Protein AF-A0A497JCA3-F1 (afdb_monomer_lite)

Structure (mmCIF, N/CA/C/O backbone):
data_AF-A0A497JCA3-F1
#
_entry.id   AF-A0A497JCA3-F1
#
loop_
_atom_site.group_PDB
_atom_site.id
_atom_site.type_symbol
_atom_site.label_atom_id
_atom_site.label_alt_id
_atom_site.label_comp_id
_atom_site.label_asym_id
_atom_site.label_entity_id
_atom_site.label_seq_id
_atom_site.pdbx_PDB_ins_code
_atom_site.Cartn_x
_atom_site.Cartn_y
_atom_site.Cartn_z
_atom_site.occupancy
_atom_site.B_iso_or_equiv
_atom_site.auth_seq_id
_atom_site.auth_comp_id
_atom_site.auth_asym_id
_atom_site.auth_atom_id
_atom_site.pdbx_PDB_model_num
ATOM 1 N N . MET A 1 1 ? -4.116 15.438 45.193 1.00 31.62 1 MET A N 1
ATOM 2 C CA . MET A 1 1 ? -2.801 15.065 44.639 1.00 31.62 1 MET A CA 1
ATOM 3 C C . MET A 1 1 ? -2.986 14.862 43.149 1.00 31.62 1 MET A C 1
ATOM 5 O O . MET A 1 1 ? -3.534 13.842 42.756 1.00 31.62 1 MET A O 1
ATOM 9 N N . GLU A 1 2 ? -2.660 15.873 42.344 1.00 29.61 2 GLU A N 1
ATOM 10 C CA . GLU A 1 2 ? -2.579 15.715 40.890 1.00 29.61 2 GLU A CA 1
ATOM 11 C C . GLU A 1 2 ? -1.470 14.702 40.595 1.00 29.61 2 GLU A C 1
ATOM 13 O O . GLU A 1 2 ? -0.320 14.920 40.975 1.00 29.61 2 GLU A O 1
ATOM 18 N N . GLU A 1 3 ? -1.807 13.574 39.968 1.00 34.19 3 GLU A N 1
ATOM 19 C CA . GLU A 1 3 ? -0.800 12.706 39.362 1.00 34.19 3 GLU A CA 1
ATOM 20 C C . GLU A 1 3 ? -0.003 13.557 38.369 1.00 34.19 3 GLU A C 1
ATOM 22 O O . GLU A 1 3 ? -0.516 13.949 37.319 1.00 34.19 3 GLU A O 1
ATOM 27 N N . GLN A 1 4 ? 1.250 13.869 38.711 1.00 37.06 4 GLN A N 1
ATOM 28 C CA . GLN A 1 4 ? 2.234 14.383 37.767 1.00 37.06 4 GLN A CA 1
ATOM 29 C C . GLN A 1 4 ? 2.382 13.344 36.656 1.00 37.06 4 GLN A C 1
ATOM 31 O O . GLN A 1 4 ? 3.147 12.388 36.761 1.00 37.06 4 GLN A O 1
ATOM 36 N N . GLN A 1 5 ? 1.600 13.520 35.593 1.00 45.69 5 GLN A N 1
ATOM 37 C CA . GLN A 1 5 ? 1.705 12.758 34.363 1.00 45.69 5 GLN A CA 1
ATOM 38 C C . GLN A 1 5 ? 3.134 12.966 33.854 1.00 45.69 5 GLN A C 1
ATOM 40 O O . GLN A 1 5 ? 3.487 14.068 33.429 1.00 45.69 5 GLN A O 1
ATOM 45 N N . VAL A 1 6 ? 3.980 11.942 34.008 1.00 49.66 6 VAL A N 1
ATOM 46 C CA . VAL A 1 6 ? 5.396 11.967 33.622 1.00 49.66 6 VAL A CA 1
ATOM 47 C C . VAL A 1 6 ? 5.462 12.441 32.174 1.00 49.66 6 VAL A C 1
ATOM 49 O O . VAL A 1 6 ? 5.051 11.722 31.263 1.00 49.66 6 VAL A O 1
ATOM 52 N N . ARG A 1 7 ? 5.898 13.690 31.963 1.00 56.03 7 ARG A N 1
ATOM 53 C CA . ARG A 1 7 ? 5.958 14.287 30.627 1.00 56.03 7 ARG A CA 1
ATOM 54 C C . ARG A 1 7 ? 6.879 13.427 29.772 1.00 56.03 7 ARG A C 1
ATOM 56 O O . ARG A 1 7 ? 8.014 13.147 30.157 1.00 56.03 7 ARG A O 1
ATOM 63 N N . SER A 1 8 ? 6.374 12.990 28.623 1.00 62.38 8 SER A N 1
ATOM 64 C CA . SER A 1 8 ? 7.160 12.227 27.658 1.00 62.38 8 SER A CA 1
ATOM 65 C C . SER A 1 8 ? 8.446 12.985 27.295 1.00 62.38 8 SER A C 1
ATOM 67 O O . SER A 1 8 ? 8.433 14.203 27.116 1.00 62.38 8 SER A O 1
ATOM 69 N N . ARG A 1 9 ? 9.559 12.259 27.120 1.00 66.19 9 ARG A N 1
ATOM 70 C CA . ARG A 1 9 ? 10.849 12.827 26.679 1.00 66.19 9 ARG A CA 1
ATOM 71 C C . ARG A 1 9 ? 10.762 13.545 25.322 1.00 66.19 9 ARG A C 1
ATOM 73 O O . ARG A 1 9 ? 11.656 14.311 24.988 1.00 66.19 9 ARG A O 1
ATOM 80 N N . LEU A 1 10 ? 9.684 13.336 24.560 1.00 69.50 10 LEU A N 1
ATOM 81 C CA . LEU A 1 10 ? 9.446 13.993 23.272 1.00 69.50 10 LEU A CA 1
ATOM 82 C C . LEU A 1 10 ? 9.006 15.454 23.361 1.00 69.50 10 LEU A C 1
ATOM 84 O O . LEU A 1 10 ? 9.121 16.164 22.367 1.00 69.50 10 LEU A O 1
ATOM 88 N N . HIS A 1 11 ? 8.567 15.926 24.531 1.00 71.81 11 HIS A N 1
ATOM 89 C CA . HIS A 1 11 ? 8.262 17.350 24.736 1.00 71.81 11 HIS A CA 1
ATOM 90 C C . HIS A 1 11 ? 9.509 18.240 24.562 1.00 71.81 11 HIS A C 1
ATOM 92 O O . HIS A 1 11 ? 9.387 19.429 24.308 1.00 71.81 11 HIS A O 1
ATOM 98 N N . VAL A 1 12 ? 10.720 17.668 24.590 1.00 78.19 12 VAL A N 1
ATOM 99 C CA . VAL A 1 12 ? 11.972 18.382 24.268 1.00 78.19 12 VAL A CA 1
ATOM 100 C C . VAL A 1 12 ? 11.994 18.902 22.822 1.00 78.19 12 VAL A C 1
ATOM 102 O O . VAL A 1 12 ? 12.628 19.915 22.548 1.00 78.19 12 VAL A O 1
ATOM 105 N N . LEU A 1 13 ? 11.283 18.244 21.899 1.00 80.00 13 LEU A N 1
ATOM 106 C CA . LEU A 1 13 ? 11.200 18.645 20.489 1.00 80.00 13 LEU A CA 1
ATOM 107 C C . LEU A 1 13 ? 10.048 19.621 20.200 1.00 80.00 13 LEU A C 1
ATOM 109 O O . LEU A 1 13 ? 9.906 20.070 19.065 1.00 80.00 13 LEU A O 1
ATOM 113 N N . GLU A 1 14 ? 9.243 19.981 21.204 1.00 78.88 14 GLU A N 1
ATOM 114 C CA . GLU A 1 14 ? 8.141 20.943 21.080 1.00 78.88 14 GLU A CA 1
ATOM 115 C C . GLU A 1 14 ? 8.533 22.278 20.405 1.00 78.88 14 GLU A C 1
ATOM 117 O O . GLU A 1 14 ? 7.802 22.690 19.503 1.00 78.88 14 GLU A O 1
ATOM 122 N N . PRO A 1 15 ? 9.678 22.930 20.719 1.00 79.25 15 PRO A N 1
ATOM 123 C CA . PRO A 1 15 ? 10.066 24.176 20.048 1.00 79.25 15 PRO A CA 1
ATOM 124 C C . PRO A 1 15 ? 10.404 24.005 18.560 1.00 79.25 15 PRO A C 1
ATOM 126 O O . PRO A 1 15 ? 10.250 24.945 17.788 1.00 79.25 15 PRO A O 1
ATOM 129 N N . LEU A 1 16 ? 10.859 22.822 18.139 1.00 80.31 16 LEU A N 1
ATOM 130 C CA . LEU A 1 16 ? 11.140 22.540 16.728 1.00 80.31 16 LEU A CA 1
ATOM 131 C C . LEU A 1 16 ? 9.852 22.191 15.971 1.00 80.31 16 LEU A C 1
ATOM 133 O O . LEU A 1 16 ? 9.672 22.572 14.817 1.00 80.31 16 LEU A O 1
ATOM 137 N N . VAL A 1 17 ? 8.933 21.494 16.643 1.00 81.88 17 VAL A N 1
ATOM 138 C CA . VAL A 1 17 ? 7.614 21.143 16.110 1.00 81.88 17 VAL A CA 1
ATOM 139 C C . VAL A 1 17 ? 6.735 22.377 15.912 1.00 81.88 17 VAL A C 1
ATOM 141 O O . VAL A 1 17 ? 6.020 22.444 14.917 1.00 81.88 17 VAL A O 1
ATOM 144 N N . SER A 1 18 ? 6.793 23.358 16.815 1.00 78.44 18 SER A N 1
ATOM 145 C CA . SER A 1 18 ? 5.983 24.579 16.717 1.00 78.44 18 SER A CA 1
ATOM 146 C C . SER A 1 18 ? 6.379 25.492 15.551 1.00 78.44 18 SER A C 1
ATOM 148 O O . SER A 1 18 ? 5.571 26.321 15.136 1.00 78.44 18 SER A O 1
ATOM 150 N N . TRP A 1 19 ? 7.587 25.332 15.000 1.00 82.62 19 TRP A N 1
ATOM 151 C CA . TRP A 1 19 ? 8.041 26.062 13.814 1.00 82.62 19 TRP A CA 1
ATOM 152 C C . TRP A 1 19 ? 7.498 25.478 12.502 1.00 82.62 19 TRP A C 1
ATOM 154 O O . TRP A 1 19 ? 7.397 26.184 11.499 1.00 82.62 19 TRP A O 1
ATOM 164 N N . LEU A 1 20 ? 7.134 24.192 12.490 1.00 84.88 20 LEU A N 1
ATOM 165 C CA . LEU A 1 20 ? 6.636 23.540 11.285 1.00 84.88 20 LEU A CA 1
ATOM 166 C C . LEU A 1 20 ? 5.206 24.007 10.965 1.00 84.88 20 LEU A C 1
ATOM 168 O O . LEU A 1 20 ? 4.333 23.934 11.832 1.00 84.88 20 LEU A O 1
ATOM 172 N N . PRO A 1 21 ? 4.921 24.404 9.709 1.00 86.06 21 PRO A N 1
ATOM 173 C CA . PRO A 1 21 ? 3.560 24.683 9.276 1.00 86.06 21 PRO A CA 1
ATOM 174 C C . PRO A 1 21 ? 2.638 23.490 9.545 1.00 86.06 21 PRO A C 1
ATOM 176 O O . PRO A 1 21 ? 3.004 22.331 9.327 1.00 86.06 21 PRO A O 1
ATOM 179 N N . GLU A 1 22 ? 1.403 23.753 9.963 1.00 81.25 22 GLU A N 1
ATOM 180 C CA . GLU A 1 22 ? 0.365 22.730 10.052 1.00 81.25 22 GLU A CA 1
ATOM 181 C C . GLU A 1 22 ? -0.912 23.208 9.367 1.00 81.25 22 GLU A C 1
ATOM 183 O O . GLU A 1 22 ? -1.366 24.336 9.553 1.00 81.25 22 GLU A O 1
ATOM 188 N N . ILE A 1 23 ? -1.526 22.317 8.589 1.00 83.94 23 ILE A N 1
ATOM 189 C CA . ILE A 1 23 ? -2.849 22.565 8.024 1.00 83.94 23 ILE A CA 1
ATOM 190 C C . ILE A 1 23 ? -3.868 22.606 9.166 1.00 83.94 23 ILE A C 1
ATOM 192 O O . ILE A 1 23 ? -4.011 21.639 9.914 1.00 83.94 23 ILE A O 1
ATOM 196 N N . LYS A 1 24 ? -4.606 23.706 9.317 1.00 78.81 24 LYS A N 1
ATOM 197 C CA . LYS A 1 24 ? -5.619 23.822 10.372 1.00 78.81 24 LYS A CA 1
ATOM 198 C C . LYS A 1 24 ? -6.693 22.741 10.200 1.00 78.81 24 LYS A C 1
ATOM 200 O O . LYS A 1 24 ? -7.056 22.377 9.086 1.00 78.81 24 LYS A O 1
ATOM 205 N N . THR A 1 25 ? -7.186 22.186 11.304 1.00 76.19 25 THR A N 1
ATOM 206 C CA . THR A 1 25 ? -8.322 21.255 11.234 1.00 76.19 25 THR A CA 1
ATOM 207 C C . THR A 1 25 ? -9.612 22.032 10.958 1.00 76.19 25 THR A C 1
ATOM 209 O O . THR A 1 25 ? -9.763 23.142 11.474 1.00 76.19 25 THR A O 1
ATOM 212 N N . PRO A 1 26 ? -10.534 21.495 10.139 1.00 72.88 26 PRO A N 1
ATOM 213 C CA . PRO A 1 26 ? -11.760 22.206 9.804 1.00 72.88 26 PRO A CA 1
ATOM 214 C C . PRO A 1 26 ? -12.623 22.419 11.058 1.00 72.88 26 PRO A C 1
ATOM 216 O O . PRO A 1 26 ? -12.911 21.478 11.798 1.00 72.88 26 PRO A O 1
ATOM 219 N N . GLU A 1 27 ? -13.034 23.668 11.303 1.00 70.81 27 GLU A N 1
ATOM 220 C CA . GLU A 1 27 ? -13.892 24.040 12.445 1.00 70.81 27 GLU A CA 1
ATOM 221 C C . GLU A 1 27 ? -15.340 23.570 12.252 1.00 70.81 27 GLU A C 1
ATOM 223 O O . GLU A 1 27 ? -16.048 23.255 13.212 1.00 70.81 27 GLU A O 1
ATOM 228 N N . HIS A 1 28 ? -15.759 23.477 10.991 1.00 70.50 28 HIS A N 1
ATOM 229 C CA . HIS A 1 28 ? -17.073 23.020 10.568 1.00 70.50 28 HIS A CA 1
ATOM 230 C C . HIS A 1 28 ? -16.951 21.824 9.631 1.00 70.50 28 HIS A C 1
ATOM 232 O O . HIS A 1 28 ? -15.904 21.578 9.036 1.00 70.50 28 HIS A O 1
ATOM 238 N N . ARG A 1 29 ? -18.045 21.074 9.483 1.00 69.00 29 ARG A N 1
ATOM 239 C CA . ARG A 1 29 ? -18.095 19.950 8.545 1.00 69.00 29 ARG A CA 1
ATOM 240 C C . ARG A 1 29 ? -17.808 20.431 7.118 1.00 69.00 29 ARG A C 1
ATOM 242 O O . ARG A 1 29 ? -18.382 21.422 6.670 1.00 69.00 29 ARG A O 1
ATOM 249 N N . VAL A 1 30 ? -16.933 19.717 6.418 1.00 79.31 30 VAL A N 1
ATOM 250 C CA . VAL A 1 30 ? -16.629 19.977 5.006 1.00 79.31 30 VAL A CA 1
ATOM 251 C C . VAL A 1 30 ? -17.674 19.239 4.160 1.00 79.31 30 VAL A C 1
ATOM 253 O O . VAL A 1 30 ? -17.814 18.030 4.352 1.00 79.31 30 VAL A O 1
ATOM 256 N N . PRO A 1 31 ? -18.422 19.920 3.271 1.00 78.88 31 PRO A N 1
ATOM 257 C CA . PRO A 1 31 ? -19.427 19.272 2.425 1.00 78.88 31 PRO A CA 1
ATOM 258 C C . PRO A 1 31 ? -18.778 18.307 1.422 1.00 78.88 31 PRO A C 1
ATOM 260 O O . PRO A 1 31 ? -17.617 18.503 1.044 1.00 78.88 31 PRO A O 1
ATOM 263 N N . LEU A 1 32 ? -19.528 17.303 0.947 1.00 82.31 32 LEU A N 1
ATOM 264 C CA . LEU A 1 32 ? -19.015 16.259 0.048 1.00 82.31 32 LEU A CA 1
ATOM 265 C C . LEU A 1 32 ? -18.356 16.843 -1.206 1.00 82.31 32 LEU A C 1
ATOM 267 O O . LEU A 1 32 ? -17.271 16.416 -1.585 1.00 82.31 32 LEU A O 1
ATOM 271 N N . GLN A 1 33 ? -18.974 17.857 -1.817 1.00 87.44 33 GLN A N 1
ATOM 272 C CA . GLN A 1 33 ? -18.443 18.513 -3.018 1.00 87.44 33 GLN A CA 1
ATOM 273 C C . GLN A 1 33 ? -17.033 19.072 -2.789 1.00 87.44 33 GLN A C 1
ATOM 275 O O . GLN A 1 33 ? -16.133 18.821 -3.587 1.00 87.44 33 GLN A O 1
ATOM 280 N N . ASN A 1 34 ? -16.807 19.752 -1.660 1.00 88.50 34 ASN A N 1
ATOM 281 C CA . ASN A 1 34 ? -15.493 20.302 -1.332 1.00 88.50 34 ASN A CA 1
ATOM 282 C C . ASN A 1 34 ? -14.482 19.192 -1.036 1.00 88.50 34 ASN A C 1
ATOM 284 O O . ASN A 1 34 ? -13.333 19.299 -1.459 1.00 88.50 34 ASN A O 1
ATOM 288 N N . LYS A 1 35 ? -14.906 18.105 -0.376 1.00 87.75 35 LYS A N 1
ATOM 289 C CA . LYS A 1 35 ? -14.042 16.934 -0.172 1.00 87.75 35 LYS A CA 1
ATOM 290 C C . LYS A 1 35 ? -13.607 16.315 -1.497 1.00 87.75 35 LYS A C 1
ATOM 292 O O . LYS A 1 35 ? -12.428 15.999 -1.652 1.00 87.75 35 LYS A O 1
ATOM 297 N N . ILE A 1 36 ? -14.525 16.181 -2.461 1.00 91.06 36 ILE A N 1
ATOM 298 C CA . ILE A 1 36 ? -14.223 15.669 -3.807 1.00 91.06 36 ILE A CA 1
ATOM 299 C C . ILE A 1 36 ? -13.224 16.595 -4.497 1.00 91.06 36 ILE A C 1
ATOM 301 O O . ILE A 1 36 ? -12.185 16.124 -4.947 1.00 91.06 36 ILE A O 1
ATOM 305 N N . ILE A 1 37 ? -13.486 17.906 -4.514 1.00 93.88 37 ILE A N 1
ATOM 306 C CA . ILE A 1 37 ? -12.611 18.890 -5.165 1.00 93.88 37 ILE A CA 1
ATOM 307 C C . ILE A 1 37 ? -11.195 18.842 -4.582 1.00 93.88 37 ILE A C 1
ATOM 309 O O . ILE A 1 37 ? -10.233 18.763 -5.341 1.00 93.88 37 ILE A O 1
ATOM 313 N N . VAL A 1 38 ? -11.051 18.835 -3.253 1.00 92.75 38 VAL A N 1
ATOM 314 C CA . VAL A 1 38 ? -9.735 18.776 -2.593 1.00 92.75 38 VAL A CA 1
ATOM 315 C C . VAL A 1 38 ? -9.013 17.465 -2.906 1.00 92.75 38 VAL A C 1
ATOM 317 O O . VAL A 1 38 ? -7.821 17.477 -3.204 1.00 92.75 38 VAL A O 1
ATOM 320 N N . THR A 1 39 ? -9.732 16.342 -2.879 1.00 92.00 39 THR A N 1
ATOM 321 C CA . THR A 1 39 ? -9.174 15.015 -3.184 1.00 92.00 39 THR A CA 1
ATOM 322 C C . THR A 1 39 ? -8.699 14.937 -4.640 1.00 92.00 39 THR A C 1
ATOM 324 O O . THR A 1 39 ? -7.587 14.486 -4.903 1.00 92.00 39 THR A O 1
ATOM 327 N N . CYS A 1 40 ? -9.499 15.433 -5.588 1.00 93.88 40 CYS A N 1
ATOM 328 C CA . CYS A 1 40 ? -9.140 15.487 -7.004 1.00 93.88 40 CYS A CA 1
ATOM 329 C C . CYS A 1 40 ? -7.971 16.442 -7.265 1.00 93.88 40 CYS A C 1
ATOM 331 O O . CYS A 1 40 ? -7.047 16.079 -7.986 1.00 93.88 40 CYS A O 1
ATOM 333 N N . LEU A 1 41 ? -7.974 17.634 -6.661 1.00 95.38 41 LEU A N 1
ATOM 334 C CA . LEU A 1 41 ? -6.883 18.599 -6.803 1.00 95.38 41 LEU A CA 1
ATOM 335 C C . LEU A 1 41 ? -5.563 18.026 -6.272 1.00 95.38 41 LEU A C 1
ATOM 337 O O . LEU A 1 41 ? -4.523 18.188 -6.906 1.00 95.38 41 LEU A O 1
ATOM 341 N N . ALA A 1 42 ? -5.613 17.317 -5.142 1.00 94.88 42 ALA A N 1
ATOM 342 C CA . ALA A 1 42 ? -4.451 16.634 -4.594 1.00 94.88 42 ALA A CA 1
ATOM 343 C C . ALA A 1 42 ? -3.920 15.548 -5.542 1.00 94.88 42 ALA A C 1
ATOM 345 O O . ALA A 1 42 ? -2.720 15.495 -5.787 1.00 94.88 42 ALA A O 1
ATOM 346 N N . LEU A 1 43 ? -4.795 14.723 -6.126 1.00 94.62 43 LEU A N 1
ATOM 347 C CA . LEU A 1 43 ? -4.390 13.724 -7.122 1.00 94.62 43 LEU A CA 1
ATOM 348 C C . LEU A 1 43 ? -3.772 14.356 -8.373 1.00 94.62 43 LEU A C 1
ATOM 350 O O . LEU A 1 43 ? -2.753 13.875 -8.853 1.00 94.62 43 LEU A O 1
ATOM 354 N N . VAL A 1 44 ? -4.350 15.446 -8.882 1.00 95.69 44 VAL A N 1
ATOM 355 C CA . VAL A 1 44 ? -3.803 16.162 -10.044 1.00 95.69 44 VAL A CA 1
ATOM 356 C C . VAL A 1 44 ? -2.405 16.692 -9.742 1.00 95.69 44 VAL A C 1
ATOM 358 O O . VAL A 1 44 ? -1.499 16.495 -10.548 1.00 95.69 44 VAL A O 1
ATOM 361 N N . LEU A 1 45 ? -2.202 17.318 -8.578 1.00 95.56 45 LEU A N 1
ATOM 362 C CA . LEU A 1 45 ? -0.879 17.802 -8.184 1.00 95.56 45 LEU A CA 1
ATOM 363 C C . LEU A 1 45 ? 0.122 16.648 -8.055 1.00 95.56 45 LEU A C 1
ATOM 365 O O . LEU A 1 45 ? 1.233 16.754 -8.564 1.00 95.56 45 LEU A O 1
ATOM 369 N N . PHE A 1 46 ? -0.286 15.537 -7.435 1.00 94.69 46 PHE A N 1
ATOM 370 C CA . PHE A 1 46 ? 0.530 14.328 -7.346 1.00 94.69 46 PHE A CA 1
ATOM 371 C C . PHE A 1 46 ? 0.935 13.819 -8.738 1.00 94.69 46 PHE A C 1
ATOM 373 O O . PHE A 1 46 ? 2.121 13.628 -8.991 1.00 94.69 46 PHE A O 1
ATOM 380 N N . PHE A 1 47 ? -0.006 13.690 -9.678 1.00 94.75 47 PHE A N 1
ATOM 381 C CA . PHE A 1 47 ? 0.304 13.243 -11.038 1.00 94.75 47 PHE A CA 1
ATOM 382 C C . PHE A 1 47 ? 1.228 14.209 -11.779 1.00 94.75 47 PHE A C 1
ATOM 384 O O . PHE A 1 47 ? 2.169 13.756 -12.422 1.00 94.75 47 PHE A O 1
ATOM 391 N N . ILE A 1 48 ? 1.045 15.523 -11.638 1.00 95.75 48 ILE A N 1
ATOM 392 C CA . ILE A 1 48 ? 1.983 16.504 -12.201 1.00 95.75 48 ILE A CA 1
ATOM 393 C C . ILE A 1 48 ? 3.397 16.264 -11.653 1.00 95.75 48 ILE A C 1
ATOM 395 O O . ILE A 1 48 ? 4.352 16.216 -12.422 1.00 95.75 48 ILE A O 1
ATOM 399 N N . MET A 1 49 ? 3.537 16.035 -10.344 1.00 94.88 49 MET A N 1
ATOM 400 C CA . MET A 1 49 ? 4.837 15.751 -9.729 1.00 94.88 49 MET A CA 1
ATOM 401 C C . MET A 1 49 ? 5.468 14.446 -10.238 1.00 94.88 49 MET A C 1
ATOM 403 O O . MET A 1 49 ? 6.686 14.397 -10.375 1.00 94.88 49 MET A O 1
ATOM 407 N N . THR A 1 50 ? 4.677 13.414 -10.564 1.00 92.00 50 THR A N 1
ATOM 408 C CA . THR A 1 50 ? 5.218 12.165 -11.146 1.00 92.00 50 THR A CA 1
ATOM 409 C C . THR A 1 50 ? 5.831 12.351 -12.535 1.00 92.00 50 THR A C 1
ATOM 411 O O . THR A 1 50 ? 6.668 11.546 -12.925 1.00 92.00 50 THR A O 1
ATOM 414 N N . GLN A 1 51 ? 5.434 13.395 -13.271 1.00 91.69 51 GLN A N 1
ATOM 415 C CA . GLN A 1 51 ? 5.863 13.634 -14.655 1.00 91.69 51 GLN A CA 1
ATOM 416 C C . GLN A 1 51 ? 6.992 14.664 -14.781 1.00 91.69 51 GLN A C 1
ATOM 418 O O . GLN A 1 51 ? 7.575 14.794 -15.854 1.00 91.69 51 GLN A O 1
ATOM 423 N N . ILE A 1 52 ? 7.296 15.428 -13.726 1.00 92.88 52 ILE A N 1
ATOM 424 C CA . ILE A 1 52 ? 8.366 16.433 -13.764 1.00 92.88 52 ILE A CA 1
ATOM 425 C C . ILE A 1 52 ? 9.707 15.739 -13.487 1.00 92.88 52 ILE A C 1
ATOM 427 O O . ILE A 1 52 ? 9.891 15.260 -12.362 1.00 92.88 52 ILE A O 1
ATOM 431 N N . PRO A 1 53 ? 10.644 15.695 -14.455 1.00 91.69 53 PRO A N 1
ATOM 432 C CA . PRO A 1 53 ? 11.952 15.092 -14.249 1.00 91.69 53 PRO A CA 1
ATOM 433 C C . PRO A 1 53 ? 12.814 15.931 -13.299 1.00 91.69 53 PRO A C 1
ATOM 435 O O . PRO A 1 53 ? 12.702 17.159 -13.257 1.00 91.69 53 PRO A O 1
ATOM 438 N N . ILE A 1 54 ? 13.695 15.274 -12.543 1.00 90.62 54 ILE A N 1
ATOM 439 C CA . ILE A 1 54 ? 14.634 15.957 -11.645 1.00 90.62 54 ILE A CA 1
ATOM 440 C C . ILE A 1 54 ? 15.713 16.651 -12.482 1.00 90.62 54 ILE A C 1
ATOM 442 O O . ILE A 1 54 ? 16.309 16.064 -13.385 1.00 90.62 54 ILE A O 1
ATOM 446 N N . TYR A 1 55 ? 16.016 17.904 -12.159 1.00 90.00 55 TYR A N 1
ATOM 447 C CA . TYR A 1 55 ? 17.109 18.619 -12.808 1.00 90.00 55 TYR A CA 1
ATOM 448 C C . TYR A 1 55 ? 18.466 18.232 -12.205 1.00 90.00 55 TYR A C 1
ATOM 450 O O . TYR A 1 55 ? 18.614 18.214 -10.982 1.00 90.00 55 TYR A O 1
ATOM 458 N N . GLY A 1 56 ? 19.473 18.018 -13.058 1.00 83.69 56 GLY A N 1
ATOM 459 C CA . GLY A 1 56 ? 20.853 17.736 -12.645 1.00 83.69 56 GLY A CA 1
ATOM 460 C C . GLY A 1 56 ? 21.308 16.288 -12.841 1.00 83.69 56 GLY A C 1
ATOM 461 O O . GLY A 1 56 ? 22.410 15.959 -12.414 1.00 83.69 56 GLY A O 1
ATOM 462 N N . MET A 1 57 ? 20.494 15.448 -13.490 1.00 82.25 57 MET A N 1
ATOM 463 C CA . MET A 1 57 ? 20.850 14.066 -13.827 1.00 82.25 57 MET A CA 1
ATOM 464 C C . MET A 1 57 ? 21.347 13.975 -15.282 1.00 82.25 57 MET A C 1
ATOM 466 O O . MET A 1 57 ? 20.633 14.420 -16.184 1.00 82.25 57 MET A O 1
ATOM 470 N N . PRO A 1 58 ? 22.550 13.425 -15.533 1.00 75.88 58 PRO A N 1
ATOM 471 C CA . PRO A 1 58 ? 23.096 13.261 -16.881 1.00 75.88 58 PRO A CA 1
ATOM 472 C C . PRO A 1 58 ? 22.428 12.123 -17.670 1.00 75.88 58 PRO A C 1
ATOM 474 O O . PRO A 1 58 ? 22.385 12.184 -18.897 1.00 75.88 58 PRO A O 1
ATOM 477 N N . ALA A 1 59 ? 21.891 11.111 -16.985 1.00 73.31 59 ALA A N 1
ATOM 478 C CA . ALA A 1 59 ? 21.151 9.998 -17.569 1.00 73.31 59 ALA A CA 1
ATOM 479 C C . ALA A 1 59 ? 19.995 9.576 -16.649 1.00 73.31 59 ALA A C 1
ATOM 481 O O . ALA A 1 59 ? 20.021 9.844 -15.446 1.00 73.31 59 ALA A O 1
ATOM 482 N N . GLU A 1 60 ? 18.977 8.920 -17.215 1.00 70.75 60 GLU A N 1
ATOM 483 C CA . GLU A 1 60 ? 17.919 8.311 -16.409 1.00 70.75 60 GLU A CA 1
ATOM 484 C C . GLU A 1 60 ? 18.471 7.090 -15.658 1.00 70.75 60 GLU A C 1
ATOM 486 O O . GLU A 1 60 ? 19.015 6.178 -16.290 1.00 70.75 60 GLU A O 1
ATOM 491 N N . PRO A 1 61 ? 18.344 7.049 -14.321 1.00 66.38 61 PRO A N 1
ATOM 492 C CA . PRO A 1 61 ? 18.938 5.986 -13.531 1.00 66.38 61 PRO A CA 1
ATOM 493 C C . PRO A 1 61 ? 18.157 4.672 -13.666 1.00 66.38 61 PRO A C 1
ATOM 495 O O . PRO A 1 61 ? 16.925 4.649 -13.756 1.00 66.38 61 PRO A O 1
ATOM 498 N N . ALA A 1 62 ? 18.881 3.549 -13.642 1.00 65.75 62 ALA A N 1
ATOM 499 C CA . ALA A 1 62 ? 18.273 2.220 -13.623 1.00 65.75 62 ALA A CA 1
ATOM 500 C C . ALA A 1 62 ? 17.430 2.029 -12.352 1.00 65.75 62 ALA A C 1
ATOM 502 O O . ALA A 1 62 ? 17.782 2.502 -11.278 1.00 65.75 62 ALA A O 1
ATOM 503 N N . SER A 1 63 ? 16.308 1.313 -12.435 1.00 63.06 63 SER A N 1
ATOM 504 C CA . SER A 1 63 ? 15.394 1.178 -11.296 1.00 63.06 63 SER A CA 1
ATOM 505 C C . SER A 1 63 ? 16.002 0.372 -10.136 1.00 63.06 63 SER A C 1
ATOM 507 O O . SER A 1 63 ? 16.079 -0.852 -10.224 1.00 63.06 63 SER A O 1
ATOM 509 N N . PHE A 1 64 ? 16.345 1.030 -9.022 1.00 59.69 64 PHE A N 1
ATOM 510 C CA . PHE A 1 64 ? 16.907 0.361 -7.837 1.00 59.69 64 PHE A CA 1
ATOM 511 C C . PHE A 1 64 ? 15.872 -0.472 -7.054 1.00 59.69 64 PHE A C 1
ATOM 513 O O . PHE A 1 64 ? 16.130 -1.608 -6.675 1.00 59.69 64 PHE A O 1
ATOM 520 N N . PHE A 1 65 ? 14.664 0.060 -6.838 1.00 59.69 65 PHE A N 1
ATOM 521 C CA . PHE A 1 65 ? 13.657 -0.557 -5.951 1.00 59.69 65 PHE A CA 1
ATOM 522 C C . PHE A 1 65 ? 12.770 -1.619 -6.608 1.00 59.69 65 PHE A C 1
ATOM 524 O O . PHE A 1 65 ? 11.901 -2.187 -5.940 1.00 59.69 65 PHE A O 1
ATOM 531 N N . GLY A 1 66 ? 12.953 -1.870 -7.908 1.00 69.19 66 GLY A N 1
ATOM 532 C CA . GLY A 1 66 ? 12.145 -2.814 -8.676 1.00 69.19 66 GLY A CA 1
ATOM 533 C C . GLY A 1 66 ? 10.648 -2.656 -8.395 1.00 69.19 66 GLY A C 1
ATOM 534 O O . GLY A 1 66 ? 10.063 -1.593 -8.606 1.00 69.19 66 GLY A O 1
ATOM 535 N N . GLN A 1 67 ? 10.035 -3.718 -7.871 1.00 64.94 67 GLN A N 1
ATOM 536 C CA . GLN A 1 67 ? 8.593 -3.786 -7.644 1.00 64.94 67 GLN A CA 1
ATOM 537 C C . GLN A 1 67 ? 8.105 -2.929 -6.457 1.00 64.94 67 GLN A C 1
ATOM 539 O O . GLN A 1 67 ? 6.973 -2.450 -6.504 1.00 64.94 67 GLN A O 1
ATOM 544 N N . LEU A 1 68 ? 8.931 -2.661 -5.430 1.00 68.00 68 LEU A N 1
ATOM 545 C CA . LEU A 1 68 ? 8.505 -1.914 -4.228 1.00 68.00 68 LEU A CA 1
ATOM 546 C C . LEU A 1 68 ? 8.018 -0.490 -4.529 1.00 68.00 68 LEU A C 1
ATOM 548 O O . LEU A 1 68 ? 7.286 0.093 -3.727 1.00 68.00 68 LEU A O 1
ATOM 552 N N . ARG A 1 69 ? 8.364 0.057 -5.699 1.00 78.75 69 ARG A N 1
ATOM 553 C CA . ARG A 1 69 ? 7.868 1.355 -6.172 1.00 78.75 69 ARG A CA 1
ATOM 554 C C . ARG A 1 69 ? 6.350 1.460 -6.157 1.00 78.75 69 ARG A C 1
ATOM 556 O O . ARG A 1 69 ? 5.838 2.513 -5.796 1.00 78.75 69 ARG A O 1
ATOM 563 N N . VAL A 1 70 ? 5.652 0.359 -6.439 1.00 76.62 70 VAL A N 1
ATOM 564 C CA . VAL A 1 70 ? 4.183 0.302 -6.431 1.00 76.62 70 VAL A CA 1
ATOM 565 C C . VAL A 1 70 ? 3.616 0.575 -5.032 1.00 76.62 70 VAL 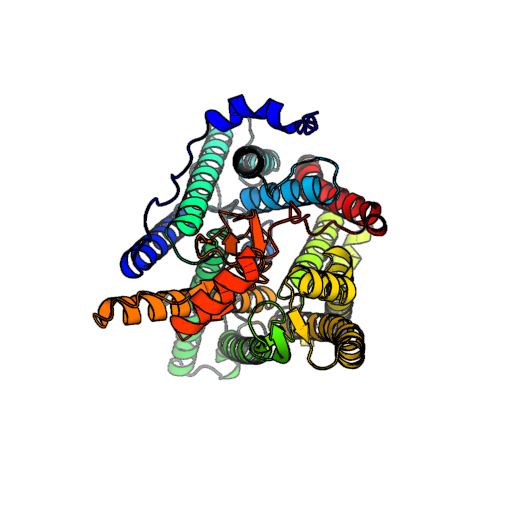A C 1
ATOM 567 O O . VAL A 1 70 ? 2.584 1.223 -4.888 1.00 76.62 70 VAL A O 1
ATOM 570 N N . VAL A 1 71 ? 4.293 0.115 -3.974 1.00 76.31 71 VAL A N 1
ATOM 571 C CA . VAL A 1 71 ? 3.856 0.350 -2.583 1.00 76.31 71 VAL A CA 1
ATOM 572 C C . VAL A 1 71 ? 4.068 1.804 -2.183 1.00 76.31 71 VAL A C 1
ATOM 574 O O . VAL A 1 71 ? 3.281 2.364 -1.419 1.00 76.31 71 VAL A O 1
ATOM 577 N N . PHE A 1 72 ? 5.142 2.407 -2.686 1.00 83.38 72 PHE A N 1
ATOM 578 C CA . PHE A 1 72 ? 5.562 3.747 -2.308 1.00 83.38 72 PHE A CA 1
ATOM 579 C C . PHE A 1 72 ? 5.159 4.836 -3.302 1.00 83.38 72 PHE A C 1
ATOM 581 O O . PHE A 1 72 ? 5.557 5.984 -3.105 1.00 83.38 72 PHE A O 1
ATOM 588 N N . ALA A 1 73 ? 4.374 4.507 -4.331 1.00 87.00 73 ALA A N 1
ATOM 589 C CA . ALA A 1 73 ? 3.958 5.445 -5.372 1.00 87.00 73 ALA A CA 1
ATOM 590 C C . ALA A 1 73 ? 5.152 6.267 -5.911 1.00 87.00 73 ALA A C 1
ATOM 592 O O . ALA A 1 73 ? 5.123 7.500 -5.935 1.00 87.00 73 ALA A O 1
ATOM 593 N N . SER A 1 74 ? 6.249 5.567 -6.221 1.00 88.75 74 SER A N 1
ATOM 594 C CA . SER A 1 74 ? 7.555 6.140 -6.571 1.00 88.75 74 SER A CA 1
ATOM 595 C C . SER A 1 74 ? 7.842 5.995 -8.068 1.00 88.75 74 SER A C 1
ATOM 597 O O . SER A 1 74 ? 7.649 4.923 -8.641 1.00 88.75 74 SER A O 1
ATOM 599 N N . HIS A 1 75 ? 8.350 7.064 -8.689 1.00 87.44 75 HIS A N 1
ATOM 600 C CA . HIS A 1 75 ? 8.694 7.124 -10.117 1.00 87.44 75 HIS A CA 1
ATOM 601 C C . HIS A 1 75 ? 10.164 7.492 -10.303 1.00 87.44 75 HIS A C 1
ATOM 603 O O . HIS A 1 75 ? 10.599 8.535 -9.819 1.00 87.44 75 HIS A O 1
ATOM 609 N N . ALA A 1 76 ? 10.921 6.647 -11.013 1.00 84.50 76 ALA A N 1
ATOM 610 C CA . ALA A 1 76 ? 12.322 6.934 -11.340 1.00 84.50 76 ALA A CA 1
ATOM 611 C C . ALA A 1 76 ? 12.447 8.237 -12.122 1.00 84.50 76 ALA A C 1
ATOM 613 O O . ALA A 1 76 ? 11.682 8.478 -13.052 1.00 84.50 76 ALA A O 1
ATOM 614 N N . GLY A 1 77 ? 13.460 9.024 -11.791 1.00 85.44 77 GLY A N 1
ATOM 615 C CA . GLY A 1 77 ? 13.859 10.198 -12.543 1.00 85.44 77 GLY A CA 1
ATOM 616 C C . GLY A 1 77 ? 12.923 11.396 -12.396 1.00 85.44 77 GLY A C 1
ATOM 617 O O . GLY A 1 77 ? 13.209 12.436 -12.984 1.00 85.44 77 GLY A O 1
ATOM 618 N N . SER A 1 78 ? 11.844 11.308 -11.611 1.00 91.31 78 SER A N 1
ATOM 619 C CA . SER A 1 78 ? 10.914 12.419 -11.378 1.00 91.31 78 SER A CA 1
ATOM 620 C C . SER A 1 78 ? 10.984 12.962 -9.956 1.00 91.31 78 SER A C 1
ATOM 622 O O . SER A 1 78 ? 11.609 12.375 -9.072 1.00 91.31 78 SER A O 1
ATOM 624 N N . LEU A 1 79 ? 10.303 14.082 -9.693 1.00 92.06 79 LEU A N 1
ATOM 625 C CA . LEU A 1 79 ? 10.184 14.628 -8.333 1.00 92.06 79 LEU A CA 1
ATOM 626 C C . LEU A 1 79 ? 9.647 13.594 -7.327 1.00 92.06 79 LEU A C 1
ATOM 628 O O . LEU A 1 79 ? 9.878 13.738 -6.127 1.00 92.06 79 LEU A O 1
ATOM 632 N N . MET A 1 80 ? 8.949 12.557 -7.803 1.00 92.44 80 MET A N 1
ATOM 633 C CA . MET A 1 80 ? 8.430 11.447 -7.004 1.00 92.44 80 MET A CA 1
ATOM 634 C C . MET A 1 80 ? 9.379 10.242 -6.916 1.00 92.44 80 MET A C 1
ATOM 636 O O . MET A 1 80 ? 8.911 9.149 -6.608 1.00 92.44 80 MET A O 1
ATOM 640 N N . GLU A 1 81 ? 10.698 10.404 -7.084 1.00 89.56 81 GLU A N 1
ATOM 641 C CA . GLU A 1 81 ? 11.653 9.297 -6.881 1.00 89.56 81 GLU A CA 1
ATOM 642 C C . GLU A 1 81 ? 11.512 8.666 -5.492 1.00 89.56 81 GLU A C 1
ATOM 644 O O . GLU A 1 81 ? 11.396 7.450 -5.370 1.00 89.56 81 GLU A O 1
ATOM 649 N N . LEU A 1 82 ? 11.475 9.476 -4.431 1.00 88.81 82 LEU A N 1
ATOM 650 C CA . LEU A 1 82 ? 11.301 8.959 -3.069 1.00 88.81 82 LEU A CA 1
ATOM 651 C C . LEU A 1 82 ? 9.849 8.536 -2.782 1.00 88.81 82 LEU A C 1
ATOM 653 O O . LEU A 1 82 ? 9.597 7.809 -1.821 1.00 88.81 82 LEU A O 1
ATOM 657 N N . GLY A 1 83 ? 8.887 8.993 -3.590 1.00 90.75 83 GLY A N 1
ATOM 658 C CA . GLY A 1 83 ? 7.457 8.772 -3.379 1.00 90.75 83 GLY A CA 1
ATOM 659 C C . GLY A 1 83 ? 7.019 9.069 -1.938 1.00 90.75 83 GLY A C 1
ATOM 660 O O . GLY A 1 83 ? 7.477 10.019 -1.300 1.00 90.75 83 GLY A O 1
ATOM 661 N N . ILE A 1 84 ? 6.158 8.213 -1.386 1.00 89.38 84 ILE A N 1
ATOM 662 C CA . ILE A 1 84 ? 5.733 8.280 0.022 1.00 89.38 84 ILE A CA 1
ATOM 663 C C . ILE A 1 84 ? 6.718 7.598 0.996 1.00 89.38 84 ILE A C 1
ATOM 665 O O . ILE A 1 84 ? 6.405 7.506 2.186 1.00 89.38 84 ILE A O 1
ATOM 669 N N . MET A 1 85 ? 7.894 7.115 0.557 1.00 86.44 85 MET A N 1
ATOM 670 C CA . MET A 1 85 ? 8.837 6.383 1.429 1.00 86.44 85 MET A CA 1
ATOM 671 C C . MET A 1 85 ? 9.219 7.161 2.696 1.00 86.44 85 MET A C 1
ATOM 673 O O . MET A 1 85 ? 9.050 6.610 3.788 1.00 86.44 85 MET A O 1
ATOM 677 N N . PRO A 1 86 ? 9.656 8.441 2.625 1.00 89.38 86 PRO A N 1
ATOM 678 C CA . PRO A 1 86 ? 10.100 9.166 3.819 1.00 89.38 86 PRO A CA 1
ATOM 679 C C . PRO A 1 86 ? 8.993 9.288 4.872 1.00 89.38 86 PRO A C 1
ATOM 681 O O . PRO A 1 86 ? 9.229 9.247 6.079 1.00 89.38 86 PRO A O 1
ATOM 684 N N . ILE A 1 87 ? 7.758 9.389 4.390 1.00 88.19 87 ILE A N 1
ATOM 685 C CA . ILE A 1 87 ? 6.550 9.534 5.184 1.00 88.19 87 ILE A CA 1
ATOM 686 C C . ILE A 1 87 ? 6.203 8.226 5.897 1.00 88.19 87 ILE A C 1
ATOM 688 O O . ILE A 1 87 ? 5.964 8.222 7.108 1.00 88.19 87 ILE A O 1
ATOM 692 N N . VAL A 1 88 ? 6.163 7.121 5.148 1.00 80.69 88 VAL A N 1
ATOM 693 C CA . VAL A 1 88 ? 5.839 5.795 5.686 1.00 80.69 88 VAL A CA 1
ATOM 694 C C . VAL A 1 88 ? 6.916 5.351 6.671 1.00 80.69 88 VAL A C 1
ATOM 696 O O . VAL A 1 88 ? 6.581 4.843 7.738 1.00 80.69 88 VAL A O 1
ATOM 699 N N . HIS A 1 89 ? 8.191 5.615 6.377 1.00 79.88 89 HIS A N 1
ATOM 700 C CA . HIS A 1 89 ? 9.305 5.324 7.282 1.00 79.88 89 HIS A CA 1
ATOM 701 C C . HIS A 1 89 ? 9.195 6.112 8.588 1.00 79.88 89 HIS A C 1
ATOM 703 O O . HIS A 1 89 ? 9.311 5.537 9.671 1.00 79.88 89 HIS A O 1
ATOM 709 N N . ALA A 1 90 ? 8.896 7.411 8.515 1.00 84.38 90 ALA A N 1
ATOM 710 C CA . ALA A 1 90 ? 8.702 8.226 9.707 1.00 84.38 90 ALA A CA 1
ATOM 711 C C . ALA A 1 90 ? 7.489 7.780 10.539 1.00 84.38 90 ALA A C 1
ATOM 713 O O . ALA A 1 90 ? 7.566 7.693 11.767 1.00 84.38 90 ALA A O 1
ATOM 714 N N . GLY A 1 91 ? 6.371 7.462 9.878 1.00 78.38 91 GLY A N 1
ATOM 715 C CA . GLY A 1 91 ? 5.168 6.929 10.518 1.00 78.38 91 GLY A CA 1
ATOM 716 C C . GLY A 1 91 ? 5.408 5.579 11.189 1.00 78.38 91 GLY A C 1
ATOM 717 O O . GLY A 1 91 ? 5.041 5.403 12.352 1.00 78.38 91 GLY A O 1
ATOM 718 N N . GLY A 1 92 ? 6.072 4.662 10.485 1.00 71.62 92 GLY A N 1
ATOM 719 C CA . GLY A 1 92 ? 6.460 3.348 10.987 1.00 71.62 92 GLY A CA 1
ATOM 720 C C . GLY A 1 92 ? 7.391 3.448 12.192 1.00 71.62 92 GLY A C 1
ATOM 721 O O . GLY A 1 92 ? 7.100 2.858 13.231 1.00 71.62 92 GLY A O 1
ATOM 722 N N . LEU A 1 93 ? 8.449 4.265 12.115 1.00 76.44 93 LEU A N 1
ATOM 723 C CA . LEU A 1 93 ? 9.376 4.464 13.232 1.00 76.44 93 LEU A CA 1
ATOM 724 C C . LEU A 1 93 ? 8.657 5.017 14.469 1.00 76.44 93 LEU A C 1
ATOM 726 O O . LEU A 1 93 ? 8.821 4.496 15.572 1.00 76.44 93 LEU A O 1
ATOM 730 N N . MET A 1 94 ? 7.806 6.030 14.296 1.00 77.31 94 MET A N 1
ATOM 731 C CA . MET A 1 94 ? 7.046 6.607 15.407 1.00 77.31 94 MET A CA 1
ATOM 732 C C . MET A 1 94 ? 6.040 5.623 16.016 1.00 77.31 94 MET A C 1
ATOM 734 O O . MET A 1 94 ? 5.898 5.570 17.241 1.00 77.31 94 MET A O 1
ATOM 738 N N . GLN A 1 95 ? 5.370 4.809 15.196 1.00 70.75 95 GLN A N 1
ATOM 739 C CA . GLN A 1 95 ? 4.468 3.755 15.675 1.00 70.75 95 GLN A CA 1
ATOM 740 C C . GLN A 1 95 ? 5.215 2.686 16.467 1.00 70.75 95 GLN A C 1
ATOM 742 O O . GLN A 1 95 ? 4.740 2.274 17.524 1.00 70.75 95 GLN A O 1
ATOM 747 N N . LEU A 1 96 ? 6.396 2.277 16.004 1.00 69.62 96 LEU A N 1
ATOM 748 C CA . LEU A 1 96 ? 7.242 1.313 16.703 1.00 69.62 96 LEU A CA 1
ATOM 749 C C . LEU A 1 96 ? 7.733 1.860 18.045 1.00 69.62 96 LEU A C 1
ATOM 751 O O . LEU A 1 96 ? 7.690 1.154 19.051 1.00 69.62 96 LEU A O 1
ATOM 755 N N . LEU A 1 97 ? 8.148 3.126 18.102 1.00 73.00 97 LEU A N 1
ATOM 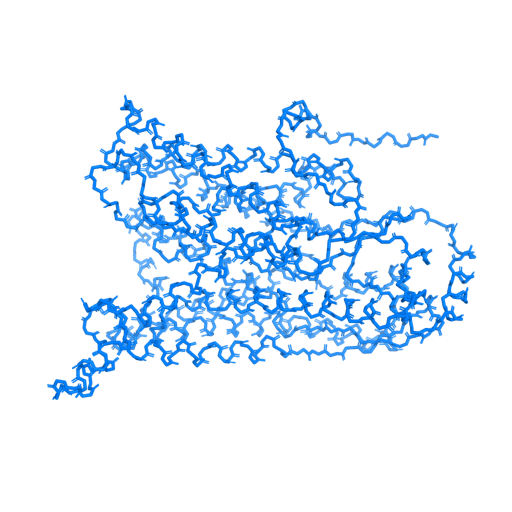756 C CA . LEU A 1 97 ? 8.647 3.755 19.327 1.00 73.00 97 LEU A CA 1
ATOM 757 C C . LEU A 1 97 ? 7.570 3.906 20.413 1.00 73.00 97 LEU A C 1
ATOM 759 O O . LEU A 1 97 ? 7.835 3.645 21.591 1.00 73.00 97 LEU A O 1
ATOM 763 N N . VAL A 1 98 ? 6.352 4.302 20.031 1.00 69.19 98 VAL A N 1
ATOM 764 C CA . VAL A 1 98 ? 5.225 4.378 20.975 1.00 69.19 98 VAL A CA 1
ATOM 765 C C . VAL A 1 98 ? 4.706 2.980 21.312 1.00 69.19 98 VAL A C 1
ATOM 767 O O . VAL A 1 98 ? 4.443 2.673 22.474 1.00 69.19 98 VAL A O 1
ATOM 770 N N . GLY A 1 99 ? 4.625 2.097 20.316 1.00 65.75 99 GLY A N 1
ATOM 771 C CA . GLY A 1 99 ? 4.145 0.730 20.476 1.00 65.75 99 GLY A CA 1
ATOM 772 C C . GLY A 1 99 ? 5.017 -0.119 21.403 1.00 65.75 99 GLY A C 1
ATOM 773 O O . GLY A 1 99 ? 4.516 -0.784 22.309 1.00 65.75 99 GLY A O 1
ATOM 774 N N . SER A 1 100 ? 6.337 -0.030 21.251 1.00 66.69 100 SER A N 1
ATOM 775 C CA . SER A 1 100 ? 7.317 -0.702 22.117 1.00 66.69 100 SER A CA 1
ATOM 776 C C . SER A 1 100 ? 7.409 -0.109 23.530 1.00 66.69 100 SER A C 1
ATOM 778 O O . SER A 1 100 ? 8.188 -0.605 24.346 1.00 66.69 100 SER A O 1
ATOM 780 N N . LYS A 1 101 ? 6.624 0.939 23.833 1.00 68.25 101 LYS A N 1
ATOM 781 C CA . LYS A 1 101 ? 6.655 1.712 25.085 1.00 68.25 101 LYS A CA 1
ATOM 782 C C . LYS A 1 101 ? 8.026 2.306 25.421 1.00 68.25 101 LYS A C 1
ATOM 784 O O . LYS A 1 101 ? 8.264 2.670 26.570 1.00 68.25 101 LYS A O 1
ATOM 789 N N . ILE A 1 102 ? 8.919 2.442 24.436 1.00 71.00 102 ILE A N 1
ATOM 790 C CA . ILE A 1 102 ? 10.172 3.192 24.604 1.00 71.00 102 ILE A CA 1
ATOM 791 C C . ILE A 1 102 ? 9.842 4.662 24.892 1.00 71.00 102 ILE A C 1
ATOM 793 O O . ILE A 1 102 ? 10.506 5.310 25.701 1.00 71.00 102 ILE A O 1
ATOM 797 N N . ILE A 1 103 ? 8.774 5.169 24.268 1.00 71.38 103 ILE A N 1
ATOM 798 C CA . ILE A 1 103 ? 8.277 6.530 24.446 1.00 71.38 103 ILE A CA 1
ATOM 799 C C . ILE A 1 103 ? 6.885 6.474 25.076 1.00 71.38 103 ILE A C 1
ATOM 801 O O . ILE A 1 103 ? 5.925 6.031 24.450 1.00 71.38 103 ILE A O 1
ATOM 805 N N . GLY A 1 104 ? 6.771 6.937 26.322 1.00 67.56 104 GLY A N 1
ATOM 806 C CA . GLY A 1 104 ? 5.511 6.997 27.072 1.00 67.56 104 GLY A CA 1
ATOM 807 C C . GLY A 1 104 ? 4.606 8.148 26.630 1.00 67.56 104 GLY A C 1
ATOM 808 O O . GLY A 1 104 ? 4.362 9.061 27.411 1.00 67.56 104 GLY A O 1
ATOM 809 N N . LEU A 1 105 ? 4.157 8.141 25.373 1.00 69.38 105 LEU A N 1
ATOM 810 C CA . LEU A 1 105 ? 3.183 9.101 24.842 1.00 69.38 105 LEU A CA 1
ATOM 811 C C . LEU A 1 105 ? 1.758 8.583 25.034 1.00 69.38 105 LEU A C 1
ATOM 813 O O . LEU A 1 105 ? 1.429 7.481 24.591 1.00 69.38 105 LEU A O 1
ATOM 817 N N . ASP A 1 106 ? 0.892 9.399 25.632 1.00 66.31 106 ASP A N 1
ATOM 818 C CA . ASP A 1 106 ? -0.519 9.069 25.774 1.00 66.31 106 ASP A CA 1
ATOM 819 C C . ASP A 1 106 ? -1.332 9.708 24.645 1.00 66.31 106 ASP A C 1
ATOM 821 O O . ASP A 1 106 ? -1.833 10.826 24.735 1.00 66.31 106 ASP A O 1
ATOM 825 N N . ILE A 1 107 ? -1.517 8.959 23.559 1.00 62.72 107 ILE A N 1
ATOM 826 C CA . ILE A 1 107 ? -2.248 9.421 22.370 1.00 62.72 107 ILE A CA 1
ATOM 827 C C . ILE A 1 107 ? -3.767 9.633 22.658 1.00 62.72 107 ILE A C 1
ATOM 829 O O . ILE A 1 107 ? -4.516 10.109 21.800 1.00 62.72 107 ILE A O 1
ATOM 833 N N . THR A 1 108 ? -4.271 9.345 23.867 1.00 54.25 108 THR A N 1
ATOM 834 C CA . THR A 1 108 ? -5.622 9.783 24.280 1.00 54.25 108 THR A CA 1
ATOM 835 C C . THR A 1 108 ? -5.683 11.293 24.522 1.00 54.25 108 THR A C 1
ATOM 837 O O . THR A 1 108 ? -6.718 11.921 24.267 1.00 54.25 108 THR A O 1
ATOM 840 N N . ASN A 1 109 ? -4.558 11.900 24.904 1.00 63.19 109 ASN A N 1
ATOM 841 C CA . ASN A 1 109 ? -4.421 13.331 25.105 1.00 63.19 109 ASN A CA 1
ATOM 842 C C . ASN A 1 109 ? -4.247 14.057 23.758 1.00 63.19 109 ASN A C 1
ATOM 844 O O . ASN A 1 109 ? -3.513 13.621 22.871 1.00 63.19 109 ASN A O 1
ATOM 848 N N . SER A 1 110 ? -4.931 15.190 23.584 1.00 67.00 110 SER A N 1
ATOM 849 C CA . SER A 1 110 ? -4.815 16.015 22.377 1.00 67.00 110 SER A CA 1
ATOM 850 C C . SER A 1 110 ? -3.425 16.628 22.208 1.00 67.00 110 SER A C 1
ATOM 852 O O . SER A 1 110 ? -2.961 16.729 21.075 1.00 67.00 110 SER A O 1
ATOM 854 N N . LYS A 1 111 ? -2.749 16.990 23.307 1.00 71.75 111 LYS A N 1
ATOM 855 C CA . LYS A 1 111 ? -1.399 17.577 23.267 1.00 71.75 111 LYS A CA 1
ATOM 856 C C . LYS A 1 111 ? -0.352 16.569 22.794 1.00 71.75 111 LYS A C 1
ATOM 858 O O . LYS A 1 111 ? 0.394 16.844 21.862 1.00 71.75 111 LYS A O 1
ATOM 863 N N . ASP A 1 112 ? -0.375 15.365 23.356 1.00 73.06 112 ASP A N 1
ATOM 864 C CA . ASP A 1 112 ? 0.528 14.279 22.960 1.00 73.06 112 ASP A CA 1
ATOM 865 C C . ASP A 1 112 ? 0.281 13.828 21.510 1.00 73.06 112 ASP A C 1
ATOM 867 O O . ASP A 1 112 ? 1.227 13.509 20.792 1.00 73.06 112 ASP A O 1
ATOM 871 N N . ARG A 1 113 ? -0.972 13.884 21.027 1.00 73.31 113 ARG A N 1
ATOM 872 C CA . ARG A 1 113 ? -1.288 13.688 19.600 1.00 73.31 113 ARG A CA 1
ATOM 873 C C . ARG A 1 113 ? -0.656 14.739 18.697 1.00 73.31 113 ARG A C 1
ATOM 875 O O . ARG A 1 113 ? -0.190 14.390 17.614 1.00 73.31 113 ARG A O 1
ATOM 882 N N . ALA A 1 114 ? -0.683 16.005 19.108 1.00 73.50 114 ALA A N 1
ATOM 883 C CA . ALA A 1 114 ? -0.089 17.090 18.336 1.00 73.50 114 ALA A CA 1
ATOM 884 C C . ALA A 1 114 ? 1.431 16.906 18.232 1.00 73.50 114 ALA A C 1
ATOM 886 O O . ALA A 1 114 ? 1.973 16.933 17.129 1.00 73.50 114 ALA A O 1
ATOM 887 N N . ILE A 1 115 ? 2.097 16.588 19.348 1.00 80.25 115 ILE A N 1
ATOM 888 C CA . ILE A 1 115 ? 3.541 16.309 19.372 1.00 80.25 115 ILE A CA 1
ATOM 889 C C . ILE A 1 115 ? 3.878 15.086 18.527 1.00 80.25 115 ILE A C 1
ATOM 891 O O . ILE A 1 115 ? 4.806 15.144 17.727 1.00 80.25 115 ILE A O 1
ATOM 895 N N . PHE A 1 116 ? 3.109 13.999 18.641 1.00 80.44 116 PHE A N 1
ATOM 896 C CA . PHE A 1 116 ? 3.314 12.809 17.816 1.00 80.44 116 PHE A CA 1
ATOM 897 C C . PHE A 1 116 ? 3.288 13.156 16.322 1.00 80.44 116 PHE A C 1
ATOM 899 O O . PHE A 1 116 ? 4.209 12.796 15.596 1.00 80.44 116 PHE A O 1
ATOM 906 N N . ARG A 1 117 ? 2.273 13.903 15.867 1.00 77.75 117 ARG A N 1
ATOM 907 C CA . ARG A 1 117 ? 2.144 14.315 14.458 1.00 77.75 117 ARG A CA 1
ATOM 908 C C . ARG A 1 117 ? 3.268 15.249 14.023 1.00 77.75 117 ARG A C 1
ATOM 910 O O . ARG A 1 117 ? 3.829 15.059 12.948 1.00 77.75 117 ARG A O 1
ATOM 917 N N . GLY A 1 118 ? 3.608 16.222 14.861 1.00 83.44 118 GLY A N 1
ATOM 918 C CA . GLY A 1 118 ? 4.671 17.181 14.590 1.00 83.44 118 GLY A CA 1
ATOM 919 C C . GLY A 1 118 ? 6.048 16.530 14.473 1.00 83.44 118 GLY A C 1
ATOM 920 O O . GLY A 1 118 ? 6.758 16.768 13.499 1.00 83.44 118 GLY A O 1
ATOM 921 N N . VAL A 1 119 ? 6.398 15.645 15.411 1.00 85.88 119 VAL A N 1
ATOM 922 C CA . VAL A 1 119 ? 7.653 14.878 15.358 1.00 85.88 119 VAL A CA 1
ATOM 923 C C . VAL A 1 119 ? 7.668 13.949 14.150 1.00 85.88 119 VAL A C 1
ATOM 925 O O . VAL A 1 119 ? 8.688 13.833 13.481 1.00 85.88 119 VAL A O 1
ATOM 928 N N . GLN A 1 120 ? 6.541 13.319 13.819 1.00 85.12 120 GLN A N 1
ATOM 929 C CA . GLN A 1 120 ? 6.466 12.443 12.656 1.00 85.12 120 GLN A CA 1
ATOM 930 C C . GLN A 1 120 ? 6.667 13.204 11.333 1.00 85.12 120 GLN A C 1
ATOM 932 O O . GLN A 1 120 ? 7.347 12.706 10.439 1.00 85.12 120 GLN A O 1
ATOM 937 N N . LYS A 1 121 ? 6.126 14.423 11.215 1.00 87.81 121 LYS A N 1
ATOM 938 C CA . LYS A 1 121 ? 6.376 15.328 10.081 1.00 87.81 121 LYS A CA 1
ATOM 939 C C . LYS A 1 121 ? 7.848 15.722 9.997 1.00 87.81 121 LYS A C 1
ATOM 941 O O . LYS A 1 121 ? 8.443 15.614 8.930 1.00 87.81 121 LYS A O 1
ATOM 946 N N . LEU A 1 122 ? 8.432 16.144 11.118 1.00 90.19 122 LEU A N 1
ATOM 947 C CA . LEU A 1 122 ? 9.852 16.485 11.192 1.00 90.19 122 LEU A CA 1
ATOM 948 C C . LEU A 1 122 ? 10.718 15.310 10.726 1.00 90.19 122 LEU A C 1
ATOM 950 O O . LEU A 1 122 ? 11.603 15.473 9.892 1.00 90.19 122 LEU A O 1
ATOM 954 N N . LEU A 1 123 ? 10.422 14.115 11.230 1.00 88.69 123 LEU A N 1
ATOM 955 C CA . LEU A 1 123 ? 11.130 12.896 10.877 1.00 88.69 123 LEU A CA 1
ATOM 956 C C . LEU A 1 123 ? 10.963 12.539 9.393 1.00 88.69 123 LEU A C 1
ATOM 958 O O . LEU A 1 123 ? 11.928 12.099 8.784 1.00 88.69 123 LEU A O 1
ATOM 962 N N . ALA A 1 124 ? 9.790 12.763 8.793 1.00 90.50 124 ALA A N 1
ATOM 963 C CA . ALA A 1 124 ? 9.580 12.537 7.361 1.00 90.50 124 ALA A CA 1
ATOM 964 C C . ALA A 1 124 ? 10.450 13.466 6.501 1.00 90.50 124 ALA A C 1
ATOM 966 O O . ALA A 1 124 ? 11.033 13.023 5.515 1.00 90.50 124 ALA A O 1
ATOM 967 N N . ILE A 1 125 ? 10.590 14.734 6.901 1.00 91.81 125 ILE A N 1
ATOM 968 C CA . ILE A 1 125 ? 11.463 15.701 6.221 1.00 91.81 125 ILE A CA 1
ATOM 969 C C . ILE A 1 125 ? 12.931 15.285 6.365 1.00 91.81 125 ILE A C 1
ATOM 971 O O . ILE A 1 125 ? 13.651 15.227 5.371 1.00 91.81 125 ILE A O 1
ATOM 975 N N . LEU A 1 126 ? 13.363 14.935 7.582 1.00 91.88 126 LEU A N 1
ATOM 976 C CA . LEU A 1 126 ? 14.721 14.441 7.833 1.00 91.88 126 LEU A CA 1
ATOM 977 C C . LEU A 1 126 ? 15.018 13.168 7.034 1.00 91.88 126 LEU A C 1
ATOM 979 O O . LEU A 1 126 ? 16.111 13.025 6.495 1.00 91.88 126 LEU A O 1
ATOM 983 N N . MET A 1 127 ? 14.038 12.273 6.914 1.00 88.94 127 MET A N 1
ATOM 984 C CA . MET A 1 127 ? 14.157 11.061 6.111 1.00 88.94 127 MET A CA 1
ATOM 985 C C . MET A 1 127 ? 14.255 11.374 4.613 1.00 88.94 127 MET A C 1
ATOM 987 O O . MET A 1 127 ? 15.000 10.704 3.910 1.00 88.94 127 MET A O 1
ATOM 991 N N . GLY A 1 128 ? 13.565 12.409 4.123 1.00 91.56 128 GLY A N 1
ATOM 992 C CA . GLY A 1 128 ? 13.696 12.878 2.739 1.00 91.56 128 GLY A CA 1
ATOM 993 C C . GLY A 1 128 ? 15.110 13.375 2.436 1.00 91.56 128 GLY A C 1
ATOM 994 O O . GLY A 1 128 ? 15.706 12.962 1.443 1.00 91.56 128 GLY A O 1
ATOM 995 N N . VAL A 1 129 ? 15.681 14.183 3.339 1.00 92.94 129 VAL A N 1
ATOM 996 C CA . VAL A 1 129 ? 17.080 14.637 3.236 1.00 92.94 129 VAL A CA 1
ATOM 997 C C . VAL A 1 129 ? 18.034 13.446 3.275 1.00 92.94 129 VAL A C 1
ATOM 999 O O . VAL A 1 129 ? 18.933 13.350 2.442 1.00 92.94 129 VAL A O 1
ATOM 1002 N N . PHE A 1 130 ? 17.835 12.534 4.228 1.00 90.00 130 PHE A N 1
ATOM 1003 C CA . PHE A 1 130 ? 18.679 11.358 4.412 1.00 90.00 130 PHE A CA 1
ATOM 1004 C C . PHE A 1 130 ? 18.668 10.447 3.178 1.00 90.00 130 PHE A C 1
ATOM 1006 O O . PHE A 1 130 ? 19.727 10.184 2.617 1.00 90.00 130 PHE A O 1
ATOM 1013 N N . LEU A 1 131 ? 17.491 10.026 2.704 1.00 86.31 131 LEU A N 1
ATOM 1014 C CA . LEU A 1 131 ? 17.366 9.141 1.541 1.00 86.31 131 LEU A CA 1
ATOM 1015 C C . LEU A 1 131 ? 17.880 9.803 0.258 1.00 86.31 131 LEU A C 1
ATOM 1017 O O . LEU A 1 131 ? 18.623 9.174 -0.491 1.00 86.31 131 LEU A O 1
ATOM 1021 N N . GLY A 1 132 ? 17.560 11.083 0.034 1.00 89.00 132 GLY A N 1
ATOM 1022 C CA . GLY A 1 132 ? 18.090 11.826 -1.111 1.00 89.00 132 GLY A CA 1
ATOM 1023 C C . GLY A 1 132 ? 19.618 11.931 -1.080 1.00 89.00 132 GLY A C 1
ATOM 1024 O O . GLY A 1 132 ? 20.271 11.736 -2.103 1.00 89.00 132 GLY A O 1
ATOM 1025 N N . SER A 1 133 ? 20.199 12.175 0.100 1.00 88.19 133 SER A N 1
ATOM 1026 C CA . SER A 1 133 ? 21.658 12.226 0.274 1.00 88.19 133 SER A CA 1
ATOM 1027 C C . SER A 1 133 ? 22.304 10.876 -0.000 1.00 88.19 133 SER A C 1
ATOM 1029 O O . SER A 1 133 ? 23.352 10.823 -0.638 1.00 88.19 133 SER A O 1
ATOM 1031 N N . VAL A 1 134 ? 21.673 9.788 0.448 1.00 84.44 134 VAL A N 1
ATOM 1032 C CA . VAL A 1 134 ? 22.174 8.441 0.190 1.00 84.44 134 VAL A CA 1
ATOM 1033 C C . VAL A 1 134 ? 22.140 8.114 -1.300 1.00 84.44 134 VAL A C 1
ATOM 1035 O O . VAL A 1 134 ? 23.132 7.608 -1.799 1.00 84.44 134 VAL A O 1
ATOM 1038 N N . PHE A 1 135 ? 21.081 8.441 -2.046 1.00 81.88 135 PHE A N 1
ATOM 1039 C CA . PHE A 1 135 ? 21.053 8.129 -3.485 1.00 81.88 135 PHE A CA 1
ATOM 1040 C C . PHE A 1 135 ? 22.119 8.894 -4.271 1.00 81.88 135 PHE A C 1
ATOM 1042 O O . PHE A 1 135 ? 22.757 8.326 -5.153 1.00 81.88 135 PHE A O 1
ATOM 1049 N N . VAL A 1 136 ? 22.361 10.162 -3.927 1.00 86.31 136 VAL A N 1
ATOM 1050 C CA . VAL A 1 136 ? 23.457 10.936 -4.528 1.00 86.31 136 VAL A CA 1
ATOM 1051 C C . VAL A 1 136 ? 24.817 10.332 -4.165 1.00 86.31 136 VAL A C 1
ATOM 1053 O O . VAL A 1 136 ? 25.660 10.149 -5.036 1.00 86.31 136 VAL A O 1
ATOM 1056 N N . LEU A 1 137 ? 25.037 9.979 -2.896 1.00 84.12 137 LEU A N 1
ATOM 1057 C CA . LEU A 1 137 ? 26.284 9.345 -2.455 1.00 84.12 137 LEU A CA 1
ATOM 1058 C C . LEU A 1 137 ? 26.515 7.964 -3.076 1.00 84.12 137 LEU A C 1
ATOM 1060 O O . LEU A 1 137 ? 27.654 7.628 -3.373 1.00 84.12 137 LEU A O 1
ATOM 1064 N N . ALA A 1 138 ? 25.447 7.199 -3.291 1.00 77.31 138 ALA A N 1
ATOM 1065 C CA . ALA A 1 138 ? 25.455 5.877 -3.909 1.00 77.31 138 ALA A CA 1
ATOM 1066 C C . ALA A 1 138 ? 25.784 5.907 -5.411 1.00 77.31 138 ALA A C 1
ATOM 1068 O O . ALA A 1 138 ? 25.747 4.871 -6.066 1.00 77.31 138 ALA A O 1
ATOM 1069 N N . GLY A 1 139 ? 26.005 7.092 -5.992 1.00 78.31 139 GLY A N 1
ATOM 1070 C CA . GLY A 1 139 ? 26.221 7.241 -7.427 1.00 78.31 139 GLY A CA 1
ATOM 1071 C C . GLY A 1 139 ? 24.980 6.939 -8.269 1.00 78.31 139 GLY A C 1
ATOM 1072 O O . GLY A 1 139 ? 25.096 6.850 -9.482 1.00 78.31 139 GLY A O 1
ATOM 1073 N N . TYR A 1 140 ? 23.785 6.833 -7.670 1.00 80.62 140 TYR A N 1
ATOM 1074 C CA . TYR A 1 140 ? 22.555 6.479 -8.393 1.00 80.62 140 TYR A CA 1
ATOM 1075 C C . TYR A 1 140 ? 22.245 7.455 -9.533 1.00 80.62 140 TYR A C 1
ATOM 1077 O O . TYR A 1 140 ? 21.733 7.057 -10.569 1.00 80.62 140 TYR A O 1
ATOM 1085 N N . TYR A 1 141 ? 22.578 8.731 -9.342 1.00 82.88 141 TYR A N 1
ATOM 1086 C CA . TYR A 1 141 ? 22.369 9.798 -10.319 1.00 82.88 141 TYR A CA 1
ATOM 1087 C C . TYR A 1 141 ? 23.634 1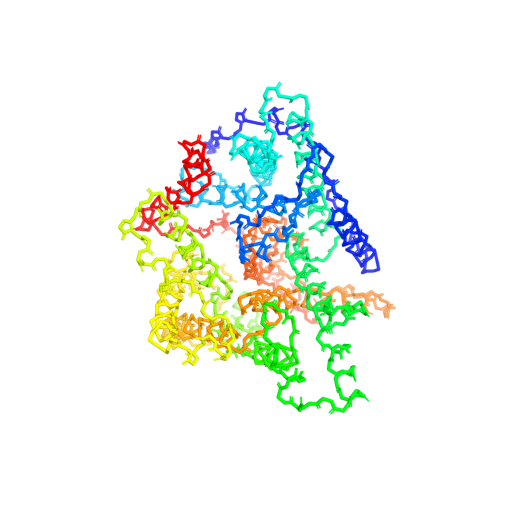0.156 -11.115 1.00 82.88 141 TYR A C 1
ATOM 1089 O O . TYR A 1 141 ? 23.655 11.205 -11.757 1.00 82.88 141 TYR A O 1
ATOM 1097 N N . ASP A 1 142 ? 24.707 9.361 -11.009 1.00 82.94 142 ASP A N 1
ATOM 1098 C CA . ASP A 1 142 ? 26.032 9.640 -11.589 1.00 82.94 142 ASP A CA 1
ATOM 1099 C C . ASP A 1 142 ? 26.605 11.027 -11.219 1.00 82.94 142 ASP A C 1
ATOM 1101 O O . ASP A 1 142 ? 27.416 11.617 -11.937 1.00 82.94 142 ASP A O 1
ATOM 1105 N N . VAL A 1 143 ? 26.195 11.574 -10.069 1.00 84.19 143 VAL A N 1
ATOM 1106 C CA . VAL A 1 143 ? 26.684 12.852 -9.538 1.00 84.19 143 VAL A CA 1
ATOM 1107 C C . VAL A 1 143 ? 27.108 12.705 -8.084 1.00 84.19 143 VAL A C 1
ATOM 1109 O O . VAL A 1 143 ? 26.395 12.130 -7.271 1.00 84.19 143 VAL A O 1
ATOM 1112 N N . GLY A 1 144 ? 28.270 13.256 -7.735 1.00 81.31 144 GLY A N 1
ATOM 1113 C CA . GLY A 1 144 ? 28.759 13.249 -6.356 1.00 81.31 144 GLY A CA 1
ATOM 1114 C C . GLY A 1 144 ? 28.141 14.356 -5.493 1.00 81.31 144 GLY A C 1
ATOM 1115 O O . GLY A 1 144 ? 27.770 15.417 -5.998 1.00 81.31 144 GLY A O 1
ATOM 1116 N N . LEU A 1 145 ? 28.131 14.161 -4.167 1.00 77.38 145 LEU A N 1
ATOM 1117 C CA . LEU A 1 145 ? 27.681 15.175 -3.194 1.00 77.38 145 LEU A CA 1
ATOM 1118 C C . LEU A 1 145 ? 28.429 16.510 -3.292 1.00 77.38 145 LEU A C 1
ATOM 1120 O O . LEU A 1 145 ? 27.857 17.554 -2.998 1.00 77.38 145 LEU A O 1
ATOM 1124 N N . GLY A 1 146 ? 29.710 16.477 -3.673 1.00 78.44 146 GLY A N 1
ATOM 1125 C CA . GLY A 1 146 ? 30.534 17.678 -3.826 1.00 78.44 146 GLY A CA 1
ATOM 1126 C C . GLY A 1 146 ? 30.179 18.523 -5.054 1.00 78.44 146 GLY A C 1
ATOM 1127 O O . GLY A 1 146 ? 30.676 19.638 -5.187 1.00 78.44 146 GLY A O 1
ATOM 1128 N N . SER A 1 147 ? 29.332 18.010 -5.951 1.00 86.88 147 SER A N 1
ATOM 1129 C CA . SER A 1 147 ? 28.838 18.749 -7.111 1.00 86.88 147 SER A CA 1
ATOM 1130 C C . SER A 1 147 ? 27.639 19.616 -6.731 1.00 86.88 147 SER A C 1
ATOM 1132 O O . SER A 1 147 ? 26.755 19.194 -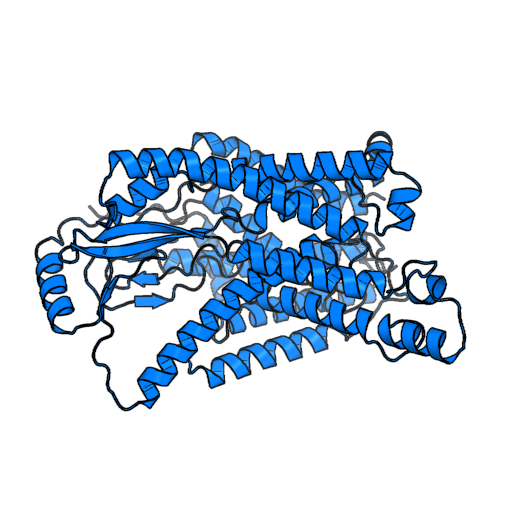5.982 1.00 86.88 147 SER A O 1
ATOM 1134 N N . SER A 1 148 ? 27.552 20.813 -7.318 1.00 87.56 148 SER A N 1
ATOM 1135 C CA . SER A 1 148 ? 26.371 21.677 -7.196 1.00 87.56 148 SER A CA 1
ATOM 1136 C C . SER A 1 148 ? 25.092 20.969 -7.660 1.00 87.56 148 SER A C 1
ATOM 1138 O O . SER A 1 148 ? 24.034 21.183 -7.070 1.00 87.56 148 SER A O 1
ATOM 1140 N N . ALA A 1 149 ? 25.197 20.075 -8.651 1.00 88.06 149 ALA A N 1
ATOM 1141 C CA . ALA A 1 149 ? 24.085 19.257 -9.130 1.00 88.06 149 ALA A CA 1
ATOM 1142 C C . ALA A 1 149 ? 23.571 18.281 -8.056 1.00 88.06 149 ALA A C 1
ATOM 1144 O O . ALA A 1 149 ? 22.364 18.193 -7.846 1.00 88.06 149 ALA A O 1
ATOM 1145 N N . GLY A 1 150 ? 24.468 17.613 -7.320 1.00 89.12 150 GLY A N 1
ATOM 1146 C CA . GLY A 1 150 ? 24.096 16.672 -6.257 1.00 89.12 150 GLY A CA 1
ATOM 1147 C C . GLY A 1 150 ? 23.344 17.355 -5.110 1.00 89.12 150 GLY A C 1
ATOM 1148 O O . GLY A 1 150 ? 22.280 16.897 -4.695 1.00 89.12 150 GLY A O 1
ATOM 1149 N N . ILE A 1 151 ? 23.835 18.513 -4.656 1.00 90.69 151 ILE A N 1
ATOM 1150 C CA . ILE A 1 151 ? 23.153 19.324 -3.631 1.00 90.69 151 ILE A CA 1
ATOM 1151 C C . ILE A 1 151 ? 21.775 19.780 -4.130 1.00 90.69 151 ILE A C 1
ATOM 1153 O O . ILE A 1 151 ? 20.792 19.738 -3.388 1.00 90.69 151 ILE A O 1
ATOM 1157 N N . PHE A 1 152 ? 21.679 20.187 -5.397 1.00 92.88 152 PHE A N 1
ATOM 1158 C CA . PHE A 1 152 ? 20.426 20.649 -5.984 1.00 92.88 152 PHE A CA 1
ATOM 1159 C C . PHE A 1 152 ? 19.383 19.526 -6.119 1.00 92.88 152 PHE A C 1
ATOM 1161 O O . PHE A 1 152 ? 18.198 19.770 -5.885 1.00 92.88 152 PHE A O 1
ATOM 1168 N N . ILE A 1 153 ? 19.800 18.291 -6.421 1.00 91.94 153 ILE A N 1
ATOM 1169 C CA . ILE A 1 153 ? 18.924 17.107 -6.413 1.00 91.94 153 ILE A CA 1
ATOM 1170 C C . ILE A 1 153 ? 18.381 16.846 -5.004 1.00 91.94 153 ILE A C 1
ATOM 1172 O O . ILE A 1 153 ? 17.176 16.670 -4.834 1.00 91.94 153 ILE A O 1
ATOM 1176 N N . ILE A 1 154 ? 19.230 16.893 -3.972 1.00 93.00 154 ILE A N 1
ATOM 1177 C CA . ILE A 1 154 ? 18.799 16.664 -2.580 1.00 93.00 154 ILE A CA 1
ATOM 1178 C C . ILE A 1 154 ? 17.757 17.697 -2.154 1.00 93.00 154 ILE A C 1
ATOM 1180 O O . ILE A 1 154 ? 16.747 17.345 -1.539 1.00 93.00 154 ILE A O 1
ATOM 1184 N N . ILE A 1 155 ? 17.969 18.966 -2.510 1.00 94.75 155 ILE A N 1
ATOM 1185 C CA . ILE A 1 155 ? 17.010 20.039 -2.234 1.00 94.75 155 ILE A CA 1
ATOM 1186 C C . ILE A 1 155 ? 15.685 19.781 -2.964 1.00 94.75 155 ILE A C 1
ATOM 1188 O O . ILE A 1 155 ? 14.632 19.876 -2.333 1.00 94.75 155 ILE A O 1
ATOM 1192 N N . GLN A 1 156 ? 15.716 19.407 -4.250 1.00 95.19 156 GLN A N 1
ATOM 1193 C CA . GLN A 1 156 ? 14.512 19.077 -5.025 1.00 95.19 156 GLN A CA 1
ATOM 1194 C C . GLN A 1 156 ? 13.724 17.915 -4.404 1.00 95.19 156 GLN A C 1
ATOM 1196 O O . GLN A 1 156 ? 12.520 18.046 -4.186 1.00 95.19 156 GLN A O 1
ATOM 1201 N N . LEU A 1 157 ? 14.390 16.810 -4.057 1.00 93.56 157 LEU A N 1
ATOM 1202 C CA . LEU A 1 157 ? 13.756 15.632 -3.451 1.00 93.56 157 LEU A CA 1
ATOM 1203 C C . LEU A 1 157 ? 13.186 15.928 -2.059 1.00 93.56 157 LEU A C 1
ATOM 1205 O O . LEU A 1 157 ? 12.095 15.469 -1.706 1.00 93.56 157 LEU A O 1
ATOM 1209 N N . THR A 1 158 ? 13.893 16.738 -1.270 1.00 94.62 158 THR A N 1
ATOM 1210 C CA . THR A 1 158 ? 13.421 17.172 0.051 1.00 94.62 158 THR A CA 1
ATOM 1211 C C . THR A 1 158 ? 12.193 18.069 -0.078 1.00 94.62 158 THR A C 1
ATOM 1213 O O . THR A 1 158 ? 11.221 17.900 0.658 1.00 94.62 158 THR A O 1
ATOM 1216 N N . LEU A 1 159 ? 12.196 18.997 -1.037 1.00 95.50 159 LEU A N 1
ATOM 1217 C CA . LEU A 1 159 ? 11.066 19.885 -1.300 1.00 95.50 159 LEU A CA 1
ATOM 1218 C C . LEU A 1 159 ? 9.856 19.113 -1.842 1.00 95.50 159 LEU A C 1
ATOM 1220 O O . LEU A 1 159 ? 8.732 19.354 -1.405 1.00 95.50 159 LEU A O 1
ATOM 1224 N N . ALA A 1 160 ? 10.076 18.131 -2.716 1.00 95.25 160 ALA A N 1
ATOM 1225 C CA . ALA A 1 160 ? 9.031 17.230 -3.187 1.00 95.25 160 ALA A CA 1
ATOM 1226 C C . ALA A 1 160 ? 8.417 16.418 -2.031 1.00 95.25 160 ALA A C 1
ATOM 1228 O O . ALA A 1 160 ? 7.193 16.360 -1.898 1.00 95.25 160 ALA A O 1
ATOM 1229 N N . THR A 1 161 ? 9.255 15.886 -1.134 1.00 94.12 161 THR A N 1
ATOM 1230 C CA . THR A 1 161 ? 8.813 15.201 0.094 1.00 94.12 161 THR A CA 1
ATOM 1231 C C . THR A 1 161 ? 7.986 16.133 0.983 1.00 94.12 161 THR A C 1
ATOM 1233 O O . THR A 1 161 ? 6.930 15.745 1.479 1.00 94.12 161 THR A O 1
ATOM 1236 N N . LEU A 1 162 ? 8.426 17.382 1.162 1.00 93.81 162 LEU A N 1
ATOM 1237 C CA . LEU A 1 162 ? 7.718 18.387 1.954 1.00 93.81 162 LEU A CA 1
ATOM 1238 C C . LEU A 1 162 ? 6.323 18.682 1.383 1.00 93.81 162 LEU A C 1
ATOM 1240 O O . LEU A 1 162 ? 5.344 18.693 2.132 1.00 93.81 162 LEU A O 1
ATOM 1244 N N . ILE A 1 163 ? 6.221 18.883 0.064 1.00 94.62 163 ILE A N 1
ATOM 1245 C CA . ILE A 1 163 ? 4.940 19.088 -0.626 1.00 94.62 163 ILE A CA 1
ATOM 1246 C C . ILE A 1 163 ? 4.027 17.881 -0.399 1.00 94.62 163 ILE A C 1
ATOM 1248 O O . ILE A 1 163 ? 2.876 18.056 -0.000 1.00 94.62 163 ILE A O 1
ATOM 1252 N N . LEU A 1 164 ? 4.541 16.663 -0.584 1.00 92.94 164 LEU A N 1
ATOM 1253 C CA . LEU A 1 164 ? 3.774 15.430 -0.418 1.00 92.94 164 LEU A CA 1
ATOM 1254 C C . LEU A 1 164 ? 3.275 15.246 1.023 1.00 92.94 164 LEU A C 1
ATOM 1256 O O . LEU A 1 164 ? 2.139 14.812 1.235 1.00 92.94 164 LEU A O 1
ATOM 1260 N N . VAL A 1 165 ? 4.081 15.637 2.018 1.00 91.56 165 VAL A N 1
ATOM 1261 C CA . VAL A 1 165 ? 3.677 15.619 3.428 1.00 91.56 165 VAL A CA 1
ATOM 1262 C C . VAL A 1 165 ? 2.470 16.535 3.657 1.00 91.56 165 VAL A C 1
ATOM 1264 O O . VAL A 1 165 ? 1.474 16.119 4.253 1.00 91.56 165 VAL A O 1
ATOM 1267 N N . TYR A 1 166 ? 2.505 17.766 3.147 1.00 91.88 166 TYR A N 1
ATOM 1268 C CA . TYR A 1 166 ? 1.363 18.675 3.269 1.00 91.88 166 TYR A CA 1
ATOM 1269 C C . TYR A 1 166 ? 0.150 18.212 2.475 1.00 91.88 166 TYR A C 1
ATOM 1271 O O . TYR A 1 166 ? -0.974 18.323 2.960 1.00 91.88 166 TYR A O 1
ATOM 1279 N N . LEU A 1 167 ? 0.359 17.646 1.290 1.00 92.25 167 LEU A N 1
ATOM 1280 C CA . LEU A 1 167 ? -0.717 17.126 0.460 1.00 92.25 167 LEU A CA 1
ATOM 1281 C C . LEU A 1 167 ? -1.452 15.977 1.159 1.00 92.25 167 LEU A C 1
ATOM 1283 O O . LEU A 1 167 ? -2.681 15.929 1.179 1.00 92.25 167 LEU A O 1
ATOM 1287 N N . CYS A 1 168 ? -0.706 15.096 1.822 1.00 88.44 168 CYS A N 1
ATOM 1288 C CA . CYS A 1 168 ? -1.288 14.035 2.627 1.00 88.44 168 CYS A CA 1
ATOM 1289 C C . CYS A 1 168 ? -2.054 14.571 3.848 1.00 88.44 168 CYS A C 1
ATOM 1291 O O . CYS A 1 168 ? -3.123 14.046 4.171 1.00 88.44 168 CYS A O 1
ATOM 1293 N N . GLU A 1 169 ? -1.554 15.613 4.525 1.00 85.94 169 GLU A N 1
ATOM 1294 C CA . GLU A 1 169 ? -2.296 16.272 5.611 1.00 85.94 169 GLU A CA 1
ATOM 1295 C C . GLU A 1 169 ? -3.577 16.941 5.111 1.00 85.94 169 GLU A C 1
ATOM 1297 O O . GLU A 1 169 ? -4.603 16.871 5.792 1.00 85.94 169 GLU A O 1
ATOM 1302 N N . LEU A 1 170 ? -3.525 17.561 3.929 1.00 89.25 170 LEU A N 1
ATOM 1303 C CA . LEU A 1 170 ? -4.658 18.225 3.298 1.00 89.25 170 LEU A CA 1
ATOM 1304 C C . LEU A 1 170 ? -5.761 17.210 3.011 1.00 89.25 170 LEU A C 1
ATOM 1306 O O . LEU A 1 170 ? -6.888 17.403 3.459 1.00 89.25 170 LEU A O 1
ATOM 1310 N N . VAL A 1 171 ? -5.428 16.102 2.344 1.00 87.62 171 VAL A N 1
ATOM 1311 C CA . VAL A 1 171 ? -6.378 15.018 2.052 1.00 87.62 171 VAL A CA 1
ATOM 1312 C C . VAL A 1 171 ? -6.925 14.414 3.343 1.00 87.62 171 VAL A C 1
ATOM 1314 O O . VAL A 1 171 ? -8.132 14.262 3.483 1.00 87.62 171 VAL A O 1
ATOM 1317 N N . SER A 1 172 ? -6.072 14.159 4.337 1.00 82.88 172 SER A N 1
ATOM 1318 C CA . SER A 1 172 ? -6.511 13.537 5.595 1.00 82.88 172 SER A CA 1
ATOM 1319 C C . SER A 1 172 ? -7.424 14.439 6.446 1.00 82.88 172 SER A C 1
ATOM 1321 O O . SER A 1 172 ? -8.127 13.942 7.326 1.00 82.88 172 SER A O 1
ATOM 1323 N N . LYS A 1 173 ? -7.388 15.766 6.246 1.00 80.81 173 LYS A N 1
ATOM 1324 C CA . LYS A 1 173 ? -8.211 16.747 6.984 1.00 80.81 173 LYS A CA 1
ATOM 1325 C C . LYS A 1 173 ? -9.436 17.216 6.189 1.00 80.81 173 LYS A C 1
ATOM 1327 O O . LYS A 1 173 ? -10.492 17.413 6.785 1.00 80.81 173 LYS A O 1
ATOM 1332 N N . TYR A 1 174 ? -9.295 17.403 4.878 1.00 84.06 174 TYR A N 1
ATOM 1333 C CA . TYR A 1 174 ? -10.293 18.029 4.003 1.00 84.06 174 TYR A CA 1
ATOM 1334 C C . TYR A 1 174 ? -10.775 17.136 2.851 1.00 84.06 174 TYR A C 1
ATOM 1336 O O . TYR A 1 174 ? -11.726 17.526 2.184 1.00 84.06 174 TYR A O 1
ATOM 1344 N N . GLY A 1 175 ? -10.151 15.984 2.596 1.00 84.31 175 GLY A N 1
ATOM 1345 C CA . GLY A 1 175 ? -10.504 15.047 1.524 1.00 84.31 175 GLY A CA 1
ATOM 1346 C C . GLY A 1 175 ? -11.118 13.737 2.030 1.00 84.31 175 GLY A C 1
ATOM 1347 O O . GLY A 1 175 ? -11.663 13.680 3.136 1.00 84.31 175 GLY A O 1
ATOM 1348 N N . PHE A 1 176 ? -11.044 12.693 1.198 1.00 80.94 176 PHE A N 1
ATOM 1349 C CA . PHE A 1 176 ? -11.429 11.322 1.557 1.00 80.94 176 PHE A CA 1
ATOM 1350 C C . PHE A 1 176 ? -10.209 10.447 1.843 1.00 80.94 176 PHE A C 1
ATOM 1352 O O . PHE A 1 176 ? -9.207 10.497 1.131 1.00 80.94 176 PHE A O 1
ATOM 1359 N N . GLY A 1 177 ? -10.344 9.580 2.841 1.00 73.69 177 GLY A N 1
ATOM 1360 C CA . GLY A 1 177 ? -9.362 8.580 3.222 1.00 73.69 177 GLY A CA 1
ATOM 1361 C C . GLY A 1 177 ? -8.066 9.148 3.777 1.00 73.69 177 GLY A C 1
ATOM 1362 O O . GLY A 1 177 ? -7.989 10.268 4.286 1.00 73.69 177 GLY A O 1
ATOM 1363 N N . SER A 1 178 ? -7.027 8.319 3.704 1.00 77.88 178 SER A N 1
ATOM 1364 C CA . SER A 1 178 ? -5.660 8.721 4.013 1.00 77.88 178 SER A CA 1
ATOM 1365 C C . SER A 1 178 ? -4.974 9.257 2.759 1.00 77.88 178 SER A C 1
ATOM 1367 O O . SER A 1 178 ? -5.124 8.699 1.671 1.00 77.88 178 SER A O 1
ATOM 1369 N N . GLY A 1 179 ? -4.172 10.313 2.924 1.00 81.06 179 GLY A N 1
ATOM 1370 C CA . GLY A 1 179 ? -3.362 10.863 1.832 1.00 81.06 179 GLY A CA 1
ATOM 1371 C C . GLY A 1 179 ? -2.457 9.817 1.178 1.00 81.06 179 GLY A C 1
ATOM 1372 O O . GLY A 1 179 ? -2.443 9.693 -0.040 1.00 81.06 179 GLY A O 1
ATOM 1373 N N . ILE A 1 180 ? -1.789 8.990 1.991 1.00 84.19 180 ILE A N 1
ATOM 1374 C CA . ILE A 1 180 ? -0.965 7.871 1.511 1.00 84.19 180 ILE A CA 1
ATOM 1375 C C . ILE A 1 180 ? -1.776 6.909 0.635 1.00 84.19 180 ILE A C 1
ATOM 1377 O O . ILE A 1 180 ? -1.362 6.603 -0.479 1.00 84.19 180 ILE A O 1
ATOM 1381 N N . GLY A 1 181 ? -2.917 6.419 1.134 1.00 86.06 181 GLY A N 1
ATOM 1382 C CA . GLY A 1 181 ? -3.698 5.417 0.414 1.00 86.06 181 GLY A CA 1
ATOM 1383 C C . GLY A 1 181 ? -4.201 5.949 -0.927 1.00 86.06 181 GLY A C 1
ATOM 1384 O O . GLY A 1 181 ? -4.147 5.241 -1.930 1.00 86.06 181 GLY A O 1
ATOM 1385 N N . LEU A 1 182 ? -4.633 7.211 -0.953 1.00 89.06 182 LEU A N 1
ATOM 1386 C CA . LEU A 1 182 ? -5.101 7.871 -2.165 1.00 89.06 182 LEU A CA 1
ATOM 1387 C C . LEU A 1 182 ? -4.023 7.917 -3.260 1.00 89.06 182 LEU A C 1
ATOM 1389 O O . LEU A 1 182 ? -4.318 7.566 -4.401 1.00 89.06 182 LEU A O 1
ATOM 1393 N N . PHE A 1 183 ? -2.790 8.312 -2.924 1.00 90.88 183 PHE A N 1
ATOM 1394 C CA . PHE A 1 183 ? -1.701 8.403 -3.906 1.00 90.88 183 PHE A CA 1
ATOM 1395 C C . PHE A 1 183 ? -1.235 7.032 -4.391 1.00 90.88 183 PHE A C 1
ATOM 1397 O O . PHE A 1 183 ? -1.010 6.865 -5.584 1.00 90.88 183 PHE A O 1
ATOM 1404 N N . VAL A 1 184 ? -1.195 6.029 -3.510 1.00 90.06 184 VAL A N 1
ATOM 1405 C CA . VAL A 1 184 ? -0.881 4.641 -3.892 1.00 90.06 184 VAL A CA 1
ATOM 1406 C C . VAL A 1 184 ? -1.921 4.079 -4.862 1.00 90.06 184 VAL A C 1
ATOM 1408 O O . VAL A 1 184 ? -1.570 3.524 -5.898 1.00 90.06 184 VAL A O 1
ATOM 1411 N N . VAL A 1 185 ? -3.215 4.258 -4.579 1.00 91.12 185 VAL A N 1
ATOM 1412 C CA . VAL A 1 185 ? -4.281 3.823 -5.498 1.00 91.12 185 VAL A CA 1
ATOM 1413 C C . VAL A 1 185 ? -4.223 4.585 -6.819 1.00 91.12 185 VAL A C 1
ATOM 1415 O O . VAL A 1 185 ? -4.404 3.977 -7.872 1.00 91.12 185 VAL A O 1
ATOM 1418 N N . GLY A 1 186 ? -3.982 5.898 -6.775 1.00 92.81 186 GLY A N 1
ATOM 1419 C CA . GLY A 1 186 ? -3.857 6.729 -7.973 1.00 92.81 186 GLY A CA 1
ATOM 1420 C C . GLY A 1 186 ? -2.702 6.290 -8.875 1.00 92.81 186 GLY A C 1
ATOM 1421 O O . GLY A 1 186 ? -2.866 6.229 -10.095 1.00 92.81 186 GLY A O 1
ATOM 1422 N N . ASP A 1 187 ? -1.568 5.932 -8.279 1.00 92.38 187 ASP A N 1
ATOM 1423 C CA . ASP A 1 187 ? -0.394 5.411 -8.978 1.00 92.38 187 ASP A CA 1
ATOM 1424 C C . ASP A 1 187 ? -0.662 4.051 -9.640 1.00 92.38 187 ASP A C 1
ATOM 1426 O O . ASP A 1 187 ? -0.451 3.870 -10.844 1.00 92.38 187 ASP A O 1
ATOM 1430 N N . ILE A 1 188 ? -1.236 3.113 -8.881 1.00 92.88 188 ILE A N 1
ATOM 1431 C CA . ILE A 1 188 ? -1.609 1.786 -9.386 1.00 92.88 188 ILE A CA 1
ATOM 1432 C C . ILE A 1 188 ? -2.619 1.911 -10.531 1.00 92.88 188 ILE A C 1
ATOM 1434 O O . ILE A 1 188 ? -2.461 1.272 -11.571 1.00 92.88 188 ILE A O 1
ATOM 1438 N N . ALA A 1 189 ? -3.638 2.761 -10.376 1.00 93.56 189 ALA A N 1
ATOM 1439 C CA . ALA A 1 189 ? -4.648 2.986 -11.404 1.00 93.56 189 ALA A CA 1
ATOM 1440 C C . ALA A 1 189 ? -4.041 3.575 -12.686 1.00 93.56 189 ALA A C 1
ATOM 1442 O O . ALA A 1 189 ? -4.335 3.089 -13.779 1.00 93.56 189 ALA A O 1
ATOM 1443 N N . THR A 1 190 ? -3.161 4.573 -12.557 1.00 92.81 190 THR A N 1
ATOM 1444 C CA . THR A 1 190 ? -2.450 5.165 -13.700 1.00 92.81 190 THR A CA 1
ATOM 1445 C C . THR A 1 190 ? -1.595 4.123 -14.411 1.00 92.81 190 THR A C 1
ATOM 1447 O O . THR A 1 190 ? -1.651 4.022 -15.634 1.00 92.81 190 THR A O 1
ATOM 1450 N N . THR A 1 191 ? -0.878 3.285 -13.660 1.00 90.81 191 THR A N 1
ATOM 1451 C CA . THR A 1 191 ? -0.045 2.212 -14.220 1.00 90.81 191 THR A CA 1
ATOM 1452 C C . THR A 1 191 ? -0.877 1.194 -15.001 1.00 90.81 191 THR A C 1
ATOM 1454 O O . THR A 1 191 ? -0.516 0.851 -16.126 1.00 90.81 191 THR A O 1
ATOM 1457 N N . ILE A 1 192 ? -2.022 0.753 -14.462 1.00 92.88 192 ILE A N 1
ATOM 1458 C CA . ILE A 1 192 ? -2.934 -0.174 -15.157 1.00 92.88 192 ILE A CA 1
ATOM 1459 C C . ILE A 1 192 ? -3.421 0.440 -16.472 1.00 92.88 192 ILE A C 1
ATOM 1461 O O . ILE A 1 192 ? -3.352 -0.207 -17.516 1.00 92.88 192 ILE A O 1
ATOM 1465 N N . VAL A 1 193 ? -3.907 1.685 -16.433 1.00 93.25 193 VAL A N 1
ATOM 1466 C CA . VAL A 1 193 ? -4.443 2.364 -17.622 1.00 93.25 193 VAL A CA 1
ATOM 1467 C C . VAL A 1 193 ? -3.348 2.586 -18.660 1.00 93.25 193 VAL A C 1
ATOM 1469 O O . VAL A 1 193 ? -3.570 2.315 -19.839 1.00 93.25 193 VAL A O 1
ATOM 1472 N N . TRP A 1 194 ? -2.161 3.025 -18.241 1.00 91.31 194 TRP A N 1
ATOM 1473 C CA . TRP A 1 194 ? -1.046 3.277 -19.147 1.00 91.31 194 TRP A CA 1
ATOM 1474 C C . TRP A 1 194 ? -0.557 1.989 -19.806 1.00 91.31 194 TRP A C 1
ATOM 1476 O O . TRP A 1 194 ? -0.465 1.917 -21.027 1.00 91.31 194 TRP A O 1
ATOM 1486 N N . GLN A 1 195 ? -0.331 0.921 -19.045 1.00 90.44 195 GLN A N 1
ATOM 1487 C CA . GLN A 1 195 ? 0.110 -0.343 -19.634 1.00 90.44 195 GLN A CA 1
ATOM 1488 C C . GLN A 1 195 ? -0.956 -1.002 -20.525 1.00 90.44 195 GLN A C 1
ATOM 1490 O O . GLN A 1 195 ? -0.626 -1.630 -21.532 1.00 90.44 195 GLN A O 1
ATOM 1495 N N . ALA A 1 196 ? -2.241 -0.849 -20.192 1.00 91.88 196 ALA A N 1
ATOM 1496 C CA . ALA A 1 196 ? -3.323 -1.391 -21.005 1.00 91.88 196 ALA A CA 1
ATOM 1497 C C . ALA A 1 196 ? -3.533 -0.591 -22.300 1.00 91.88 196 ALA A C 1
ATOM 1499 O O . ALA A 1 196 ? -3.630 -1.176 -23.379 1.00 91.88 196 ALA A O 1
ATOM 1500 N N . ALA A 1 197 ? -3.621 0.736 -22.194 1.00 92.25 197 ALA A N 1
ATOM 1501 C CA . ALA A 1 197 ? -4.208 1.601 -23.214 1.00 92.25 197 ALA A CA 1
ATOM 1502 C C . ALA A 1 197 ? -3.258 2.675 -23.771 1.00 92.25 197 ALA A C 1
ATOM 1504 O O . ALA A 1 197 ? -3.728 3.569 -24.473 1.00 92.25 197 ALA A O 1
ATOM 1505 N N . ASN A 1 198 ? -1.947 2.613 -23.502 1.00 91.44 198 ASN A N 1
ATOM 1506 C CA . ASN A 1 198 ? -0.995 3.563 -24.086 1.00 91.44 198 ASN A CA 1
ATOM 1507 C C . ASN A 1 198 ? -1.077 3.537 -25.629 1.00 91.44 198 ASN A C 1
ATOM 1509 O O . ASN A 1 198 ? -0.774 2.503 -26.230 1.00 91.44 198 ASN A O 1
ATOM 1513 N N . PRO A 1 199 ? -1.465 4.658 -26.274 1.00 86.69 199 PRO A N 1
ATOM 1514 C CA . PRO A 1 199 ? -1.696 4.715 -27.716 1.00 86.69 199 PRO A CA 1
ATOM 1515 C C . PRO A 1 199 ? -0.402 4.647 -28.533 1.00 86.69 199 PRO A C 1
ATOM 1517 O O . PRO A 1 199 ? -0.447 4.383 -29.734 1.00 86.69 199 PRO A O 1
ATOM 1520 N N . MET A 1 200 ? 0.754 4.888 -27.912 1.00 82.75 200 MET A N 1
ATOM 1521 C CA . MET A 1 200 ? 2.042 4.802 -28.581 1.00 82.75 200 MET A CA 1
ATOM 1522 C C . MET A 1 200 ? 2.432 3.338 -28.757 1.00 82.75 200 MET A C 1
ATOM 1524 O O . MET A 1 200 ? 2.647 2.604 -27.789 1.00 82.75 200 MET A O 1
ATOM 1528 N N . ALA A 1 201 ? 2.575 2.913 -30.011 1.00 71.56 201 ALA A N 1
ATOM 1529 C CA . ALA A 1 201 ? 3.199 1.637 -30.300 1.00 71.56 201 ALA A CA 1
ATOM 1530 C C . ALA A 1 201 ? 4.701 1.708 -29.940 1.00 71.56 201 ALA A C 1
ATOM 1532 O O . ALA A 1 201 ? 5.358 2.693 -30.274 1.00 71.56 201 ALA A O 1
ATOM 1533 N N . PRO A 1 202 ? 5.264 0.684 -29.281 1.00 73.56 202 PRO A N 1
ATOM 1534 C CA . PRO A 1 202 ? 4.646 -0.598 -28.992 1.00 73.56 202 PRO A CA 1
ATOM 1535 C C . PRO A 1 202 ? 4.313 -0.774 -27.495 1.00 73.56 202 PRO A C 1
ATOM 1537 O O . PRO A 1 202 ? 4.490 -1.863 -26.970 1.00 73.56 202 PRO A O 1
ATOM 1540 N N . TYR A 1 203 ? 3.911 0.263 -26.765 1.00 82.00 203 TYR A N 1
ATOM 1541 C CA . TYR A 1 203 ? 3.876 0.219 -25.296 1.00 82.00 203 TYR A CA 1
ATOM 1542 C C . TYR A 1 203 ? 2.554 -0.286 -24.703 1.00 82.00 203 TYR A C 1
ATOM 1544 O O . TYR A 1 203 ? 2.570 -0.915 -23.649 1.00 82.00 203 TYR A O 1
ATOM 1552 N N . GLY A 1 204 ? 1.418 -0.039 -25.362 1.00 86.69 204 GLY A N 1
ATOM 1553 C CA . GLY A 1 204 ? 0.107 -0.466 -24.864 1.00 86.69 204 GLY A CA 1
ATOM 1554 C C . GLY A 1 204 ? -0.272 -1.891 -25.274 1.00 86.69 204 GLY A C 1
ATOM 1555 O O . GLY A 1 204 ? -0.167 -2.252 -26.449 1.00 86.69 204 GLY A O 1
ATOM 1556 N N . ALA A 1 205 ? -0.798 -2.674 -24.327 1.00 87.81 205 ALA A N 1
ATOM 1557 C CA . ALA A 1 205 ? -1.285 -4.033 -24.581 1.00 87.81 205 ALA A CA 1
ATOM 1558 C C . ALA A 1 205 ? -2.447 -4.068 -25.595 1.00 87.81 205 ALA A C 1
ATOM 1560 O O . ALA A 1 205 ? -2.419 -4.855 -26.544 1.00 87.81 205 ALA A O 1
ATOM 1561 N N . ILE A 1 206 ? -3.451 -3.197 -25.423 1.00 89.75 206 ILE A N 1
ATOM 1562 C CA . ILE A 1 206 ? -4.656 -3.157 -26.266 1.00 89.75 206 ILE A CA 1
ATOM 1563 C C . ILE A 1 206 ? -4.327 -2.652 -27.681 1.00 89.75 206 ILE A C 1
ATOM 1565 O O . ILE A 1 206 ? -4.708 -3.327 -28.641 1.00 89.75 206 ILE A O 1
ATOM 1569 N N . PRO A 1 207 ? -3.591 -1.536 -27.871 1.00 88.38 207 PRO A N 1
ATOM 1570 C CA . PRO A 1 207 ? -3.201 -1.100 -29.212 1.00 88.38 207 PRO A CA 1
ATOM 1571 C C . PRO A 1 207 ? -2.290 -2.100 -29.925 1.00 88.38 207 PRO A C 1
ATOM 1573 O O . PRO A 1 207 ? -2.447 -2.302 -31.127 1.00 88.38 207 PRO A O 1
ATOM 1576 N N . HIS A 1 208 ? -1.390 -2.781 -29.205 1.00 85.81 208 HIS A N 1
ATOM 1577 C CA . HIS A 1 208 ? -0.577 -3.848 -29.789 1.00 85.81 208 HIS A CA 1
ATOM 1578 C C . HIS A 1 208 ? -1.442 -5.005 -30.293 1.00 85.81 208 HIS A C 1
ATOM 1580 O O . HIS A 1 208 ? -1.255 -5.454 -31.423 1.00 85.81 208 HIS A O 1
ATOM 1586 N N . PHE A 1 209 ? -2.402 -5.466 -29.489 1.00 85.94 209 PHE A N 1
ATOM 1587 C CA . PHE A 1 209 ? -3.340 -6.519 -29.878 1.00 85.94 209 PHE A CA 1
ATOM 1588 C C . PHE A 1 209 ? -4.174 -6.133 -31.098 1.00 85.94 209 PHE A C 1
ATOM 1590 O O . PHE A 1 209 ? -4.266 -6.904 -32.050 1.00 85.94 209 PHE A O 1
ATOM 1597 N N . ALA A 1 210 ? -4.727 -4.919 -31.106 1.00 86.75 210 ALA A N 1
ATOM 1598 C CA . ALA A 1 210 ? -5.470 -4.408 -32.251 1.00 86.75 210 ALA A CA 1
ATOM 1599 C C . ALA A 1 210 ? -4.583 -4.331 -33.504 1.00 86.75 210 ALA A C 1
ATOM 1601 O O . ALA A 1 210 ? -4.984 -4.794 -34.568 1.00 86.75 210 ALA A O 1
ATOM 1602 N N . GLY A 1 211 ? -3.355 -3.818 -33.376 1.00 84.69 211 GLY A N 1
ATOM 1603 C CA . GLY A 1 211 ? -2.399 -3.722 -34.479 1.00 84.69 211 GLY A CA 1
ATOM 1604 C C . GLY A 1 211 ? -1.959 -5.082 -35.027 1.00 84.69 211 GLY A C 1
ATOM 1605 O O . GLY A 1 211 ? -1.890 -5.254 -36.241 1.00 84.69 211 GLY A O 1
ATOM 1606 N N . THR A 1 212 ? -1.717 -6.072 -34.162 1.00 85.19 212 THR A N 1
ATOM 1607 C CA . THR A 1 212 ? -1.365 -7.436 -34.599 1.00 85.19 212 THR A CA 1
ATOM 1608 C C . THR A 1 212 ? -2.542 -8.146 -35.257 1.00 85.19 212 THR A C 1
ATOM 1610 O O . THR A 1 212 ? -2.338 -8.814 -36.268 1.00 85.19 212 THR A O 1
ATOM 1613 N N . LEU A 1 213 ? -3.765 -7.973 -34.747 1.00 85.38 213 LEU A N 1
ATOM 1614 C CA . LEU A 1 213 ? -4.966 -8.561 -35.342 1.00 85.38 213 LEU A CA 1
ATOM 1615 C C . LEU A 1 213 ? -5.281 -7.944 -36.715 1.00 85.38 213 LEU A C 1
ATOM 1617 O O . LEU A 1 213 ? -5.551 -8.670 -37.669 1.00 85.38 213 LEU A O 1
ATOM 1621 N N . LEU A 1 214 ? -5.195 -6.614 -36.832 1.00 86.62 214 LEU A N 1
ATOM 1622 C CA . LEU A 1 214 ? -5.398 -5.894 -38.095 1.00 86.62 214 LEU A CA 1
ATOM 1623 C C . LEU A 1 214 ? -4.285 -6.174 -39.114 1.00 86.62 214 LEU A C 1
ATOM 1625 O O . LEU A 1 214 ? -4.545 -6.207 -40.312 1.00 86.62 214 LEU A O 1
ATOM 1629 N N . GLY A 1 215 ? -3.058 -6.409 -38.645 1.00 83.62 215 GLY A N 1
ATOM 1630 C CA . GLY A 1 215 ? -1.912 -6.782 -39.476 1.00 83.62 215 GLY A CA 1
ATOM 1631 C C . GLY A 1 215 ? -1.871 -8.257 -39.895 1.00 83.62 215 GLY A C 1
ATOM 1632 O O . GLY A 1 215 ? -0.898 -8.666 -40.523 1.00 83.62 215 GLY A O 1
ATOM 1633 N N . GLY A 1 216 ? -2.876 -9.069 -39.539 1.00 80.62 216 GLY A N 1
ATOM 1634 C CA . GLY A 1 216 ? -2.922 -10.500 -39.869 1.00 80.62 216 GLY A CA 1
ATOM 1635 C C . GLY A 1 216 ? -1.910 -11.366 -39.103 1.00 80.62 216 GLY A C 1
ATOM 1636 O O . GLY A 1 216 ? -1.573 -12.463 -39.546 1.00 80.62 216 GLY A O 1
ATOM 1637 N N . GLY A 1 217 ? -1.398 -10.882 -37.970 1.00 78.50 217 GLY A N 1
ATOM 1638 C CA . GLY A 1 217 ? -0.460 -11.609 -37.118 1.00 78.50 217 GLY A CA 1
ATOM 1639 C C . GLY A 1 217 ? -1.101 -12.800 -36.395 1.00 78.50 217 GLY A C 1
ATOM 1640 O O . GLY A 1 217 ? -2.307 -12.849 -36.161 1.00 78.50 217 GLY A O 1
ATOM 1641 N N . GLY A 1 218 ? -0.278 -13.777 -36.004 1.00 79.94 218 GLY A N 1
ATOM 1642 C CA . GLY A 1 218 ? -0.747 -14.947 -35.257 1.00 79.94 218 GLY A CA 1
ATOM 1643 C C . GLY A 1 218 ? -1.311 -14.585 -33.876 1.00 79.94 218 GLY A C 1
ATOM 1644 O O . GLY A 1 218 ? -0.720 -13.785 -33.150 1.00 79.94 218 GLY A O 1
ATOM 1645 N N . MET A 1 219 ? -2.413 -15.235 -33.474 1.00 72.31 219 MET A N 1
ATOM 1646 C CA . MET A 1 219 ? -3.066 -15.017 -32.168 1.00 72.31 219 MET A CA 1
ATOM 1647 C C . MET A 1 219 ? -2.112 -15.216 -30.980 1.00 72.31 219 MET A C 1
ATOM 1649 O O . MET A 1 219 ? -2.210 -14.499 -29.987 1.00 72.31 219 MET A O 1
ATOM 1653 N N . ALA A 1 220 ? -1.151 -16.138 -31.095 1.00 77.06 220 ALA A N 1
ATOM 1654 C CA . ALA A 1 220 ? -0.143 -16.367 -30.063 1.00 77.06 220 ALA A CA 1
ATOM 1655 C C . ALA A 1 220 ? 0.708 -15.115 -29.791 1.00 77.06 220 ALA A C 1
ATOM 1657 O O . ALA A 1 220 ? 0.921 -14.788 -28.631 1.00 77.06 220 ALA A O 1
ATOM 1658 N N . ASN A 1 221 ? 1.098 -14.368 -30.830 1.00 73.69 221 ASN A N 1
ATOM 1659 C CA . ASN A 1 221 ? 1.886 -13.136 -30.693 1.00 73.69 221 ASN A CA 1
ATOM 1660 C C . ASN A 1 221 ? 1.043 -11.947 -30.206 1.00 73.69 221 ASN A C 1
ATOM 1662 O O . ASN A 1 221 ? 1.574 -10.986 -29.653 1.00 73.69 221 ASN A O 1
ATOM 1666 N N . ALA A 1 222 ? -0.274 -12.003 -30.415 1.00 71.75 222 ALA A N 1
ATOM 1667 C CA . ALA A 1 222 ? -1.205 -10.989 -29.935 1.00 71.75 222 ALA A CA 1
ATOM 1668 C C . ALA A 1 222 ? -1.461 -11.119 -28.417 1.00 71.75 222 ALA A C 1
ATOM 1670 O O . ALA A 1 222 ? -1.615 -10.111 -27.725 1.00 71.75 222 ALA A O 1
ATOM 1671 N N . PHE A 1 223 ? -1.473 -12.352 -27.890 1.00 78.69 223 PHE A N 1
ATOM 1672 C CA . PHE A 1 223 ? -1.671 -12.643 -26.462 1.00 78.69 223 PHE A CA 1
ATOM 1673 C C . PHE A 1 223 ? -0.374 -12.730 -25.659 1.00 78.69 223 PHE A C 1
ATOM 1675 O O . PHE A 1 223 ? -0.331 -12.246 -24.527 1.00 78.69 223 PHE A O 1
ATOM 1682 N N . PHE A 1 224 ? 0.666 -13.328 -26.236 1.00 77.62 224 PHE A N 1
ATOM 1683 C CA . PHE A 1 224 ? 1.970 -13.505 -25.618 1.00 77.62 224 PHE A CA 1
ATOM 1684 C C . PHE A 1 224 ? 3.004 -12.727 -26.407 1.00 77.62 224 PHE A C 1
ATOM 1686 O O . PHE A 1 224 ? 3.219 -12.950 -27.596 1.00 77.62 224 PHE A O 1
ATOM 1693 N N . ARG A 1 225 ? 3.665 -11.808 -25.716 1.00 75.25 225 ARG A N 1
ATOM 1694 C CA . ARG A 1 225 ? 4.720 -10.998 -26.292 1.00 75.25 225 ARG A CA 1
ATOM 1695 C C . ARG A 1 225 ? 6.066 -11.420 -25.724 1.00 75.25 225 ARG A C 1
ATOM 1697 O O . ARG A 1 225 ? 6.189 -11.619 -24.520 1.00 75.25 225 ARG A O 1
ATOM 1704 N N . SER A 1 226 ? 7.068 -11.543 -26.590 1.00 62.81 226 SER A N 1
ATOM 1705 C CA . SER A 1 226 ? 8.458 -11.741 -26.181 1.00 62.81 226 SER A CA 1
ATOM 1706 C C . SER A 1 226 ? 9.038 -10.421 -25.659 1.00 62.81 226 SER A C 1
ATOM 1708 O O . SER A 1 226 ? 9.086 -9.435 -26.398 1.00 62.81 226 SER A O 1
ATOM 1710 N N . GLY A 1 227 ? 9.473 -10.409 -24.398 1.00 63.12 227 GLY A N 1
ATOM 1711 C CA . GLY A 1 227 ? 10.004 -9.232 -23.700 1.00 63.12 227 GLY A CA 1
ATOM 1712 C C . GLY A 1 227 ? 9.081 -8.734 -22.583 1.00 63.12 227 GLY A C 1
ATOM 1713 O O . GLY A 1 227 ? 7.911 -9.098 -22.528 1.00 63.12 227 GLY A O 1
ATOM 1714 N N . ALA A 1 228 ? 9.604 -7.886 -21.694 1.00 67.62 228 ALA A N 1
ATOM 1715 C CA . ALA A 1 228 ? 8.904 -7.354 -20.514 1.00 67.62 228 ALA A CA 1
ATOM 1716 C C . ALA A 1 228 ? 7.816 -6.302 -20.839 1.00 67.62 228 ALA A C 1
ATOM 1718 O O . ALA A 1 228 ? 7.565 -5.392 -20.053 1.00 67.62 228 ALA A O 1
ATOM 1719 N N . LEU A 1 229 ? 7.202 -6.380 -22.022 1.00 80.56 229 LEU A N 1
ATOM 1720 C CA . LEU A 1 229 ? 6.211 -5.415 -22.490 1.00 80.56 229 LEU A CA 1
ATOM 1721 C C . LEU A 1 229 ? 4.787 -5.904 -22.186 1.00 80.56 229 LEU A C 1
ATOM 1723 O O . LEU A 1 229 ? 4.538 -7.112 -22.257 1.00 80.56 229 LEU A O 1
ATOM 1727 N N . PRO A 1 230 ? 3.840 -4.990 -21.900 1.00 83.69 230 PRO A N 1
ATOM 1728 C CA . PRO A 1 230 ? 2.458 -5.352 -21.602 1.00 83.69 230 PRO A CA 1
ATOM 1729 C C . PRO A 1 230 ? 1.818 -6.195 -22.708 1.00 83.69 230 PRO A C 1
ATOM 1731 O O . PRO A 1 230 ? 2.002 -5.942 -23.903 1.00 83.69 230 PRO A O 1
ATOM 1734 N N . ASN A 1 231 ? 1.039 -7.196 -22.303 1.00 87.25 231 ASN A N 1
ATOM 1735 C CA . ASN A 1 231 ? 0.369 -8.138 -23.192 1.00 87.25 231 ASN A CA 1
ATOM 1736 C C . ASN A 1 231 ? -1.122 -8.282 -22.824 1.00 87.25 231 ASN A C 1
ATOM 1738 O O . ASN A 1 231 ? -1.559 -7.898 -21.736 1.00 87.25 231 ASN A O 1
ATOM 1742 N N . MET A 1 232 ? -1.933 -8.829 -23.737 1.00 88.62 232 MET A N 1
ATOM 1743 C CA . MET A 1 232 ? -3.372 -8.994 -23.478 1.00 88.62 232 MET A CA 1
ATOM 1744 C C . MET A 1 232 ? -3.676 -10.033 -22.405 1.00 88.62 232 MET A C 1
ATOM 1746 O O . MET A 1 232 ? -4.673 -9.893 -21.697 1.00 88.62 232 MET A O 1
ATOM 1750 N N . MET A 1 233 ? -2.809 -11.037 -22.245 1.00 89.25 233 MET A N 1
ATOM 1751 C CA . MET A 1 233 ? -2.924 -11.988 -21.142 1.00 89.25 233 MET A CA 1
ATOM 1752 C C . MET A 1 233 ? -2.879 -11.266 -19.788 1.00 89.25 233 MET A C 1
ATOM 1754 O O . MET A 1 233 ? -3.715 -11.532 -18.929 1.00 89.25 233 MET A O 1
ATOM 1758 N N . GLY A 1 234 ? -1.983 -10.290 -19.628 1.00 90.38 234 GLY A N 1
ATOM 1759 C CA . GLY A 1 234 ? -1.855 -9.482 -18.422 1.00 90.38 234 GLY A CA 1
ATOM 1760 C C . GLY A 1 234 ? -3.072 -8.603 -18.155 1.00 90.38 234 GLY A C 1
ATOM 1761 O O . GLY A 1 234 ? -3.490 -8.484 -17.003 1.00 90.38 234 GLY A O 1
ATOM 1762 N N . VAL A 1 235 ? -3.710 -8.046 -19.193 1.00 92.19 235 VAL A N 1
ATOM 1763 C CA . VAL A 1 235 ? -4.977 -7.297 -19.052 1.00 92.19 235 VAL A CA 1
ATOM 1764 C C . VAL A 1 235 ? -6.082 -8.210 -18.511 1.00 92.19 235 VAL A C 1
ATOM 1766 O O . VAL A 1 235 ? -6.725 -7.881 -17.514 1.00 92.19 235 VAL A O 1
ATOM 1769 N N . VAL A 1 236 ? -6.279 -9.376 -19.136 1.00 92.81 236 VAL A N 1
ATOM 1770 C CA . VAL A 1 236 ? -7.303 -10.351 -18.725 1.00 92.81 236 VAL A CA 1
ATOM 1771 C C . VAL A 1 236 ? -7.027 -10.866 -17.313 1.00 92.81 236 VAL A C 1
ATOM 1773 O O . VAL A 1 236 ? -7.937 -10.899 -16.483 1.00 92.81 236 VAL A O 1
ATOM 1776 N N . ALA A 1 237 ? -5.771 -11.201 -17.015 1.00 93.12 237 ALA A N 1
ATOM 1777 C CA . ALA A 1 237 ? -5.338 -11.619 -15.691 1.00 93.12 237 ALA A CA 1
ATOM 1778 C C . ALA A 1 237 ? -5.617 -10.540 -14.637 1.00 93.12 237 ALA A C 1
ATOM 1780 O O . ALA A 1 237 ? -6.159 -10.843 -13.578 1.00 93.12 237 ALA A O 1
ATOM 1781 N N . THR A 1 238 ? -5.328 -9.272 -14.944 1.00 94.00 238 THR A N 1
ATOM 1782 C CA . THR A 1 238 ? -5.554 -8.151 -14.018 1.00 94.00 238 THR A CA 1
ATOM 1783 C C . THR A 1 238 ? -7.037 -8.002 -13.690 1.00 94.00 238 THR A C 1
ATOM 1785 O O . THR A 1 238 ? -7.391 -7.868 -12.521 1.00 94.00 238 THR A O 1
ATOM 1788 N N . ILE A 1 239 ? -7.919 -8.085 -14.695 1.00 94.88 239 ILE A N 1
ATOM 1789 C CA . ILE A 1 239 ? -9.376 -8.034 -14.494 1.00 94.88 239 ILE A CA 1
ATOM 1790 C C . ILE A 1 239 ? -9.848 -9.219 -13.643 1.00 94.88 239 ILE A C 1
ATOM 1792 O O . ILE A 1 239 ? -10.615 -9.034 -12.697 1.00 94.88 239 ILE A O 1
ATOM 1796 N N . LEU A 1 240 ? -9.381 -10.430 -13.952 1.00 94.75 240 LEU A N 1
ATOM 1797 C CA . LEU A 1 240 ? -9.769 -11.646 -13.241 1.00 94.75 240 LEU A CA 1
ATOM 1798 C C . LEU A 1 240 ? -9.340 -11.597 -11.769 1.00 94.75 240 LEU A C 1
ATOM 1800 O O . LEU A 1 240 ? -10.169 -11.805 -10.882 1.00 94.75 240 LEU A O 1
ATOM 1804 N N . VAL A 1 241 ? -8.076 -11.261 -11.497 1.00 94.12 241 VAL A N 1
ATOM 1805 C CA . VAL A 1 241 ? -7.548 -11.114 -10.133 1.00 94.12 241 VAL A CA 1
ATOM 1806 C C . VAL A 1 241 ? -8.301 -10.011 -9.393 1.00 94.12 241 VAL A C 1
ATOM 1808 O O . VAL A 1 241 ? -8.743 -10.234 -8.269 1.00 94.12 241 VAL A O 1
ATOM 1811 N N . PHE A 1 242 ? -8.528 -8.854 -10.021 1.00 94.50 242 PHE A N 1
ATOM 1812 C CA . PHE A 1 242 ? -9.289 -7.758 -9.419 1.00 94.50 242 PHE A CA 1
ATOM 1813 C C . PHE A 1 242 ? -10.694 -8.198 -8.976 1.00 94.50 242 PHE A C 1
ATOM 1815 O O . PHE A 1 242 ? -11.086 -7.939 -7.837 1.00 94.50 242 PHE A O 1
ATOM 1822 N N . LEU A 1 243 ? -11.438 -8.913 -9.829 1.00 94.69 243 LEU A N 1
ATOM 1823 C CA . LEU A 1 243 ? -12.776 -9.415 -9.492 1.00 94.69 243 LEU A CA 1
ATOM 1824 C C . LEU A 1 243 ? -12.750 -10.413 -8.328 1.00 94.69 243 LEU A C 1
ATOM 1826 O O . LEU A 1 243 ? -13.595 -10.327 -7.433 1.00 94.69 243 LEU A O 1
ATOM 1830 N N . ILE A 1 244 ? -11.774 -11.325 -8.310 1.00 94.19 244 ILE A N 1
ATOM 1831 C CA . ILE A 1 244 ? -11.611 -12.293 -7.219 1.00 94.19 244 ILE A CA 1
ATOM 1832 C C . ILE A 1 244 ? -11.300 -11.572 -5.906 1.00 94.19 244 ILE A C 1
ATOM 1834 O O . ILE A 1 244 ? -11.940 -11.844 -4.892 1.00 94.19 244 ILE A O 1
ATOM 1838 N N . VAL A 1 245 ? -10.366 -10.619 -5.912 1.00 92.00 245 VAL A N 1
ATOM 1839 C CA . VAL A 1 245 ? -9.985 -9.869 -4.707 1.00 92.00 245 VAL A CA 1
ATOM 1840 C C . VAL A 1 245 ? -11.168 -9.053 -4.180 1.00 92.00 245 VAL A C 1
ATOM 1842 O O . VAL A 1 245 ? -11.445 -9.090 -2.983 1.00 92.00 245 VAL A O 1
ATOM 1845 N N . VAL A 1 246 ? -11.924 -8.374 -5.052 1.00 91.81 246 VAL A N 1
ATOM 1846 C CA . VAL A 1 246 ? -13.139 -7.635 -4.655 1.00 91.81 246 VAL A CA 1
ATOM 1847 C C . VAL A 1 246 ? -14.190 -8.567 -4.049 1.00 91.81 246 VAL A C 1
ATOM 1849 O O . VAL A 1 246 ? -14.851 -8.198 -3.075 1.00 91.81 246 VAL A O 1
ATOM 1852 N N . TYR A 1 247 ? -14.364 -9.766 -4.609 1.00 92.56 247 TYR A N 1
ATOM 1853 C CA . TYR A 1 247 ? -15.281 -10.765 -4.066 1.00 92.56 247 TYR A CA 1
ATOM 1854 C C . TYR A 1 247 ? -14.849 -11.216 -2.665 1.00 92.56 247 TYR A C 1
ATOM 1856 O O . TYR A 1 247 ? -15.657 -11.193 -1.738 1.00 92.56 247 TYR A O 1
ATOM 1864 N N . VAL A 1 248 ? -13.568 -11.546 -2.494 1.00 90.50 248 VAL A N 1
ATOM 1865 C CA . VAL A 1 248 ? -12.990 -11.995 -1.220 1.00 90.50 248 VAL A CA 1
ATOM 1866 C C . VAL A 1 248 ? -13.054 -10.906 -0.145 1.00 90.50 248 VAL A C 1
ATOM 1868 O O . VAL A 1 248 ? -13.439 -11.194 0.987 1.00 90.50 248 VAL A O 1
ATOM 1871 N N . GLU A 1 249 ? -12.744 -9.650 -0.482 1.00 85.69 249 GLU A N 1
ATOM 1872 C CA . GLU A 1 249 ? -12.769 -8.514 0.459 1.00 85.69 249 GLU A CA 1
ATOM 1873 C C . GLU A 1 249 ? -14.184 -8.242 1.008 1.00 85.69 249 GLU A C 1
ATOM 1875 O O . GLU A 1 249 ? -14.342 -7.713 2.112 1.00 85.69 249 GLU A O 1
ATOM 1880 N N . LYS A 1 250 ? -15.235 -8.639 0.274 1.00 86.06 250 LYS A N 1
ATOM 1881 C CA . LYS A 1 250 ? -16.631 -8.526 0.729 1.00 86.06 250 LYS A CA 1
ATOM 1882 C C . LYS A 1 250 ? -17.055 -9.622 1.707 1.00 86.06 250 LYS A C 1
ATOM 1884 O O . LYS A 1 250 ? -18.061 -9.433 2.396 1.00 86.06 250 LYS A O 1
ATOM 1889 N N . ILE A 1 251 ? -16.333 -10.742 1.785 1.00 88.44 251 ILE A N 1
ATOM 1890 C CA . ILE A 1 251 ? -16.690 -11.856 2.668 1.00 88.44 251 ILE A CA 1
ATOM 1891 C C . ILE A 1 251 ? -16.493 -11.425 4.125 1.00 88.44 251 ILE A C 1
ATOM 1893 O O . ILE A 1 251 ? -15.405 -11.033 4.553 1.00 88.44 251 ILE A O 1
ATOM 1897 N N . ARG A 1 252 ? -17.568 -11.510 4.909 1.00 84.50 252 ARG A N 1
ATOM 1898 C CA . ARG A 1 252 ? -17.585 -11.156 6.329 1.00 84.50 252 ARG A CA 1
ATOM 1899 C C . ARG A 1 252 ? -18.549 -12.046 7.102 1.00 84.50 252 ARG A C 1
ATOM 1901 O O . ARG A 1 252 ? -19.577 -12.455 6.570 1.00 84.50 252 ARG A O 1
ATOM 1908 N N . ILE A 1 253 ? -18.215 -12.314 8.359 1.00 83.44 253 ILE A N 1
ATOM 1909 C CA . ILE A 1 253 ? -19.105 -12.936 9.338 1.00 83.44 253 ILE A CA 1
ATOM 1910 C C . ILE A 1 253 ? -19.731 -11.841 10.188 1.00 83.44 253 ILE A C 1
ATOM 1912 O O . ILE A 1 253 ? -19.050 -10.919 10.632 1.00 83.44 253 ILE A O 1
ATOM 1916 N N . GLU A 1 254 ? -21.028 -11.959 10.439 1.00 81.50 254 GLU A N 1
ATOM 1917 C CA . GLU A 1 254 ? -21.777 -11.013 11.257 1.00 81.50 254 GLU A CA 1
ATOM 1918 C C . GLU A 1 254 ? -22.145 -11.679 12.586 1.00 81.50 254 GLU A C 1
ATOM 1920 O O . GLU A 1 254 ? -22.818 -12.708 12.619 1.00 81.50 254 GLU A O 1
ATOM 1925 N N . ILE A 1 255 ? -21.671 -11.106 13.693 1.00 80.38 255 ILE A N 1
ATOM 1926 C CA . ILE A 1 255 ? -21.946 -11.582 15.049 1.00 80.38 255 ILE A CA 1
ATOM 1927 C C . ILE A 1 255 ? -23.013 -10.678 15.668 1.00 80.38 255 ILE A C 1
ATOM 1929 O O . ILE A 1 255 ? -22.803 -9.465 15.759 1.00 80.38 255 ILE A O 1
ATOM 1933 N N . PRO A 1 256 ? -24.145 -11.226 16.136 1.00 79.62 256 PRO A N 1
ATOM 1934 C CA . PRO A 1 256 ? -25.172 -10.421 16.767 1.00 79.62 256 PRO A CA 1
ATOM 1935 C C . PRO A 1 256 ? -24.734 -9.978 18.167 1.00 79.62 256 PRO A C 1
ATOM 1937 O O . PRO A 1 256 ? -24.387 -10.782 19.036 1.00 79.62 256 PRO A O 1
ATOM 1940 N N . ILE A 1 257 ? -24.774 -8.668 18.386 1.00 81.19 257 ILE A N 1
ATOM 1941 C CA . ILE A 1 257 ? -24.387 -8.006 19.629 1.00 81.19 257 ILE A CA 1
ATOM 1942 C C . ILE A 1 257 ? -25.567 -7.247 20.233 1.00 81.19 257 ILE A C 1
ATOM 1944 O O . ILE A 1 257 ? -26.464 -6.784 19.531 1.00 81.19 257 ILE A O 1
ATOM 1948 N N . VAL A 1 258 ? -25.559 -7.103 21.555 1.00 77.19 258 VAL A N 1
ATOM 1949 C CA . VAL A 1 258 ? -26.574 -6.366 22.310 1.00 77.19 258 VAL A CA 1
ATOM 1950 C C . VAL A 1 258 ? -25.890 -5.298 23.143 1.00 77.19 258 VAL A C 1
ATOM 1952 O O . VAL A 1 258 ? -24.980 -5.571 23.928 1.00 77.19 258 VAL A O 1
ATOM 1955 N N . HIS A 1 259 ? -26.350 -4.064 22.999 1.00 70.75 259 HIS A N 1
ATOM 1956 C CA . HIS A 1 259 ? -25.871 -2.951 23.800 1.00 70.75 259 HIS A CA 1
ATOM 1957 C C . HIS A 1 259 ? -26.615 -2.941 25.137 1.00 70.75 259 HIS A C 1
ATOM 1959 O O . HIS A 1 259 ? -27.760 -2.494 25.223 1.00 70.75 259 HIS A O 1
ATOM 1965 N N . LYS A 1 260 ? -25.961 -3.414 26.204 1.00 69.19 260 LYS A N 1
ATOM 1966 C CA . LYS A 1 260 ? -26.550 -3.446 27.555 1.00 69.19 260 LYS A CA 1
ATOM 1967 C C . LYS A 1 260 ? -26.838 -2.038 28.075 1.00 69.19 260 LYS A C 1
ATOM 1969 O O . LYS A 1 260 ? -27.881 -1.809 28.674 1.00 69.19 260 LYS A O 1
ATOM 1974 N N . ARG A 1 261 ? -25.951 -1.086 27.769 1.00 64.62 261 ARG A N 1
ATOM 1975 C CA . ARG A 1 261 ? -26.103 0.330 28.147 1.00 64.62 261 ARG A CA 1
ATOM 1976 C C . ARG A 1 261 ? -27.163 1.075 27.326 1.00 64.62 261 ARG A C 1
ATOM 1978 O O . ARG A 1 261 ? -27.644 2.117 27.755 1.00 64.62 261 ARG A O 1
ATOM 1985 N N . ALA A 1 262 ? -27.558 0.528 26.175 1.00 62.22 262 ALA A N 1
ATOM 1986 C CA . ALA A 1 262 ? -28.471 1.161 25.226 1.00 62.22 262 ALA A CA 1
ATOM 1987 C C . ALA A 1 262 ? -29.845 0.502 25.161 1.00 62.22 262 ALA A C 1
ATOM 1989 O O . ALA A 1 262 ? -30.370 0.249 24.083 1.00 62.22 262 ALA A O 1
ATOM 1990 N N . GLY A 1 263 ? -30.412 0.163 26.319 1.00 64.81 263 GLY A N 1
ATOM 1991 C CA . GLY A 1 263 ? -31.761 -0.403 26.376 1.00 64.81 263 GLY A CA 1
ATOM 1992 C C . GLY A 1 263 ? -31.914 -1.736 25.633 1.00 64.81 263 GLY A C 1
ATOM 1993 O O . GLY A 1 263 ? -33.015 -2.069 25.214 1.00 64.81 263 GLY A O 1
ATOM 1994 N N . GLY A 1 264 ? -30.828 -2.493 25.439 1.00 68.06 264 GLY A N 1
ATOM 1995 C CA . GLY A 1 264 ? -30.877 -3.787 24.757 1.00 68.06 264 GLY A CA 1
ATOM 1996 C C . GLY A 1 264 ? -30.943 -3.708 23.229 1.00 68.06 264 GLY A C 1
ATOM 1997 O O . GLY A 1 264 ? -31.299 -4.702 22.594 1.00 68.06 264 GLY A O 1
ATOM 1998 N N . LEU A 1 265 ? -30.584 -2.565 22.629 1.00 70.12 265 LEU A N 1
ATOM 1999 C CA . LEU A 1 265 ? -30.475 -2.416 21.175 1.00 70.12 265 LEU A CA 1
ATOM 2000 C C . LEU A 1 265 ? -29.576 -3.499 20.570 1.00 70.12 265 LEU A C 1
ATOM 2002 O O . LEU A 1 265 ? -28.403 -3.654 20.941 1.00 70.12 265 LEU A O 1
ATOM 2006 N N . ARG A 1 266 ? -30.153 -4.243 19.623 1.00 72.31 266 ARG A N 1
ATOM 2007 C CA . ARG A 1 266 ? -29.473 -5.295 18.869 1.00 72.31 266 ARG A CA 1
ATOM 2008 C C . ARG A 1 266 ? -28.743 -4.673 17.686 1.00 72.31 266 ARG A C 1
ATOM 2010 O O . ARG A 1 266 ? -29.311 -3.866 16.961 1.00 72.31 266 ARG A O 1
ATOM 2017 N N . GLY A 1 267 ? -27.493 -5.067 17.499 1.00 72.38 267 GLY A N 1
ATOM 2018 C CA . GLY A 1 267 ? -26.676 -4.701 16.350 1.00 72.38 267 GLY A CA 1
ATOM 2019 C C . GLY A 1 267 ? -25.908 -5.908 15.829 1.00 72.38 267 GLY A C 1
ATOM 2020 O O . GLY A 1 267 ? -25.932 -6.983 16.430 1.00 72.38 267 GLY A O 1
ATOM 2021 N N . LEU A 1 268 ? -25.211 -5.722 14.715 1.00 70.50 268 LEU A N 1
ATOM 2022 C CA . LEU A 1 268 ? -24.348 -6.736 14.117 1.00 70.50 268 LEU A CA 1
ATOM 2023 C C . LEU A 1 268 ? -22.912 -6.213 14.123 1.00 70.50 268 LEU A C 1
ATOM 2025 O O . LEU A 1 268 ? -22.641 -5.122 13.624 1.00 70.50 268 LEU A O 1
ATOM 2029 N N . TYR A 1 269 ? -21.994 -6.984 14.698 1.00 76.06 269 TYR A N 1
ATOM 2030 C CA . TYR A 1 269 ? -20.563 -6.732 14.604 1.00 76.06 269 TYR A CA 1
ATOM 2031 C C . TYR A 1 269 ? -19.981 -7.563 13.464 1.00 76.06 269 TYR A C 1
ATOM 2033 O O . TYR A 1 269 ? -20.093 -8.787 13.464 1.00 76.06 269 TYR A O 1
ATOM 2041 N N . GLN A 1 270 ? -19.376 -6.900 12.482 1.00 75.06 270 GLN A N 1
ATOM 2042 C CA . GLN A 1 270 ? -18.860 -7.549 11.280 1.00 75.06 270 GLN A CA 1
ATOM 2043 C C . GLN A 1 270 ? -17.366 -7.856 11.426 1.00 75.06 270 GLN A C 1
ATOM 2045 O O . GLN A 1 270 ? -16.559 -6.952 11.639 1.00 75.06 270 GLN A O 1
ATOM 2050 N N . ILE A 1 271 ? -16.998 -9.123 11.251 1.00 77.38 271 ILE A N 1
ATOM 2051 C CA . ILE A 1 271 ? -15.614 -9.592 11.156 1.00 77.38 271 ILE A CA 1
ATOM 2052 C C . ILE A 1 271 ? -15.332 -9.943 9.699 1.00 77.38 271 ILE A C 1
ATOM 2054 O O . ILE A 1 271 ? -15.956 -10.840 9.136 1.00 77.38 271 ILE A O 1
ATOM 2058 N N . LYS A 1 272 ? -14.386 -9.238 9.078 1.00 81.75 272 LYS A N 1
ATOM 2059 C CA . LYS A 1 272 ? -13.948 -9.531 7.709 1.00 81.75 272 LYS A CA 1
ATOM 2060 C C . LYS A 1 272 ? -13.197 -10.862 7.648 1.00 81.75 272 LYS A C 1
ATOM 2062 O O . LYS A 1 272 ? -12.433 -11.171 8.560 1.00 81.75 272 LYS A O 1
ATOM 2067 N N . PHE A 1 273 ? -13.364 -11.597 6.548 1.00 85.69 273 PHE A N 1
ATOM 2068 C CA . PHE A 1 273 ? -12.576 -12.802 6.273 1.00 85.69 273 PHE A CA 1
ATOM 2069 C C . PHE A 1 273 ? -11.081 -12.476 6.148 1.00 85.69 273 PHE A C 1
ATOM 2071 O O . PHE A 1 273 ? -10.247 -13.124 6.776 1.00 85.69 273 PHE A O 1
ATOM 2078 N N . LEU A 1 274 ? -10.746 -11.407 5.414 1.00 83.12 274 LEU A N 1
ATOM 2079 C CA . LEU A 1 274 ? -9.404 -10.819 5.390 1.00 83.12 274 LEU A CA 1
ATOM 2080 C C . LEU A 1 274 ? -9.154 -10.009 6.669 1.00 83.12 274 LEU A C 1
ATOM 2082 O O . LEU A 1 274 ? -9.099 -8.779 6.659 1.00 83.12 274 LEU A O 1
ATOM 2086 N N . TYR A 1 275 ? -9.041 -10.718 7.793 1.00 78.94 275 TYR A N 1
ATOM 2087 C CA . TYR A 1 275 ? -8.975 -10.123 9.128 1.00 78.94 275 TYR A CA 1
ATOM 2088 C C . TYR A 1 275 ? -7.770 -9.189 9.313 1.00 78.94 275 TYR A C 1
ATOM 2090 O O . TYR A 1 275 ? -7.894 -8.101 9.870 1.00 78.94 275 TYR A O 1
ATOM 2098 N N . THR A 1 276 ? -6.609 -9.588 8.793 1.00 75.06 276 THR A N 1
ATOM 2099 C CA . THR A 1 276 ? -5.352 -8.824 8.835 1.00 75.06 276 THR A CA 1
ATOM 2100 C C . THR A 1 276 ? -5.125 -7.952 7.596 1.00 75.06 276 THR A C 1
ATOM 2102 O O . THR A 1 276 ? -4.090 -7.293 7.493 1.00 75.06 276 THR A O 1
ATOM 2105 N N . SER A 1 277 ? -6.103 -7.894 6.681 1.00 81.50 277 SER A N 1
ATOM 2106 C CA . SER A 1 277 ? -6.054 -7.108 5.444 1.00 81.50 277 SER A CA 1
ATOM 2107 C C . SER A 1 277 ? -4.764 -7.363 4.635 1.00 81.50 277 SER A C 1
ATOM 2109 O O . SER A 1 277 ? -4.343 -8.506 4.478 1.00 81.50 277 SER A O 1
ATOM 2111 N N . VAL A 1 278 ? -4.138 -6.308 4.107 1.00 79.19 278 VAL A N 1
ATOM 2112 C CA . VAL A 1 278 ? -2.967 -6.354 3.207 1.00 79.19 278 VAL A CA 1
ATOM 2113 C C . VAL A 1 278 ? -1.632 -6.399 3.975 1.00 79.19 278 VAL A C 1
ATOM 2115 O O . VAL A 1 278 ? -0.552 -6.459 3.402 1.00 79.19 278 VAL A O 1
ATOM 2118 N N . ILE A 1 279 ? -1.662 -6.402 5.305 1.00 79.81 279 ILE A N 1
ATOM 2119 C CA . ILE A 1 279 ? -0.448 -6.299 6.126 1.00 79.81 279 ILE A CA 1
ATOM 2120 C C . ILE A 1 279 ? 0.491 -7.511 5.981 1.00 79.81 279 ILE A C 1
ATOM 2122 O O . ILE A 1 279 ? 1.699 -7.300 5.851 1.00 79.81 279 ILE A O 1
ATOM 2126 N N . PRO A 1 280 ? 0.004 -8.770 5.956 1.00 87.00 280 PRO A N 1
ATOM 2127 C CA . PRO A 1 280 ? 0.890 -9.931 5.872 1.00 87.00 280 PRO A CA 1
ATOM 2128 C C . PRO A 1 280 ? 1.725 -9.955 4.592 1.00 87.00 280 PRO A C 1
ATOM 2130 O O . PRO A 1 280 ? 2.895 -10.339 4.622 1.00 87.00 280 PRO A O 1
ATOM 2133 N N . ILE A 1 281 ? 1.138 -9.514 3.477 1.00 87.12 281 ILE A N 1
ATOM 2134 C CA . ILE A 1 281 ? 1.841 -9.464 2.199 1.00 87.12 281 ILE A CA 1
ATOM 2135 C C . ILE A 1 281 ? 2.885 -8.352 2.176 1.00 87.12 281 ILE A C 1
ATOM 2137 O O . ILE A 1 281 ? 3.999 -8.601 1.729 1.00 87.12 281 ILE A O 1
ATOM 2141 N N . ILE A 1 282 ? 2.575 -7.171 2.724 1.00 80.88 282 ILE A N 1
ATOM 2142 C CA . ILE A 1 282 ? 3.547 -6.074 2.831 1.00 80.88 282 ILE A CA 1
ATOM 2143 C C . ILE A 1 282 ? 4.775 -6.545 3.617 1.00 80.88 282 ILE A C 1
ATOM 2145 O O . ILE A 1 282 ? 5.890 -6.432 3.123 1.00 80.88 282 ILE A O 1
ATOM 2149 N N . LEU A 1 283 ? 4.572 -7.158 4.789 1.00 79.69 283 LEU A N 1
ATOM 2150 C CA . LEU A 1 283 ? 5.675 -7.671 5.611 1.00 79.69 283 LEU A CA 1
ATOM 2151 C C . LEU A 1 283 ? 6.486 -8.758 4.892 1.00 79.69 283 LEU A C 1
ATOM 2153 O O . LEU A 1 283 ? 7.712 -8.762 4.973 1.00 79.69 283 LEU A O 1
ATOM 2157 N N . THR A 1 284 ? 5.819 -9.653 4.161 1.00 87.44 284 THR A N 1
ATOM 2158 C CA . THR A 1 284 ? 6.503 -10.703 3.391 1.00 87.44 284 THR A CA 1
ATOM 2159 C C . THR A 1 284 ? 7.369 -10.108 2.279 1.00 87.44 284 THR A C 1
ATOM 2161 O O . THR A 1 284 ? 8.531 -10.483 2.143 1.00 87.44 284 THR A O 1
ATOM 2164 N N . MET A 1 285 ? 6.843 -9.137 1.528 1.00 83.75 285 MET A N 1
ATOM 2165 C CA . MET A 1 285 ? 7.568 -8.463 0.444 1.00 83.75 285 MET A CA 1
ATOM 2166 C C . MET A 1 285 ? 8.739 -7.616 0.949 1.00 83.75 285 MET A C 1
ATOM 2168 O O . MET A 1 285 ? 9.788 -7.573 0.303 1.00 83.75 285 MET A O 1
ATOM 2172 N N . THR A 1 286 ? 8.597 -6.992 2.121 1.00 78.06 286 THR A N 1
ATOM 2173 C CA . THR A 1 286 ? 9.701 -6.303 2.802 1.00 78.06 286 THR A CA 1
ATOM 2174 C C . THR A 1 286 ? 10.828 -7.278 3.129 1.00 78.06 286 THR A C 1
ATOM 2176 O O . THR A 1 286 ? 11.984 -7.010 2.815 1.00 78.06 286 THR A O 1
ATOM 2179 N N . VAL A 1 287 ? 10.504 -8.453 3.683 1.00 82.06 287 VAL A N 1
ATOM 2180 C CA . VAL A 1 287 ? 11.508 -9.490 3.966 1.00 82.06 287 VAL A CA 1
ATOM 2181 C C . VAL A 1 287 ? 12.166 -10.001 2.686 1.00 82.06 287 VAL A C 1
ATOM 2183 O O . VAL A 1 287 ? 13.388 -10.132 2.653 1.00 82.06 287 VAL A O 1
ATOM 2186 N N . PHE A 1 288 ? 11.395 -10.250 1.624 1.00 85.38 288 PHE A N 1
ATOM 2187 C CA . PHE A 1 288 ? 11.946 -10.687 0.337 1.00 85.38 288 PHE A CA 1
ATOM 2188 C C . PHE A 1 288 ? 12.920 -9.663 -0.223 1.00 85.38 288 PHE A C 1
ATOM 2190 O O . PHE A 1 288 ? 14.063 -10.007 -0.512 1.00 85.38 288 PHE A O 1
ATOM 2197 N N . THR A 1 289 ? 12.507 -8.400 -0.299 1.00 77.88 289 THR A N 1
ATOM 2198 C CA . THR A 1 289 ? 13.368 -7.332 -0.812 1.00 77.88 289 THR A CA 1
ATOM 2199 C C . THR A 1 289 ? 14.605 -7.144 0.058 1.00 77.88 289 THR A C 1
ATOM 2201 O O . THR A 1 289 ? 15.705 -7.037 -0.469 1.00 77.88 289 THR A O 1
ATOM 2204 N N . SER A 1 290 ? 14.460 -7.197 1.384 1.00 76.62 290 SER A N 1
ATOM 2205 C CA . SER A 1 290 ? 15.595 -7.123 2.307 1.00 76.62 290 SER A CA 1
ATOM 2206 C C . SER A 1 290 ? 16.620 -8.230 2.042 1.00 76.62 290 SER A C 1
ATOM 2208 O O . SER A 1 290 ? 17.815 -7.957 1.968 1.00 76.62 290 SER A O 1
ATOM 2210 N N . ILE A 1 291 ? 16.175 -9.477 1.857 1.00 79.75 291 ILE A N 1
ATOM 2211 C CA . ILE A 1 291 ? 17.070 -10.610 1.580 1.00 79.75 291 ILE A CA 1
ATOM 2212 C C . ILE A 1 291 ? 17.691 -10.497 0.183 1.00 79.75 291 ILE A C 1
ATOM 2214 O O . ILE A 1 291 ? 18.886 -10.742 0.038 1.00 79.75 291 ILE A O 1
ATOM 2218 N N . ILE A 1 292 ? 16.911 -10.112 -0.832 1.00 80.25 292 ILE A N 1
ATOM 2219 C CA . ILE A 1 292 ? 17.401 -9.921 -2.205 1.00 80.25 292 ILE A CA 1
ATOM 2220 C C . ILE A 1 292 ? 18.500 -8.859 -2.226 1.00 80.25 292 ILE A C 1
ATOM 2222 O O . ILE A 1 292 ? 19.579 -9.113 -2.757 1.00 80.25 292 ILE A O 1
ATOM 2226 N N . THR A 1 293 ? 18.262 -7.712 -1.589 1.00 73.88 293 THR A N 1
ATOM 2227 C CA . THR A 1 293 ? 19.240 -6.625 -1.523 1.00 73.88 293 THR A CA 1
ATOM 2228 C C . THR A 1 293 ? 20.471 -7.026 -0.712 1.00 73.88 293 THR A C 1
ATOM 2230 O O . THR A 1 293 ? 21.588 -6.763 -1.141 1.00 73.88 293 THR A O 1
ATOM 2233 N N . LEU A 1 294 ? 20.317 -7.740 0.411 1.00 76.06 294 LEU A N 1
ATOM 2234 C CA . LEU A 1 294 ? 21.462 -8.309 1.136 1.00 76.06 294 LEU A CA 1
ATOM 2235 C C . LEU A 1 294 ? 22.254 -9.309 0.280 1.00 76.06 294 LEU A C 1
ATOM 2237 O O . LEU A 1 294 ? 23.475 -9.360 0.387 1.00 76.06 294 LEU A O 1
ATOM 2241 N N . GLY A 1 295 ? 21.589 -10.063 -0.596 1.00 77.19 295 GLY A N 1
ATOM 2242 C CA . GLY A 1 295 ? 22.226 -10.968 -1.554 1.00 77.19 295 GLY A CA 1
ATOM 2243 C C . GLY A 1 295 ? 23.162 -10.277 -2.545 1.00 77.19 295 GLY A C 1
ATOM 2244 O O . GLY A 1 295 ? 24.095 -10.917 -3.022 1.00 77.19 295 GLY A O 1
ATOM 2245 N N . ILE A 1 296 ? 22.968 -8.980 -2.809 1.00 73.81 296 ILE A N 1
ATOM 2246 C CA . ILE A 1 296 ? 23.884 -8.174 -3.631 1.00 73.81 296 ILE A CA 1
ATOM 2247 C C . ILE A 1 296 ? 25.225 -7.974 -2.905 1.00 73.81 296 ILE A C 1
ATOM 2249 O O . ILE A 1 296 ? 26.280 -8.065 -3.524 1.00 73.81 296 ILE A O 1
ATOM 2253 N N . PHE A 1 297 ? 25.196 -7.755 -1.587 1.00 70.81 297 PHE A N 1
ATOM 2254 C CA . PHE A 1 297 ? 26.394 -7.518 -0.766 1.00 70.81 297 PHE A CA 1
ATOM 2255 C C . PHE A 1 297 ? 27.052 -8.804 -0.257 1.00 70.81 297 PHE A C 1
ATOM 2257 O O . PHE A 1 297 ? 28.252 -8.831 0.012 1.00 70.81 297 PHE A O 1
ATOM 2264 N N . PHE A 1 298 ? 26.270 -9.873 -0.102 1.00 78.25 298 PHE A N 1
ATOM 2265 C CA . PHE A 1 298 ? 26.716 -11.149 0.445 1.00 78.25 298 PHE A CA 1
ATOM 2266 C C . PHE A 1 298 ? 26.517 -12.262 -0.595 1.00 78.25 298 PHE A C 1
ATOM 2268 O O . PHE A 1 298 ? 25.439 -12.861 -0.641 1.00 78.25 298 PHE A O 1
ATOM 2275 N N . PRO A 1 299 ? 27.562 -12.617 -1.373 1.00 78.19 299 PRO A N 1
ATOM 2276 C CA . PRO A 1 299 ? 27.484 -13.633 -2.427 1.00 78.19 299 PRO A CA 1
ATOM 2277 C C . PRO A 1 299 ? 26.842 -14.977 -2.019 1.00 78.19 299 PRO A C 1
ATOM 2279 O O . PRO A 1 299 ? 26.110 -15.545 -2.828 1.00 78.19 299 PRO A O 1
ATOM 2282 N N . PRO A 1 300 ? 27.002 -15.494 -0.777 1.00 80.12 300 PRO A N 1
ATOM 2283 C CA . PRO A 1 300 ? 26.317 -16.722 -0.356 1.00 80.12 300 PRO A CA 1
ATOM 2284 C C . PRO A 1 300 ? 24.783 -16.614 -0.331 1.00 80.12 300 PRO A C 1
ATOM 2286 O O . PRO A 1 300 ? 24.092 -17.618 -0.492 1.00 80.12 300 PRO A O 1
ATOM 2289 N N . LEU A 1 301 ? 24.238 -15.409 -0.126 1.00 77.44 301 LEU A N 1
ATOM 2290 C CA . LEU A 1 301 ? 22.795 -15.145 -0.108 1.00 77.44 301 LEU A CA 1
ATOM 2291 C C . LEU A 1 301 ? 22.223 -14.908 -1.515 1.00 77.44 301 LEU A C 1
ATOM 2293 O O . LEU A 1 301 ? 21.007 -14.969 -1.697 1.00 77.44 301 LEU A O 1
ATOM 2297 N N . GLN A 1 302 ? 23.074 -14.713 -2.525 1.00 78.75 302 GLN A N 1
ATOM 2298 C CA . GLN A 1 302 ? 22.659 -14.499 -3.913 1.00 78.75 302 GLN A CA 1
ATOM 2299 C C . GLN A 1 302 ? 21.940 -15.723 -4.512 1.00 78.75 302 GLN A C 1
ATOM 2301 O O . GLN A 1 302 ? 21.061 -15.583 -5.354 1.00 78.75 302 GLN A O 1
ATOM 2306 N N . GLY A 1 303 ? 22.247 -16.939 -4.047 1.00 82.81 303 GLY A N 1
ATOM 2307 C CA . GLY A 1 303 ? 21.496 -18.133 -4.454 1.00 82.81 303 GLY A CA 1
ATOM 2308 C C . GLY A 1 303 ? 20.056 -18.149 -3.924 1.00 82.81 303 GLY A C 1
ATOM 2309 O O . GLY A 1 303 ? 19.159 -18.680 -4.572 1.00 82.81 303 GLY A O 1
ATOM 2310 N N . ILE A 1 304 ? 19.815 -17.538 -2.759 1.00 86.56 304 ILE A N 1
ATOM 2311 C CA . ILE A 1 304 ? 18.484 -17.458 -2.139 1.00 86.56 304 ILE A CA 1
ATOM 2312 C C . ILE A 1 304 ? 17.640 -16.382 -2.829 1.00 86.56 304 ILE A C 1
ATOM 2314 O O . ILE A 1 304 ? 16.436 -16.572 -2.999 1.00 86.56 304 ILE A O 1
ATOM 2318 N N . SER A 1 305 ? 18.253 -15.277 -3.271 1.00 85.38 305 SER A N 1
ATOM 2319 C CA . SER A 1 305 ? 17.531 -14.179 -3.927 1.00 85.38 305 SER A CA 1
ATOM 2320 C C . SER A 1 305 ? 16.819 -14.622 -5.210 1.00 85.38 305 SER A C 1
ATOM 2322 O O . SER A 1 305 ? 15.718 -14.142 -5.483 1.00 85.38 305 SER A O 1
ATOM 2324 N N . TYR A 1 306 ? 17.370 -15.604 -5.934 1.00 87.25 306 TYR A N 1
ATOM 2325 C CA . TYR A 1 306 ? 16.723 -16.214 -7.100 1.00 87.25 306 TYR A CA 1
ATOM 2326 C C . TYR A 1 306 ? 15.347 -16.813 -6.759 1.00 87.25 306 TYR A C 1
ATOM 2328 O O . TYR A 1 306 ? 14.363 -16.529 -7.437 1.00 87.25 306 TYR A O 1
ATOM 2336 N N . TYR A 1 307 ? 15.238 -17.571 -5.664 1.00 90.81 307 TYR A N 1
ATOM 2337 C CA . TYR A 1 307 ? 13.988 -18.226 -5.247 1.00 90.81 307 TYR A CA 1
ATOM 2338 C C . TYR A 1 307 ? 12.968 -17.281 -4.598 1.00 90.81 307 TYR A C 1
ATOM 2340 O O . TYR A 1 307 ? 11.789 -17.618 -4.509 1.00 90.81 307 TYR A O 1
ATOM 2348 N N . LEU A 1 308 ? 13.408 -16.112 -4.127 1.00 89.12 308 LEU A N 1
ATOM 2349 C CA . LEU A 1 308 ? 12.527 -15.083 -3.562 1.00 89.12 308 LEU A CA 1
ATOM 2350 C C . LEU A 1 308 ? 12.045 -14.070 -4.607 1.00 89.12 308 LEU A C 1
ATOM 2352 O O . LEU A 1 308 ? 11.132 -13.292 -4.329 1.00 89.12 308 LEU A O 1
ATOM 2356 N N . THR A 1 309 ? 12.639 -14.080 -5.800 1.00 87.94 309 THR A N 1
ATOM 2357 C CA . THR A 1 309 ? 12.220 -13.226 -6.911 1.00 87.94 309 THR A CA 1
ATOM 2358 C C . THR A 1 309 ? 11.044 -13.882 -7.642 1.00 87.94 309 THR A C 1
ATOM 2360 O O . THR A 1 309 ? 11.158 -15.042 -8.041 1.00 87.94 309 THR A O 1
ATOM 2363 N N . PRO A 1 310 ? 9.913 -13.178 -7.838 1.00 87.94 310 PRO A N 1
ATOM 2364 C CA . PRO A 1 310 ? 8.755 -13.747 -8.519 1.00 87.94 310 PRO A CA 1
ATOM 2365 C C . PRO A 1 310 ? 9.053 -14.029 -10.002 1.00 87.94 310 PRO A C 1
ATOM 2367 O O . PRO A 1 310 ? 9.482 -13.115 -10.713 1.00 87.94 310 PRO A O 1
ATOM 2370 N N . PRO A 1 311 ? 8.768 -15.242 -10.513 1.00 89.25 311 PRO A N 1
ATOM 2371 C CA . PRO A 1 311 ? 8.739 -15.491 -11.949 1.00 89.25 311 PRO A CA 1
ATOM 2372 C C . PRO A 1 311 ? 7.472 -14.868 -12.548 1.00 89.25 311 PRO A C 1
ATOM 2374 O O . PRO A 1 311 ? 6.356 -15.329 -12.304 1.00 89.25 311 PRO A O 1
ATOM 2377 N N . ILE A 1 312 ? 7.643 -13.792 -13.317 1.00 87.88 312 ILE A N 1
ATOM 2378 C CA . ILE A 1 312 ? 6.524 -13.012 -13.857 1.00 87.88 312 ILE A CA 1
ATOM 2379 C C . ILE A 1 312 ? 6.057 -13.608 -15.188 1.00 87.88 312 ILE A C 1
ATOM 2381 O O . ILE A 1 312 ? 6.801 -13.634 -16.171 1.00 87.88 312 ILE A O 1
ATOM 2385 N N . GLY A 1 313 ? 4.791 -14.016 -15.235 1.00 87.25 313 GLY A N 1
ATOM 2386 C CA . GLY A 1 313 ? 4.134 -14.501 -16.445 1.00 87.25 313 GLY A CA 1
ATOM 2387 C C . GLY A 1 313 ? 4.314 -15.995 -16.728 1.00 87.25 313 GLY A C 1
ATOM 2388 O O . GLY A 1 313 ? 5.290 -16.638 -16.341 1.00 87.25 313 GLY A O 1
ATOM 2389 N N . ILE A 1 314 ? 3.355 -16.541 -17.482 1.00 87.62 314 ILE A N 1
ATOM 2390 C CA . ILE A 1 314 ? 3.263 -17.973 -17.800 1.00 87.62 314 ILE A CA 1
ATOM 2391 C C . ILE A 1 314 ? 4.555 -18.518 -18.439 1.00 87.62 314 ILE A C 1
ATOM 2393 O O . ILE A 1 314 ? 4.990 -19.595 -18.033 1.00 87.62 314 ILE A O 1
ATOM 2397 N N . PRO A 1 315 ? 5.218 -17.813 -19.383 1.00 86.69 315 PRO A N 1
ATOM 2398 C CA . PRO A 1 315 ? 6.457 -18.316 -19.972 1.00 86.69 315 PRO A CA 1
ATOM 2399 C C . PRO A 1 315 ? 7.590 -18.499 -18.954 1.00 86.69 315 PRO A C 1
ATOM 2401 O O . PRO A 1 315 ? 8.319 -19.481 -19.044 1.00 86.69 315 PRO A O 1
ATOM 2404 N N . ALA A 1 316 ? 7.721 -17.598 -17.973 1.00 87.44 316 ALA A N 1
ATOM 2405 C CA . ALA A 1 316 ? 8.753 -17.696 -16.939 1.00 87.44 316 ALA A CA 1
ATOM 2406 C C . ALA A 1 316 ? 8.488 -18.879 -15.996 1.00 87.44 316 ALA A C 1
ATOM 2408 O O . ALA A 1 316 ? 9.400 -19.634 -15.674 1.00 87.44 316 ALA A O 1
ATOM 2409 N N . VAL A 1 317 ? 7.222 -19.089 -15.626 1.00 90.75 317 VAL A N 1
ATOM 2410 C CA . VAL A 1 317 ? 6.797 -20.218 -14.783 1.00 90.75 317 VAL A CA 1
ATOM 2411 C C . VAL A 1 317 ? 7.025 -21.564 -15.475 1.00 90.75 317 VAL A C 1
ATOM 2413 O O . VAL A 1 317 ? 7.417 -22.531 -14.828 1.00 90.75 317 VAL A O 1
ATOM 2416 N N . LEU A 1 318 ? 6.790 -21.643 -16.788 1.00 91.00 318 LEU A N 1
ATOM 2417 C CA . LEU A 1 318 ? 7.031 -22.865 -17.562 1.00 91.00 318 LEU A CA 1
ATOM 2418 C C . LEU A 1 318 ? 8.522 -23.137 -17.797 1.00 91.00 318 LEU A C 1
ATOM 2420 O O . LEU A 1 318 ? 8.900 -24.297 -17.942 1.00 91.00 318 LEU A O 1
ATOM 2424 N N . ALA A 1 319 ? 9.351 -22.091 -17.848 1.00 92.12 319 ALA A N 1
ATOM 2425 C CA . ALA A 1 319 ? 10.793 -22.226 -18.021 1.00 92.12 319 ALA A CA 1
ATOM 2426 C C . ALA A 1 319 ? 11.474 -22.813 -16.774 1.00 92.12 319 ALA A C 1
ATOM 2428 O O . ALA A 1 319 ? 12.332 -23.683 -16.911 1.00 92.12 319 ALA A O 1
ATOM 2429 N N . ASP A 1 320 ? 11.071 -22.379 -15.576 1.00 93.50 320 ASP A N 1
ATOM 2430 C CA . ASP A 1 320 ? 11.563 -22.921 -14.304 1.00 93.50 320 ASP A CA 1
ATOM 2431 C C . ASP A 1 320 ? 10.405 -23.159 -13.308 1.00 93.50 320 ASP A C 1
ATOM 2433 O O . ASP A 1 320 ? 10.112 -22.324 -12.441 1.00 93.50 320 ASP A O 1
ATOM 2437 N N . PRO A 1 321 ? 9.723 -24.318 -13.400 1.00 94.75 321 PRO A N 1
ATOM 2438 C CA . PRO A 1 321 ? 8.604 -24.635 -12.517 1.00 94.75 321 PRO A CA 1
ATOM 2439 C C . PRO A 1 321 ? 9.045 -24.867 -11.066 1.00 94.75 321 PRO A C 1
ATOM 2441 O O . PRO A 1 321 ? 8.231 -24.729 -10.150 1.00 94.75 321 PRO A O 1
ATOM 2444 N N . LEU A 1 322 ? 10.318 -25.212 -10.835 1.00 94.31 322 LEU A N 1
ATOM 2445 C CA . LEU A 1 322 ? 10.847 -25.439 -9.493 1.00 94.31 322 LEU A CA 1
ATOM 2446 C C . LEU A 1 322 ? 10.981 -24.110 -8.744 1.00 94.31 322 LEU A C 1
ATOM 2448 O O . LEU A 1 322 ? 10.522 -24.007 -7.605 1.00 94.31 322 LEU A O 1
ATOM 2452 N N . GLN A 1 323 ? 11.549 -23.086 -9.392 1.00 93.81 323 GLN A N 1
ATOM 2453 C CA . GLN A 1 323 ? 11.620 -21.736 -8.832 1.00 93.81 323 GLN A CA 1
ATOM 2454 C C . GLN A 1 323 ? 10.222 -21.213 -8.490 1.00 93.81 323 GLN A C 1
ATOM 2456 O O . GLN A 1 323 ? 10.002 -20.739 -7.374 1.00 93.81 323 GLN A O 1
ATOM 2461 N N . ALA A 1 324 ? 9.263 -21.356 -9.412 1.00 94.25 324 ALA A N 1
ATOM 2462 C CA . ALA A 1 324 ? 7.884 -20.926 -9.195 1.00 94.25 324 ALA A CA 1
ATOM 2463 C C . ALA A 1 324 ? 7.229 -21.646 -8.005 1.00 94.25 324 ALA A C 1
ATOM 2465 O O . ALA A 1 324 ? 6.615 -21.003 -7.152 1.00 94.25 324 ALA A O 1
ATOM 2466 N N . ALA A 1 325 ? 7.396 -22.966 -7.896 1.00 95.44 325 ALA A N 1
ATOM 2467 C CA . ALA A 1 325 ? 6.850 -23.735 -6.782 1.00 95.44 325 ALA A CA 1
ATOM 2468 C C . ALA A 1 325 ? 7.443 -23.299 -5.432 1.00 95.44 325 ALA A C 1
ATOM 2470 O O . ALA A 1 325 ? 6.695 -23.092 -4.474 1.00 95.44 325 ALA A O 1
ATOM 2471 N N . ILE A 1 326 ? 8.766 -23.115 -5.354 1.00 95.44 326 ILE A N 1
ATOM 2472 C CA . ILE A 1 326 ? 9.443 -22.675 -4.125 1.00 95.44 326 ILE A CA 1
ATOM 2473 C C . ILE A 1 326 ? 8.986 -21.266 -3.740 1.00 95.44 326 ILE A C 1
ATOM 2475 O O . ILE A 1 326 ? 8.582 -21.059 -2.595 1.00 95.44 326 ILE A O 1
ATOM 2479 N N . TYR A 1 327 ? 8.977 -20.327 -4.692 1.00 94.56 327 TYR A N 1
ATOM 2480 C CA . TYR A 1 327 ? 8.496 -18.964 -4.471 1.00 94.56 327 TYR A CA 1
ATOM 2481 C C . TYR A 1 327 ? 7.069 -18.960 -3.904 1.00 94.56 327 TYR A C 1
ATOM 2483 O O . TYR A 1 327 ? 6.818 -18.351 -2.863 1.00 94.56 327 TYR A O 1
ATOM 2491 N N . PHE A 1 328 ? 6.144 -19.694 -4.535 1.00 95.81 328 PHE A N 1
ATOM 2492 C CA . PHE A 1 328 ? 4.741 -19.755 -4.118 1.00 95.81 328 PHE A CA 1
ATOM 2493 C C . PHE A 1 328 ? 4.580 -20.301 -2.698 1.00 95.81 328 PHE A C 1
ATOM 2495 O O . PHE A 1 328 ? 3.864 -19.728 -1.876 1.00 95.81 328 PHE A O 1
ATOM 2502 N N . VAL A 1 329 ? 5.266 -21.405 -2.399 1.00 96.69 329 VAL A N 1
ATOM 2503 C CA . VAL A 1 329 ? 5.217 -22.055 -1.088 1.00 96.69 329 VAL A CA 1
ATOM 2504 C C . VAL A 1 329 ? 5.746 -21.108 -0.013 1.00 96.69 329 VAL A C 1
ATOM 2506 O O . VAL A 1 329 ? 5.057 -20.863 0.979 1.00 96.69 329 VAL A O 1
ATOM 2509 N N . VAL A 1 330 ? 6.928 -20.523 -0.218 1.00 95.94 330 VAL A N 1
ATOM 2510 C CA . VAL A 1 330 ? 7.541 -19.599 0.747 1.00 95.94 330 VAL A CA 1
ATOM 2511 C C . VAL A 1 330 ? 6.661 -18.365 0.957 1.00 95.94 330 VAL A C 1
ATOM 2513 O O . VAL A 1 330 ? 6.425 -17.976 2.102 1.00 95.94 330 VAL A O 1
ATOM 2516 N N . LEU A 1 331 ? 6.119 -17.790 -0.120 1.00 95.12 331 LEU A N 1
ATOM 2517 C CA . LEU A 1 331 ? 5.216 -16.641 -0.071 1.00 95.12 331 LEU A CA 1
ATOM 2518 C C . LEU A 1 331 ? 3.973 -16.922 0.783 1.00 95.12 331 LEU A C 1
ATOM 2520 O O . LEU A 1 331 ? 3.656 -16.151 1.691 1.00 95.12 331 LEU A O 1
ATOM 2524 N N . VAL A 1 332 ? 3.277 -18.031 0.515 1.00 96.75 332 VAL A N 1
ATOM 2525 C CA . VAL A 1 332 ? 2.051 -18.415 1.230 1.00 96.75 332 VAL A CA 1
ATOM 2526 C C . VAL A 1 332 ? 2.346 -18.685 2.704 1.00 96.75 332 VAL A C 1
ATOM 2528 O O . VAL A 1 332 ? 1.654 -18.149 3.572 1.00 96.75 332 VAL A O 1
ATOM 2531 N N . PHE A 1 333 ? 3.392 -19.458 3.011 1.00 96.44 333 PHE A N 1
ATOM 2532 C CA . PHE A 1 333 ? 3.746 -19.781 4.395 1.00 96.44 333 PHE A CA 1
ATOM 2533 C C . PHE A 1 333 ? 4.153 -18.544 5.201 1.00 96.44 333 PHE A C 1
ATOM 2535 O O . PHE A 1 333 ? 3.723 -18.398 6.349 1.00 96.44 333 PHE A O 1
ATOM 2542 N N . LEU A 1 334 ? 4.923 -17.624 4.614 1.00 93.75 334 LEU A N 1
ATOM 2543 C CA . LEU A 1 334 ? 5.269 -16.371 5.282 1.00 93.75 334 LEU A CA 1
ATOM 2544 C C . LEU A 1 334 ? 4.051 -15.467 5.465 1.00 93.75 334 LEU A C 1
ATOM 2546 O O . LEU A 1 334 ? 3.875 -14.934 6.559 1.00 93.75 334 LEU A O 1
ATOM 2550 N N . CYS A 1 335 ? 3.156 -15.360 4.479 1.00 94.38 335 CYS A N 1
ATOM 2551 C CA . CYS A 1 335 ? 1.915 -14.598 4.639 1.00 94.38 335 CYS A CA 1
ATOM 2552 C C . CYS A 1 335 ? 1.027 -15.180 5.753 1.00 94.38 335 CYS A C 1
ATOM 2554 O O . CYS A 1 335 ? 0.459 -14.428 6.547 1.00 94.38 335 CYS A O 1
ATOM 2556 N N . MET A 1 336 ? 0.933 -16.508 5.877 1.00 95.19 336 MET A N 1
ATOM 2557 C CA . MET A 1 336 ? 0.242 -17.158 6.999 1.00 95.19 336 MET A CA 1
ATOM 2558 C C . MET A 1 336 ? 0.897 -16.817 8.341 1.00 95.19 336 MET A C 1
ATOM 2560 O O . MET A 1 336 ? 0.209 -16.414 9.283 1.00 95.19 336 MET A O 1
ATOM 2564 N N . GLY A 1 337 ? 2.224 -16.952 8.417 1.00 91.56 337 GLY A N 1
ATOM 2565 C CA . GLY A 1 337 ? 3.009 -16.665 9.615 1.00 91.56 337 GLY A CA 1
ATOM 2566 C C . GLY A 1 337 ? 2.870 -15.212 10.063 1.00 91.56 337 GLY A C 1
ATOM 2567 O O . GLY A 1 337 ? 2.526 -14.959 11.217 1.00 91.56 337 GLY A O 1
ATOM 2568 N N . PHE A 1 338 ? 3.053 -14.257 9.147 1.00 88.25 338 PHE A N 1
ATOM 2569 C CA . PHE A 1 338 ? 2.910 -12.830 9.428 1.00 88.25 338 PHE A CA 1
ATOM 2570 C C . PHE A 1 338 ? 1.481 -12.437 9.774 1.00 88.25 338 PHE A C 1
ATOM 2572 O O . PHE A 1 338 ? 1.291 -11.610 10.659 1.00 88.25 338 PHE A O 1
ATOM 2579 N N . SER A 1 339 ? 0.473 -13.045 9.152 1.00 89.38 339 SER A N 1
ATOM 2580 C CA . SER A 1 339 ? -0.924 -12.796 9.508 1.00 89.38 339 SER A CA 1
ATOM 2581 C C . SER A 1 339 ? -1.235 -13.237 10.936 1.00 89.38 339 SER A C 1
ATOM 2583 O O . SER A 1 339 ? -1.742 -12.459 11.745 1.00 89.38 339 SER A O 1
ATOM 2585 N N . TRP A 1 340 ? -0.860 -14.463 11.293 1.00 88.00 340 TRP A N 1
ATOM 2586 C CA . TRP A 1 340 ? -1.020 -14.967 12.655 1.00 88.00 340 TRP A CA 1
ATOM 2587 C C . TRP A 1 340 ? -0.270 -14.109 13.677 1.00 88.00 340 TRP A C 1
ATOM 2589 O O . TRP A 1 340 ? -0.819 -13.720 14.709 1.00 88.00 340 TRP A O 1
ATOM 2599 N N . LEU A 1 341 ? 0.976 -13.774 13.361 1.00 82.31 341 LEU A N 1
ATOM 2600 C CA . LEU A 1 341 ? 1.833 -12.935 14.183 1.00 82.31 341 LEU A CA 1
ATOM 2601 C C . LEU A 1 341 ? 1.234 -11.543 14.378 1.00 82.31 341 LEU A C 1
ATOM 2603 O O . LEU A 1 341 ? 1.241 -11.026 15.491 1.00 82.31 341 LEU A O 1
ATOM 2607 N N . TRP A 1 342 ? 0.654 -10.969 13.326 1.00 79.69 342 TRP A N 1
ATOM 2608 C CA . TRP A 1 342 ? 0.020 -9.660 13.370 1.00 79.69 342 TRP A CA 1
ATOM 2609 C C . TRP A 1 342 ? -1.174 -9.627 14.323 1.00 79.69 342 TRP A C 1
ATOM 2611 O O . TRP A 1 342 ? -1.279 -8.702 15.131 1.00 79.69 342 TRP A O 1
ATOM 2621 N N . VAL A 1 343 ? -2.037 -10.649 14.292 1.00 77.69 343 VAL A N 1
ATOM 2622 C CA . VAL A 1 343 ? -3.177 -10.761 15.219 1.00 77.69 343 VAL A CA 1
ATOM 2623 C C . VAL A 1 343 ? -2.713 -10.786 16.671 1.00 77.69 343 VAL A C 1
ATOM 2625 O O . VAL A 1 343 ? -3.226 -10.028 17.495 1.00 77.69 343 VAL A O 1
ATOM 2628 N N . LYS A 1 344 ? -1.700 -11.606 16.967 1.00 75.94 344 LYS A N 1
ATOM 2629 C CA . LYS A 1 344 ? -1.131 -11.718 18.316 1.00 75.94 344 LYS A CA 1
ATOM 2630 C C . LYS A 1 344 ? -0.438 -10.446 18.772 1.00 75.94 344 LYS A C 1
ATOM 2632 O O . LYS A 1 344 ? -0.467 -10.088 19.946 1.00 75.94 344 LYS A O 1
ATOM 2637 N N . ALA A 1 345 ? 0.229 -9.776 17.843 1.00 66.00 345 ALA A N 1
ATOM 2638 C CA . ALA A 1 345 ? 1.030 -8.616 18.156 1.00 66.00 345 ALA A CA 1
ATOM 2639 C C . ALA A 1 345 ? 0.155 -7.384 18.415 1.00 66.00 345 ALA A C 1
ATOM 2641 O O . ALA A 1 345 ? 0.398 -6.657 19.369 1.00 66.00 345 ALA A O 1
ATOM 2642 N N . THR A 1 346 ? -0.882 -7.156 17.614 1.00 64.44 346 THR A N 1
ATOM 2643 C CA . THR A 1 346 ? -1.689 -5.922 17.660 1.00 64.44 346 THR A CA 1
ATOM 2644 C C . THR A 1 346 ? -2.798 -5.908 18.712 1.00 64.44 346 THR A C 1
ATOM 2646 O O . THR A 1 346 ? -3.537 -4.926 18.804 1.00 64.44 346 THR A O 1
ATOM 2649 N N . GLY A 1 347 ? -2.921 -6.966 19.517 1.00 63.44 347 GLY A N 1
ATOM 2650 C CA . GLY A 1 347 ? -4.017 -7.096 20.478 1.00 63.44 347 GLY A CA 1
ATOM 2651 C C . GLY A 1 347 ? -5.378 -7.206 19.785 1.00 63.44 347 GLY A C 1
ATOM 2652 O O . GLY A 1 347 ? -6.376 -6.641 20.231 1.00 63.44 347 GLY A O 1
ATOM 2653 N N . MET A 1 348 ? -5.394 -7.873 18.628 1.00 65.75 348 MET A N 1
ATOM 2654 C CA . MET A 1 348 ? -6.604 -8.241 17.890 1.00 65.75 348 MET A CA 1
ATOM 2655 C C . MET A 1 348 ? -7.052 -9.665 18.252 1.00 65.75 348 MET A C 1
ATOM 2657 O O . MET A 1 348 ? -7.821 -10.295 17.531 1.00 65.75 348 MET A O 1
ATOM 2661 N N . GLU A 1 349 ? -6.558 -10.202 19.367 1.00 68.88 349 GLU A N 1
ATOM 2662 C CA . GLU A 1 349 ? -7.024 -11.480 19.877 1.00 68.88 349 GLU A CA 1
ATOM 2663 C C . GLU A 1 349 ? -8.462 -11.342 20.394 1.00 68.88 349 GLU A C 1
ATOM 2665 O O . GLU A 1 349 ? -8.929 -10.284 20.827 1.00 68.88 349 GLU A O 1
ATOM 2670 N N . SER A 1 350 ? -9.185 -12.449 20.376 1.00 74.00 350 SER A N 1
ATOM 2671 C CA . SER A 1 350 ? -10.552 -12.552 20.882 1.00 74.00 350 SER A CA 1
ATOM 2672 C C . SER A 1 350 ? -10.711 -12.059 22.323 1.00 74.00 350 SER A C 1
ATOM 2674 O O . SER A 1 350 ? -11.730 -11.448 22.653 1.00 74.00 350 SER A O 1
ATOM 2676 N N . ARG A 1 351 ? -9.703 -12.271 23.179 1.00 71.56 351 ARG A N 1
ATOM 2677 C CA . ARG A 1 351 ? -9.669 -11.761 24.555 1.00 71.56 351 ARG A CA 1
ATOM 2678 C C . ARG A 1 351 ? -9.694 -10.236 24.585 1.00 71.56 351 ARG A C 1
ATOM 2680 O O . ARG A 1 351 ? -10.502 -9.666 25.316 1.00 71.56 351 ARG A O 1
ATOM 2687 N N . ASP A 1 352 ? -8.857 -9.592 23.781 1.00 67.88 352 ASP A N 1
ATOM 2688 C CA . ASP A 1 352 ? -8.781 -8.134 23.706 1.00 67.88 352 ASP A CA 1
ATOM 2689 C C . ASP A 1 352 ? -10.069 -7.551 23.121 1.00 67.88 352 ASP A C 1
ATOM 2691 O O . ASP A 1 352 ? -10.592 -6.559 23.631 1.00 67.88 352 ASP A O 1
ATOM 2695 N N . LEU A 1 353 ? -10.640 -8.204 22.105 1.00 70.56 353 LEU A N 1
ATOM 2696 C CA . LEU A 1 353 ? -11.932 -7.819 21.538 1.00 70.56 353 LEU A CA 1
ATOM 2697 C C . LEU A 1 353 ? -13.074 -7.980 22.560 1.00 70.56 353 LEU A C 1
ATOM 2699 O O . LEU A 1 353 ? -13.940 -7.113 22.673 1.00 70.56 353 LEU A O 1
ATOM 2703 N N . SER A 1 354 ? -13.040 -9.035 23.373 1.00 73.00 354 SER A N 1
ATOM 2704 C CA . SER A 1 354 ? -14.003 -9.263 24.456 1.00 73.00 354 SER A CA 1
ATOM 2705 C C . SER A 1 354 ? -13.865 -8.234 25.577 1.00 73.00 354 SER A C 1
ATOM 2707 O O . SER A 1 354 ? -14.866 -7.745 26.105 1.00 73.00 354 SER A O 1
ATOM 2709 N N . GLU A 1 355 ? -12.635 -7.868 25.945 1.00 70.94 355 GLU A N 1
ATOM 2710 C CA . GLU A 1 355 ? -12.378 -6.771 26.878 1.00 70.94 355 GLU A CA 1
ATOM 2711 C C . GLU A 1 355 ? -12.879 -5.438 26.313 1.00 70.94 355 GLU A C 1
ATOM 2713 O O . GLU A 1 355 ? -13.511 -4.672 27.041 1.00 70.94 355 GLU A O 1
ATOM 2718 N N . GLN A 1 356 ? -12.680 -5.176 25.019 1.00 67.81 356 GLN A N 1
ATOM 2719 C CA . GLN A 1 356 ? -13.229 -3.998 24.347 1.00 67.81 356 GLN A CA 1
ATOM 2720 C C . GLN A 1 356 ? -14.762 -3.989 24.383 1.00 67.81 356 GLN A C 1
ATOM 2722 O O . GLN A 1 356 ? -15.347 -2.978 24.769 1.00 67.81 356 GLN A O 1
ATOM 2727 N N . PHE A 1 357 ? -15.427 -5.104 24.072 1.00 73.00 357 PHE A N 1
ATOM 2728 C CA . PHE A 1 357 ? -16.887 -5.213 24.162 1.00 73.00 357 PHE A CA 1
ATOM 2729 C C . PHE A 1 357 ? -17.394 -4.939 25.579 1.00 73.00 357 PHE A C 1
ATOM 2731 O O . PHE A 1 357 ? -18.281 -4.101 25.759 1.00 73.00 357 PHE A O 1
ATOM 2738 N N . LYS A 1 358 ? -16.761 -5.533 26.599 1.00 72.06 358 LYS A N 1
ATOM 2739 C CA . LYS A 1 358 ? -17.077 -5.259 28.010 1.00 72.06 358 LYS A CA 1
ATOM 2740 C C . LYS A 1 358 ? -16.916 -3.777 28.353 1.00 72.06 358 LYS A C 1
ATOM 2742 O O . LYS A 1 358 ? -17.827 -3.187 28.931 1.00 72.06 358 LYS A O 1
ATOM 2747 N N . ARG A 1 359 ? -15.805 -3.149 27.948 1.00 65.50 359 ARG A N 1
ATOM 2748 C CA . ARG A 1 359 ? -15.547 -1.710 28.168 1.00 65.50 359 ARG A CA 1
ATOM 2749 C C . ARG A 1 359 ? -16.595 -0.820 27.491 1.00 65.50 359 ARG A C 1
ATOM 2751 O O . ARG A 1 359 ? -16.926 0.250 28.010 1.00 65.50 359 ARG A O 1
ATOM 2758 N N . LEU A 1 360 ? -17.138 -1.265 26.360 1.00 61.94 360 LEU A N 1
ATOM 2759 C CA . LEU A 1 360 ? -18.177 -0.565 25.601 1.00 61.94 360 LEU A CA 1
ATOM 2760 C C . LEU A 1 360 ? -19.601 -0.865 26.076 1.00 61.94 360 LEU A C 1
ATOM 2762 O O . LEU A 1 360 ? -20.546 -0.270 25.567 1.00 61.94 360 LEU A O 1
ATOM 2766 N N . GLY A 1 361 ? -19.778 -1.752 27.059 1.00 66.19 361 GLY A N 1
ATOM 2767 C CA . GLY A 1 361 ? -21.107 -2.188 27.488 1.00 66.19 361 GLY A CA 1
ATOM 2768 C C . GLY A 1 361 ? -21.848 -2.985 26.410 1.00 66.19 361 GLY A C 1
ATOM 2769 O O . GLY A 1 361 ? -23.079 -3.045 26.416 1.00 66.19 361 GLY A O 1
ATOM 2770 N N . ILE A 1 362 ? -21.101 -3.579 25.480 1.00 72.25 362 ILE A N 1
ATOM 2771 C CA . ILE A 1 362 ? -21.597 -4.455 24.426 1.00 72.25 362 ILE A CA 1
ATOM 2772 C C . ILE A 1 362 ? -21.434 -5.879 24.932 1.00 72.25 362 ILE A C 1
ATOM 2774 O O . ILE A 1 362 ? -20.361 -6.286 25.371 1.00 72.25 362 ILE A O 1
ATOM 2778 N N . SER A 1 363 ? -22.516 -6.641 24.900 1.00 74.00 363 SER A N 1
ATOM 2779 C CA . SER A 1 363 ? -22.489 -8.057 25.224 1.00 74.00 363 SER A CA 1
ATOM 2780 C C . SER A 1 363 ? -23.041 -8.816 24.033 1.00 74.00 363 SER A C 1
ATOM 2782 O O . SER A 1 363 ? -24.132 -8.483 23.568 1.00 74.00 363 SER A O 1
ATOM 2784 N N . PRO A 1 364 ? -22.350 -9.845 23.538 1.00 72.62 364 PRO A N 1
ATOM 2785 C CA . PRO A 1 364 ? -23.011 -10.790 22.654 1.00 72.62 364 PRO A CA 1
ATOM 2786 C C . PRO A 1 364 ? -24.186 -11.460 23.385 1.00 72.62 364 PRO A C 1
ATOM 2788 O O . PRO A 1 364 ? -24.184 -11.534 24.620 1.00 72.62 364 PRO A O 1
ATOM 2791 N N . LEU A 1 365 ? -25.182 -11.933 22.623 1.00 70.38 365 LEU A N 1
ATOM 2792 C CA . LEU A 1 365 ? -26.370 -12.614 23.167 1.00 70.38 365 LEU A CA 1
ATOM 2793 C C . LEU A 1 365 ? -25.981 -13.802 24.058 1.00 70.38 365 LEU A C 1
ATOM 2795 O O . LEU A 1 365 ? -26.487 -13.916 25.168 1.00 70.38 365 LEU A O 1
ATOM 2799 N N . ASN A 1 366 ? -25.022 -14.613 23.598 1.00 75.19 366 ASN A N 1
ATOM 2800 C CA . ASN A 1 366 ? -24.458 -15.742 24.336 1.00 75.19 366 ASN A CA 1
ATOM 2801 C C . ASN A 1 366 ? -22.949 -15.540 24.514 1.00 75.19 366 ASN A C 1
ATOM 2803 O O . ASN A 1 366 ? -22.181 -15.775 23.581 1.00 75.19 366 ASN A O 1
ATOM 2807 N N . ALA A 1 367 ? -22.516 -15.094 25.696 1.00 72.25 367 ALA A N 1
ATOM 2808 C CA . ALA A 1 367 ? -21.119 -14.726 25.950 1.00 72.25 367 ALA A CA 1
ATOM 2809 C C . ALA A 1 367 ? -20.136 -15.896 25.816 1.00 72.25 367 ALA A C 1
ATOM 2811 O O . ALA A 1 367 ? -19.122 -15.754 25.141 1.00 72.25 367 ALA A O 1
ATOM 2812 N N . GLU A 1 368 ? -20.448 -17.051 26.400 1.00 73.75 368 GLU A N 1
ATOM 2813 C CA . GLU A 1 368 ? -19.566 -18.225 26.354 1.00 73.75 368 GLU A CA 1
ATOM 2814 C C . GLU A 1 368 ? -19.422 -18.770 24.931 1.00 73.75 368 GLU A C 1
ATOM 2816 O O . GLU A 1 368 ? -18.306 -18.893 24.427 1.00 73.75 368 GLU A O 1
ATOM 2821 N N . ALA A 1 369 ? -20.548 -18.988 24.242 1.00 72.75 369 ALA A N 1
ATOM 2822 C CA . ALA A 1 369 ? -20.551 -19.454 22.859 1.00 72.75 369 ALA A CA 1
ATOM 2823 C C . ALA A 1 369 ? -19.850 -18.462 21.918 1.00 72.75 369 ALA A C 1
ATOM 2825 O O . ALA A 1 369 ? -19.082 -18.869 21.053 1.00 72.75 369 ALA A O 1
ATOM 2826 N N . THR A 1 370 ? -20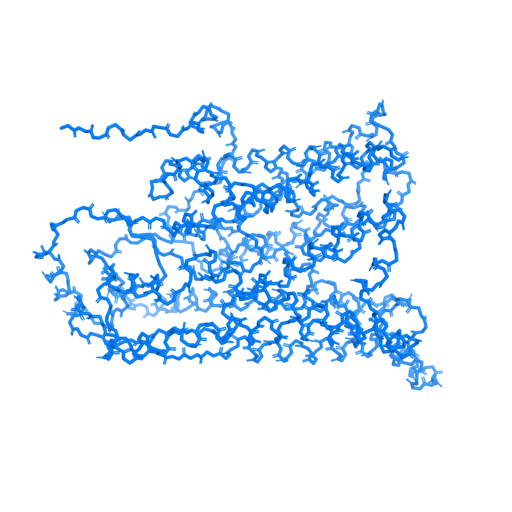.067 -17.154 22.100 1.00 73.94 370 THR A N 1
ATOM 2827 C CA . THR A 1 370 ? -19.438 -16.144 21.238 1.00 73.94 370 THR A CA 1
ATOM 2828 C C . THR A 1 370 ? -17.940 -16.073 21.465 1.00 73.94 370 THR A C 1
ATOM 2830 O O . THR A 1 370 ? -17.211 -16.007 20.487 1.00 73.94 370 THR A O 1
ATOM 2833 N N . ASN A 1 371 ? -17.461 -16.143 22.710 1.00 74.25 371 ASN A N 1
ATOM 2834 C CA . ASN A 1 371 ? -16.022 -16.147 22.982 1.00 74.25 371 ASN A CA 1
ATOM 2835 C C . ASN A 1 371 ? -15.351 -17.383 22.367 1.00 74.25 371 ASN A C 1
ATOM 2837 O O . ASN A 1 371 ? -14.335 -17.253 21.697 1.00 74.25 371 ASN A O 1
ATOM 2841 N N . GLN A 1 372 ? -15.960 -18.566 22.497 1.00 76.38 372 GLN A N 1
ATOM 2842 C CA . GLN A 1 372 ? -15.421 -19.790 21.898 1.00 76.38 372 GLN A CA 1
ATOM 2843 C C . GLN A 1 372 ? -15.397 -19.732 20.360 1.00 76.38 372 GLN A C 1
ATOM 2845 O O . GLN A 1 372 ? -14.434 -20.172 19.727 1.00 76.38 372 GLN A O 1
ATOM 2850 N N . VAL A 1 373 ? -16.448 -19.176 19.750 1.00 77.12 373 VAL A N 1
ATOM 2851 C CA . VAL A 1 373 ? -16.518 -18.955 18.300 1.00 77.12 373 VAL A CA 1
ATOM 2852 C C . VAL A 1 373 ? -15.468 -17.936 17.861 1.00 77.12 373 VAL A C 1
ATOM 2854 O O . VAL A 1 373 ? -14.772 -18.171 16.877 1.00 77.12 373 VAL A O 1
ATOM 2857 N N . LEU A 1 374 ? -15.311 -16.844 18.606 1.00 78.25 374 LEU A N 1
ATOM 2858 C CA . LEU A 1 374 ? -14.403 -15.746 18.299 1.00 78.25 374 LEU A CA 1
ATOM 2859 C C . LEU A 1 374 ? -12.932 -16.174 18.384 1.00 78.25 374 LEU A C 1
ATOM 2861 O O . LEU A 1 374 ? -12.179 -15.910 17.450 1.00 78.25 374 LEU A O 1
ATOM 2865 N N . ASP A 1 375 ? -12.543 -16.892 19.443 1.00 81.25 375 ASP A N 1
ATOM 2866 C CA . ASP A 1 375 ? -11.195 -17.459 19.617 1.00 81.25 375 ASP A CA 1
ATOM 2867 C C . ASP A 1 375 ? -10.797 -18.319 18.412 1.00 81.25 375 ASP A C 1
ATOM 2869 O O . ASP A 1 375 ? -9.726 -18.154 17.821 1.00 81.25 375 ASP A O 1
ATOM 2873 N N . ARG A 1 376 ? -11.688 -19.235 18.018 1.00 84.12 376 ARG A N 1
ATOM 2874 C CA . ARG A 1 376 ? -11.428 -20.177 16.931 1.00 84.12 376 ARG A CA 1
ATOM 2875 C C . ARG A 1 376 ? -11.453 -19.491 15.565 1.00 84.12 376 ARG A C 1
ATOM 2877 O O . ARG A 1 376 ? -10.573 -19.743 14.745 1.00 84.12 376 ARG A O 1
ATOM 2884 N N . GLN A 1 377 ? -12.444 -18.639 15.304 1.00 85.75 377 GLN A N 1
ATOM 2885 C CA . GLN A 1 377 ? -12.617 -18.003 13.997 1.00 85.75 377 GLN A CA 1
ATOM 2886 C C . GLN A 1 377 ? -11.537 -16.969 13.701 1.00 85.75 377 GLN A C 1
ATOM 2888 O O . GLN A 1 377 ? -11.061 -16.945 12.572 1.00 85.75 377 GLN A O 1
ATOM 2893 N N . ILE A 1 378 ? -11.099 -16.168 14.680 1.00 85.56 378 ILE A N 1
ATOM 2894 C CA . ILE A 1 378 ? -10.056 -15.156 14.451 1.00 85.56 378 ILE A CA 1
ATOM 2895 C C . ILE A 1 378 ? -8.756 -15.813 13.979 1.00 85.56 378 ILE A C 1
ATOM 2897 O O . ILE A 1 378 ? -8.176 -15.376 12.989 1.00 85.56 378 ILE A O 1
ATOM 2901 N N . ILE A 1 379 ? -8.308 -16.885 14.641 1.00 87.88 379 ILE A N 1
ATOM 2902 C CA . ILE A 1 379 ? -7.062 -17.570 14.264 1.00 87.88 379 ILE A CA 1
ATOM 2903 C C . ILE A 1 379 ? -7.206 -18.250 12.897 1.00 87.88 379 ILE A C 1
ATOM 2905 O O . ILE A 1 379 ? -6.298 -18.163 12.070 1.00 87.88 379 ILE A O 1
ATOM 2909 N N . ILE A 1 380 ? -8.350 -18.891 12.635 1.00 89.81 380 ILE A N 1
ATOM 2910 C CA . ILE A 1 380 ? -8.629 -19.513 11.335 1.00 89.81 380 ILE A CA 1
ATOM 2911 C C . ILE A 1 380 ? -8.643 -18.457 10.225 1.00 89.81 380 ILE A C 1
ATOM 2913 O O . ILE A 1 380 ? -8.024 -18.665 9.189 1.00 89.81 380 ILE A O 1
ATOM 2917 N N . PHE A 1 381 ? -9.294 -17.314 10.438 1.00 90.12 381 PHE A N 1
ATOM 2918 C CA . PHE A 1 381 ? -9.348 -16.215 9.473 1.00 90.12 381 PHE A CA 1
ATOM 2919 C C . PHE A 1 381 ? -8.003 -15.533 9.281 1.00 90.12 381 PHE A C 1
ATOM 2921 O O . PHE A 1 381 ? -7.667 -15.166 8.161 1.00 90.12 381 PHE A O 1
ATOM 2928 N N . ALA A 1 382 ? -7.187 -15.431 10.327 1.00 88.94 382 ALA A N 1
ATOM 2929 C CA . ALA A 1 382 ? -5.820 -14.954 10.192 1.00 88.94 382 ALA A CA 1
ATOM 2930 C C . ALA A 1 382 ? -5.003 -15.881 9.279 1.00 88.94 382 ALA A C 1
ATOM 2932 O O . ALA A 1 382 ? -4.396 -15.418 8.315 1.00 88.94 382 ALA A O 1
ATOM 2933 N N . LEU A 1 383 ? -5.015 -17.190 9.540 1.00 93.50 383 LEU A N 1
ATOM 2934 C CA . LEU A 1 383 ? -4.236 -18.157 8.766 1.00 93.50 383 LEU A CA 1
ATOM 2935 C C . LEU A 1 383 ? -4.767 -18.320 7.338 1.00 93.50 383 LEU A C 1
ATOM 2937 O O . LEU A 1 383 ? -3.997 -18.193 6.392 1.00 93.50 383 LEU A O 1
ATOM 2941 N N . LEU A 1 384 ? -6.072 -18.551 7.166 1.00 93.62 384 LEU A N 1
ATOM 2942 C CA . LEU A 1 384 ? -6.689 -18.700 5.844 1.00 93.62 384 LEU A CA 1
ATOM 2943 C C . LEU A 1 384 ? -6.652 -17.398 5.046 1.00 93.62 384 LEU A C 1
ATOM 2945 O O . LEU A 1 384 ? -6.392 -17.439 3.849 1.00 93.62 384 LEU A O 1
ATOM 2949 N N . GLY A 1 385 ? -6.870 -16.250 5.690 1.00 91.44 385 GLY A N 1
ATOM 2950 C CA . GLY A 1 385 ? -6.756 -14.943 5.049 1.00 91.44 385 GLY A CA 1
ATOM 2951 C C . GLY A 1 385 ? -5.328 -14.671 4.579 1.00 91.44 385 GLY A C 1
ATOM 2952 O O . GLY A 1 385 ? -5.134 -14.274 3.435 1.00 91.44 385 GLY A O 1
ATOM 2953 N N . GLY A 1 386 ? -4.322 -14.968 5.410 1.00 93.00 386 GLY A N 1
ATOM 2954 C CA . GLY A 1 386 ? -2.911 -14.861 5.029 1.00 93.00 386 GLY A CA 1
ATOM 2955 C C . GLY A 1 386 ? -2.541 -15.800 3.877 1.00 93.00 386 GLY A C 1
ATOM 2956 O O . GLY A 1 386 ? -1.905 -15.368 2.918 1.00 93.00 386 GLY A O 1
ATOM 2957 N N . ALA A 1 387 ? -2.996 -17.055 3.931 1.00 95.94 387 ALA A N 1
ATOM 2958 C CA . ALA A 1 387 ? -2.778 -18.027 2.862 1.00 95.94 387 ALA A CA 1
ATOM 2959 C C . ALA A 1 387 ? -3.421 -17.586 1.542 1.00 95.94 387 ALA A C 1
ATOM 2961 O O . ALA A 1 387 ? -2.790 -17.655 0.491 1.00 95.94 387 ALA A O 1
ATOM 2962 N N . LEU A 1 388 ? -4.666 -17.105 1.603 1.00 94.62 388 LEU A N 1
ATOM 2963 C CA . LEU A 1 388 ? -5.407 -16.649 0.435 1.00 94.62 388 LEU A CA 1
ATOM 2964 C C . LEU A 1 388 ? -4.761 -15.409 -0.183 1.00 94.62 388 LEU A C 1
ATOM 2966 O O . LEU A 1 388 ? -4.608 -15.362 -1.396 1.00 94.62 388 LEU A O 1
ATOM 2970 N N . VAL A 1 389 ? -4.343 -14.430 0.627 1.00 92.69 389 VAL A N 1
ATOM 2971 C CA . VAL A 1 389 ? -3.637 -13.241 0.129 1.00 92.69 389 VAL A CA 1
ATOM 2972 C C . VAL A 1 389 ? -2.328 -13.642 -0.549 1.00 92.69 389 VAL A C 1
ATOM 2974 O O . VAL A 1 389 ? -2.116 -13.260 -1.695 1.00 92.69 389 VAL A O 1
ATOM 2977 N N . GLY A 1 390 ? -1.483 -14.450 0.103 1.00 94.50 390 GLY A N 1
ATOM 2978 C CA . GLY A 1 390 ? -0.230 -14.924 -0.496 1.00 94.50 390 GLY A CA 1
ATOM 2979 C C . GLY A 1 390 ? -0.461 -15.716 -1.787 1.00 94.50 390 GLY A C 1
ATOM 2980 O O . GLY A 1 390 ? 0.227 -15.500 -2.780 1.00 94.50 390 GLY A O 1
ATOM 2981 N N . GLY A 1 391 ? -1.487 -16.571 -1.805 1.00 95.38 391 GLY A N 1
ATOM 2982 C CA . GLY A 1 391 ? -1.861 -17.353 -2.979 1.00 95.38 391 GLY A CA 1
ATOM 2983 C C . GLY A 1 391 ? -2.354 -16.487 -4.138 1.00 95.38 391 GLY A C 1
ATOM 2984 O O . GLY A 1 391 ? -1.928 -16.685 -5.270 1.00 95.38 391 GLY A O 1
ATOM 2985 N N . LEU A 1 392 ? -3.207 -15.495 -3.868 1.00 94.62 392 LEU A N 1
ATOM 2986 C CA . LEU A 1 392 ? -3.706 -14.571 -4.890 1.00 94.62 392 LEU A CA 1
ATOM 2987 C C . LEU A 1 392 ? -2.583 -13.721 -5.491 1.00 94.62 392 LEU A C 1
ATOM 2989 O O . LEU A 1 392 ? -2.586 -13.513 -6.700 1.00 94.62 392 LEU A O 1
ATOM 2993 N N . VAL A 1 393 ? -1.614 -13.275 -4.683 1.00 93.69 393 VAL A N 1
ATOM 2994 C CA . VAL A 1 393 ? -0.438 -12.553 -5.197 1.00 93.69 393 VAL A CA 1
ATOM 2995 C C . VAL A 1 393 ? 0.424 -13.453 -6.064 1.00 93.69 393 VAL A C 1
ATOM 2997 O O . VAL A 1 393 ? 0.701 -13.087 -7.201 1.00 93.69 393 VAL A O 1
ATOM 3000 N N . GLY A 1 394 ? 0.788 -14.641 -5.573 1.00 94.00 394 GLY A N 1
ATOM 3001 C CA . GLY A 1 394 ? 1.618 -15.566 -6.341 1.00 94.00 394 GLY A CA 1
ATOM 3002 C C . GLY A 1 394 ? 0.973 -15.953 -7.674 1.00 94.00 394 GLY A C 1
ATOM 3003 O O . GLY A 1 394 ? 1.634 -15.944 -8.706 1.00 94.00 394 GLY A O 1
ATOM 3004 N N . LEU A 1 395 ? -0.340 -16.211 -7.682 1.00 93.50 395 LEU A N 1
ATOM 3005 C CA . LEU A 1 395 ? -1.079 -16.491 -8.916 1.00 93.50 395 LEU A CA 1
ATOM 3006 C C . LEU A 1 395 ? -1.124 -15.283 -9.859 1.00 93.50 395 LEU A C 1
ATOM 3008 O O . LEU A 1 395 ? -0.963 -15.455 -11.065 1.00 93.50 395 LEU A O 1
ATOM 3012 N N . ALA A 1 396 ? -1.324 -14.074 -9.334 1.00 93.31 396 ALA A N 1
ATOM 3013 C CA . ALA A 1 396 ? -1.310 -12.861 -10.144 1.00 93.31 396 ALA A CA 1
ATOM 3014 C C . ALA A 1 396 ? 0.058 -12.650 -10.816 1.00 93.31 396 ALA A C 1
ATOM 3016 O O . ALA A 1 396 ? 0.116 -12.472 -12.037 1.00 93.31 396 ALA A O 1
ATOM 3017 N N . ASP A 1 397 ? 1.150 -12.800 -10.063 1.00 91.44 397 ASP A N 1
ATOM 3018 C CA . ASP A 1 397 ? 2.512 -12.681 -10.590 1.00 91.44 397 ASP A CA 1
ATOM 3019 C C . ASP A 1 397 ? 2.791 -13.753 -11.666 1.00 91.44 397 ASP A C 1
ATOM 3021 O O . ASP A 1 397 ? 3.291 -13.434 -12.747 1.00 91.44 397 ASP A O 1
ATOM 3025 N N . PHE A 1 398 ? 2.350 -15.001 -11.454 1.00 92.50 398 PHE A N 1
ATOM 3026 C CA . PHE A 1 398 ? 2.476 -16.090 -12.437 1.00 92.50 398 PHE A CA 1
ATOM 3027 C C . PHE A 1 398 ? 1.682 -15.853 -13.718 1.00 92.50 398 PHE A C 1
ATOM 3029 O O . PHE A 1 398 ? 2.109 -16.245 -14.801 1.00 92.50 398 PHE A O 1
ATOM 3036 N N . THR A 1 399 ? 0.521 -15.210 -13.627 1.00 90.31 399 THR A N 1
ATOM 3037 C CA . THR A 1 399 ? -0.266 -14.861 -14.818 1.00 90.31 399 THR A CA 1
ATOM 3038 C C . THR A 1 399 ? 0.286 -13.651 -15.571 1.00 90.31 399 THR A C 1
ATOM 3040 O O . THR A 1 399 ? -0.076 -13.451 -16.730 1.00 90.31 399 THR A O 1
ATOM 3043 N N . GLY A 1 400 ? 1.197 -12.885 -14.960 1.00 88.38 400 GLY A N 1
ATOM 3044 C CA . GLY A 1 400 ? 1.797 -11.695 -15.558 1.00 88.38 400 GLY A CA 1
ATOM 3045 C C . GLY A 1 400 ? 0.820 -10.524 -15.624 1.00 88.38 400 GLY A C 1
ATOM 3046 O O . GLY A 1 400 ? 0.644 -9.931 -16.686 1.00 88.38 400 GLY A O 1
ATOM 3047 N N . THR A 1 401 ? 0.142 -10.220 -14.514 1.00 91.88 401 THR A N 1
ATOM 3048 C CA . THR A 1 401 ? -0.724 -9.036 -14.400 1.00 91.88 401 THR A CA 1
ATOM 3049 C C . THR A 1 401 ? 0.029 -7.739 -14.727 1.00 91.88 401 THR A C 1
ATOM 3051 O O . THR A 1 401 ? 1.246 -7.658 -14.584 1.00 91.88 401 THR A O 1
ATOM 3054 N N . LEU A 1 402 ? -0.696 -6.699 -15.159 1.00 90.00 402 LEU A N 1
ATOM 3055 C CA . LEU A 1 402 ? -0.105 -5.404 -15.545 1.00 90.00 402 LEU A CA 1
ATOM 3056 C C . LEU A 1 402 ? 0.598 -4.708 -14.368 1.00 90.00 402 LEU A C 1
ATOM 3058 O O . LEU A 1 402 ? 1.622 -4.046 -14.497 1.00 90.00 402 LEU A O 1
ATOM 3062 N N . VAL A 1 403 ? 0.040 -4.871 -13.176 1.00 89.12 403 VAL A N 1
ATOM 3063 C CA . VAL A 1 403 ? 0.666 -4.437 -11.926 1.00 89.12 403 VAL A CA 1
ATOM 3064 C C . VAL A 1 403 ? 0.999 -5.678 -11.114 1.00 89.12 403 VAL A C 1
ATOM 3066 O O . VAL A 1 403 ? 0.360 -6.714 -11.296 1.00 89.12 403 VAL A O 1
ATOM 3069 N N . SER A 1 404 ? 1.981 -5.583 -10.217 1.00 88.19 404 SER A N 1
ATOM 3070 C CA . SER A 1 404 ? 2.293 -6.655 -9.270 1.00 88.19 404 SER A CA 1
ATOM 3071 C C . SER A 1 404 ? 1.037 -7.145 -8.541 1.00 88.19 404 SER A C 1
ATOM 3073 O O . SER A 1 404 ? 0.139 -6.357 -8.212 1.00 88.19 404 SER A O 1
ATOM 3075 N N . GLY A 1 405 ? 0.971 -8.448 -8.257 1.00 87.94 405 GLY A N 1
ATOM 3076 C CA . GLY A 1 405 ? -0.200 -9.063 -7.636 1.00 87.94 405 GLY A CA 1
ATOM 3077 C C . GLY A 1 405 ? -0.589 -8.408 -6.313 1.00 87.94 405 GLY A C 1
ATOM 3078 O O . GLY A 1 405 ? -1.765 -8.140 -6.051 1.00 87.94 405 GLY A O 1
ATOM 3079 N N . TYR A 1 406 ? 0.404 -8.060 -5.495 1.00 87.94 406 TYR A N 1
ATOM 3080 C CA . TYR A 1 406 ? 0.167 -7.359 -4.235 1.00 87.94 406 TYR A CA 1
ATOM 3081 C C . TYR A 1 406 ? -0.287 -5.906 -4.436 1.00 87.94 406 TYR A C 1
ATOM 3083 O O . TYR A 1 406 ? -1.030 -5.396 -3.599 1.00 87.94 406 TYR A O 1
ATOM 3091 N N . GLY A 1 407 ? 0.099 -5.245 -5.535 1.00 89.25 407 GLY A N 1
ATOM 3092 C CA . GLY A 1 407 ? -0.387 -3.912 -5.890 1.00 89.25 407 GLY A CA 1
ATOM 3093 C C . GLY A 1 407 ? -1.896 -3.919 -6.131 1.00 89.25 407 GLY A C 1
ATOM 3094 O O . GLY A 1 407 ? -2.613 -3.082 -5.589 1.00 89.25 407 GLY A O 1
ATOM 3095 N N . ILE A 1 408 ? -2.413 -4.927 -6.842 1.00 91.38 408 ILE A N 1
ATOM 3096 C CA . ILE A 1 408 ? -3.861 -5.087 -7.061 1.00 91.38 408 ILE A CA 1
ATOM 3097 C C . ILE A 1 408 ? -4.596 -5.264 -5.725 1.00 91.38 408 ILE A C 1
ATOM 3099 O O . ILE A 1 408 ? -5.591 -4.582 -5.472 1.00 91.38 408 ILE A O 1
ATOM 3103 N N . ILE A 1 409 ? -4.095 -6.138 -4.843 1.00 89.94 409 ILE A N 1
ATOM 3104 C CA . ILE A 1 409 ? -4.708 -6.370 -3.524 1.00 89.94 409 ILE A CA 1
ATOM 3105 C C . ILE A 1 409 ? -4.696 -5.097 -2.677 1.00 89.94 409 ILE A C 1
ATOM 3107 O O . ILE A 1 409 ? -5.706 -4.751 -2.058 1.00 89.94 409 ILE A O 1
ATOM 3111 N N . LEU A 1 410 ? -3.576 -4.374 -2.682 1.00 88.19 410 LEU A N 1
ATOM 3112 C CA . LEU A 1 410 ? -3.440 -3.120 -1.959 1.00 88.19 410 LEU A CA 1
ATOM 3113 C C . LEU A 1 410 ? -4.427 -2.067 -2.464 1.00 88.19 410 LEU A C 1
ATOM 3115 O O . LEU A 1 410 ? -5.129 -1.447 -1.661 1.00 88.19 410 LEU A O 1
ATOM 3119 N N . ALA A 1 411 ? -4.535 -1.913 -3.785 1.00 90.31 411 ALA A N 1
ATOM 3120 C CA . ALA A 1 411 ? -5.467 -0.978 -4.393 1.00 90.31 411 ALA A CA 1
ATOM 3121 C C . ALA A 1 411 ? -6.920 -1.303 -4.031 1.00 90.31 411 ALA A C 1
ATOM 3123 O O . ALA A 1 411 ? -7.655 -0.409 -3.617 1.00 90.31 411 ALA A O 1
ATOM 3124 N N . VAL A 1 412 ? -7.330 -2.574 -4.119 1.00 90.12 412 VAL A N 1
ATOM 3125 C CA . VAL A 1 412 ? -8.694 -2.994 -3.756 1.00 90.12 412 VAL A CA 1
ATOM 3126 C C . VAL A 1 412 ? -8.979 -2.741 -2.276 1.00 90.12 412 VAL A C 1
ATOM 3128 O O . VAL A 1 412 ? -10.036 -2.202 -1.947 1.00 90.12 412 VAL A O 1
ATOM 3131 N N . GLY A 1 413 ? -8.039 -3.066 -1.383 1.00 84.50 413 GLY A N 1
ATOM 3132 C CA . GLY A 1 413 ? -8.196 -2.831 0.053 1.00 84.50 413 GLY A CA 1
ATOM 3133 C C . GLY A 1 413 ? -8.386 -1.348 0.388 1.00 84.50 413 GLY A C 1
ATOM 3134 O O . GLY A 1 413 ? -9.289 -0.986 1.147 1.00 84.50 413 GLY A O 1
ATOM 3135 N N . ILE A 1 414 ? -7.585 -0.470 -0.222 1.00 84.31 414 ILE A N 1
ATOM 3136 C CA . ILE A 1 414 ? -7.703 0.981 -0.028 1.00 84.31 414 ILE A CA 1
ATOM 3137 C C . ILE A 1 414 ? -9.002 1.513 -0.652 1.00 84.31 414 ILE A C 1
ATOM 3139 O O . ILE A 1 414 ? -9.717 2.283 -0.008 1.00 84.31 414 ILE A O 1
ATOM 3143 N N . LEU A 1 415 ? -9.350 1.081 -1.868 1.00 87.50 415 LEU A N 1
ATOM 3144 C CA . LEU A 1 415 ? -10.587 1.479 -2.546 1.00 87.50 415 LEU A CA 1
ATOM 3145 C C . LEU A 1 415 ? -11.831 1.067 -1.762 1.00 87.50 415 LEU A C 1
ATOM 3147 O O . LEU A 1 415 ? -12.774 1.848 -1.676 1.00 87.50 415 LEU A O 1
ATOM 3151 N N . TYR A 1 416 ? -11.838 -0.119 -1.151 1.00 83.50 416 TYR A N 1
ATOM 3152 C CA . TYR A 1 416 ? -12.948 -0.566 -0.311 1.00 83.50 416 TYR A CA 1
ATOM 3153 C C . TYR A 1 416 ? -13.165 0.376 0.880 1.00 83.50 416 TYR A C 1
ATOM 3155 O O . TYR A 1 416 ? -14.302 0.721 1.215 1.00 83.50 416 TYR A O 1
ATOM 3163 N N . VAL A 1 417 ? -12.075 0.823 1.511 1.00 74.88 417 VAL A N 1
ATOM 3164 C CA . VAL A 1 417 ? -12.130 1.790 2.614 1.00 74.88 417 VAL A CA 1
ATOM 3165 C C . VAL A 1 417 ? -12.643 3.136 2.114 1.00 74.88 417 VAL A C 1
ATOM 3167 O O . VAL A 1 417 ? -13.630 3.625 2.659 1.00 74.88 417 VAL A O 1
ATOM 3170 N N . LEU A 1 418 ? -12.034 3.688 1.058 1.00 82.25 418 LEU A N 1
ATOM 3171 C CA . LEU A 1 418 ? -12.431 4.961 0.447 1.00 82.25 418 LEU A CA 1
ATOM 3172 C C . LEU A 1 418 ? -13.908 4.962 0.041 1.00 82.25 418 LEU A C 1
ATOM 3174 O O . LEU A 1 418 ? -14.642 5.886 0.380 1.00 82.25 418 LEU A O 1
ATOM 3178 N N . TYR A 1 419 ? -14.368 3.896 -0.615 1.00 84.56 419 TYR A N 1
ATOM 3179 C CA . TYR A 1 419 ? -15.766 3.721 -0.997 1.00 84.56 419 TYR A CA 1
ATOM 3180 C C . TYR A 1 419 ? -16.693 3.782 0.220 1.00 84.56 419 TYR A C 1
ATOM 3182 O O . TYR A 1 419 ? -17.686 4.506 0.205 1.00 84.56 419 TYR A O 1
ATOM 3190 N N . GLY A 1 420 ? -16.349 3.081 1.305 1.00 76.75 420 GLY A N 1
ATOM 3191 C CA . GLY A 1 420 ? -17.120 3.128 2.545 1.00 76.75 420 GLY A CA 1
ATOM 3192 C C . GLY A 1 420 ? -17.213 4.531 3.153 1.00 76.75 420 GLY A C 1
ATOM 3193 O O . GLY A 1 420 ? -18.239 4.872 3.737 1.00 76.75 420 GLY A O 1
ATOM 3194 N N . GLU A 1 421 ? -16.174 5.358 3.015 1.00 73.81 421 GLU A N 1
ATOM 3195 C CA . GLU A 1 421 ? -16.218 6.758 3.453 1.00 73.81 421 GLU A CA 1
ATOM 3196 C C . GLU A 1 421 ? -17.126 7.606 2.566 1.00 73.81 421 GLU A C 1
ATOM 3198 O O . GLU A 1 421 ? -17.979 8.323 3.084 1.00 73.81 421 GLU A O 1
ATOM 3203 N N . VAL A 1 422 ? -16.999 7.474 1.245 1.00 80.25 422 VAL A N 1
ATOM 3204 C CA . VAL A 1 422 ? -17.814 8.220 0.279 1.00 80.25 422 VAL A CA 1
ATOM 3205 C C . VAL A 1 422 ? -19.299 7.892 0.436 1.00 80.25 422 VAL A C 1
ATOM 3207 O O . VAL A 1 422 ? -20.116 8.808 0.483 1.00 80.25 422 VAL A O 1
ATOM 3210 N N . VAL A 1 423 ? -19.665 6.611 0.571 1.00 76.06 423 VAL A N 1
ATOM 3211 C CA . VAL A 1 423 ? -21.070 6.204 0.760 1.00 76.06 423 VAL A CA 1
ATOM 3212 C C . VAL A 1 423 ? -21.650 6.787 2.045 1.00 76.06 423 VAL A C 1
ATOM 3214 O O . VAL A 1 423 ? -22.782 7.270 2.037 1.00 76.06 423 VAL A O 1
ATOM 3217 N N . ARG A 1 424 ? -20.880 6.781 3.141 1.00 68.44 424 ARG A N 1
ATOM 3218 C CA . ARG A 1 424 ? -21.319 7.397 4.397 1.00 68.44 424 ARG A CA 1
ATOM 3219 C C . ARG A 1 424 ? -21.530 8.893 4.218 1.00 68.44 424 ARG A C 1
ATOM 3221 O O . ARG A 1 424 ? -22.610 9.379 4.511 1.00 68.44 424 ARG A O 1
ATOM 3228 N N . GLU A 1 425 ? -20.553 9.615 3.689 1.00 70.25 425 GLU A N 1
ATOM 3229 C CA . GLU A 1 425 ? -20.672 11.065 3.483 1.00 70.25 425 GLU A CA 1
ATOM 3230 C C . GLU A 1 425 ? -21.840 11.429 2.553 1.00 70.25 425 GLU A C 1
ATOM 3232 O O . GLU A 1 425 ? -22.554 12.400 2.793 1.00 70.25 425 GLU A O 1
ATOM 3237 N N . HIS A 1 426 ? -22.098 10.613 1.531 1.00 72.88 426 HIS A N 1
ATOM 3238 C CA . HIS A 1 426 ? -23.234 10.808 0.639 1.00 72.88 426 HIS A CA 1
ATOM 3239 C C . HIS A 1 426 ? -24.584 10.602 1.339 1.00 72.88 426 HIS A C 1
ATOM 3241 O O . HIS A 1 426 ? -25.506 11.389 1.127 1.00 72.88 426 HIS A O 1
ATOM 3247 N N . ALA A 1 427 ? -24.702 9.585 2.200 1.00 70.44 427 ALA A N 1
ATOM 3248 C CA . ALA A 1 427 ? -25.911 9.367 2.994 1.00 70.44 427 ALA A CA 1
ATOM 3249 C C . ALA A 1 427 ? -26.227 10.590 3.874 1.00 70.44 427 ALA A C 1
ATOM 3251 O O . ALA A 1 427 ? -27.365 11.056 3.905 1.00 70.44 427 ALA A O 1
ATOM 3252 N N . TRP A 1 428 ? -25.198 11.171 4.492 1.00 64.62 428 TRP A N 1
ATOM 3253 C CA . TRP A 1 428 ? -25.316 12.374 5.319 1.00 64.62 428 TRP A CA 1
ATOM 3254 C C . TRP A 1 428 ? -25.790 13.597 4.528 1.00 64.62 428 TRP A C 1
ATOM 3256 O O . TRP A 1 428 ? -26.658 14.342 4.988 1.00 64.62 428 TRP A O 1
ATOM 3266 N N . ASP A 1 429 ? -25.249 13.809 3.330 1.00 68.50 429 ASP A N 1
ATOM 3267 C CA . ASP A 1 429 ? -25.644 14.940 2.490 1.00 68.50 429 ASP A CA 1
ATOM 3268 C C . ASP A 1 429 ? -27.065 14.782 1.919 1.00 68.50 429 ASP A C 1
ATOM 3270 O O . ASP A 1 429 ? -27.800 15.769 1.843 1.00 68.50 429 ASP A O 1
ATOM 3274 N N . ILE A 1 430 ? -27.506 13.556 1.596 1.00 69.94 430 ILE A N 1
ATOM 3275 C CA . ILE A 1 430 ? -28.903 13.282 1.206 1.00 69.94 430 ILE A CA 1
ATOM 3276 C C . ILE A 1 430 ? -29.863 13.629 2.349 1.00 69.94 430 ILE A C 1
ATOM 3278 O O . ILE A 1 430 ? -30.909 14.245 2.119 1.00 69.94 430 ILE A O 1
ATOM 3282 N N . GLU A 1 431 ? -29.530 13.235 3.578 1.00 63.56 431 GLU A N 1
ATOM 3283 C CA . GLU A 1 431 ? -30.346 13.546 4.751 1.00 63.56 431 GLU A CA 1
ATOM 3284 C C . GLU A 1 431 ? -30.415 15.049 5.015 1.00 63.56 431 GLU A C 1
ATOM 3286 O O . GLU A 1 431 ? -31.503 15.576 5.255 1.00 63.56 431 GLU A O 1
ATOM 3291 N N . ALA A 1 432 ? -29.289 15.754 4.875 1.00 61.28 432 ALA A N 1
ATOM 3292 C CA . ALA A 1 432 ? -29.242 17.206 4.990 1.00 61.28 432 ALA A CA 1
ATOM 3293 C C . ALA A 1 432 ? -30.077 17.917 3.904 1.00 61.28 432 ALA A C 1
ATOM 3295 O O . ALA A 1 432 ? -30.749 18.906 4.204 1.00 61.28 432 ALA A O 1
ATOM 3296 N N . TRP A 1 433 ? -30.063 17.424 2.657 1.00 60.00 433 TRP A N 1
ATOM 3297 C CA . TRP A 1 433 ? -30.811 18.012 1.536 1.00 60.00 433 TRP A CA 1
ATOM 3298 C C . TRP A 1 433 ? -32.325 17.812 1.651 1.00 60.00 433 TRP A C 1
ATOM 3300 O O . TRP A 1 433 ? -33.095 18.684 1.253 1.00 60.00 433 TRP A O 1
ATOM 3310 N N . ARG A 1 434 ? -32.781 16.703 2.250 1.00 60.88 434 ARG A N 1
ATOM 3311 C CA . ARG A 1 434 ? -34.213 16.386 2.406 1.00 60.88 434 ARG A CA 1
ATOM 3312 C C . ARG A 1 434 ? -34.994 17.351 3.305 1.00 60.88 434 ARG A C 1
ATOM 3314 O O . ARG A 1 434 ? -36.166 17.090 3.566 1.00 60.88 434 ARG A O 1
ATOM 3321 N N . GLY A 1 435 ? -34.394 18.428 3.820 1.00 47.41 435 GLY A N 1
ATOM 3322 C CA . GLY A 1 435 ? -35.086 19.458 4.606 1.00 47.41 435 GLY A CA 1
ATOM 3323 C C . GLY A 1 435 ? -35.646 18.962 5.942 1.00 47.41 435 GLY A C 1
ATOM 3324 O O . GLY A 1 435 ? -36.055 19.763 6.784 1.00 47.41 435 GLY A O 1
ATOM 3325 N N . LYS A 1 436 ? -35.582 17.651 6.204 1.00 43.94 436 LYS A N 1
ATOM 3326 C CA . LYS A 1 436 ? -35.512 17.132 7.552 1.00 43.94 436 LYS A CA 1
ATOM 3327 C C . LYS A 1 436 ? -34.255 17.759 8.139 1.00 43.94 436 LYS A C 1
ATOM 3329 O O . LYS A 1 436 ? -33.147 17.281 7.933 1.00 43.94 436 LYS A O 1
ATOM 3334 N N . LYS A 1 437 ? -34.436 18.812 8.939 1.00 39.28 437 LYS A N 1
ATOM 3335 C CA . LYS A 1 437 ? -33.643 18.927 10.156 1.00 39.28 437 LYS A CA 1
ATOM 3336 C C . LYS A 1 437 ? -33.893 17.613 10.893 1.00 39.28 437 LYS A C 1
ATOM 3338 O O . LYS A 1 437 ? -34.751 17.564 11.768 1.00 39.28 437 LYS A O 1
ATOM 3343 N N . THR A 1 438 ? -33.191 16.538 10.543 1.00 37.34 438 THR A N 1
ATOM 3344 C CA . THR A 1 438 ? -32.911 15.474 11.493 1.00 37.34 438 THR A CA 1
ATOM 3345 C C . THR A 1 438 ? -32.007 16.126 12.529 1.00 37.34 438 THR A C 1
ATOM 3347 O O . THR A 1 438 ? -30.794 15.975 12.602 1.00 37.34 438 THR A O 1
ATOM 3350 N N . LYS A 1 439 ? -32.649 16.925 13.381 1.00 37.25 439 LYS A N 1
ATOM 3351 C CA . LYS A 1 439 ? -32.404 16.837 14.798 1.00 37.25 439 LYS A CA 1
ATOM 3352 C C . LYS A 1 439 ? -32.417 15.325 15.053 1.00 37.25 439 LYS A C 1
ATOM 3354 O O . LYS A 1 439 ? -33.449 14.696 14.861 1.00 37.25 439 LYS A O 1
ATOM 3359 N N . PHE A 1 440 ? -31.251 14.774 15.361 1.00 37.47 440 PHE A N 1
ATOM 3360 C CA . PHE A 1 440 ? -31.028 13.375 15.714 1.00 37.47 440 PHE A CA 1
ATOM 3361 C C . PHE A 1 440 ? -30.917 12.365 14.561 1.00 37.47 440 PHE A C 1
ATOM 3363 O O . PHE A 1 440 ? -31.861 11.658 14.239 1.00 37.47 440 PHE A O 1
ATOM 3370 N N . GLU A 1 441 ? -29.684 12.128 14.115 1.00 45.50 441 GLU A N 1
ATOM 3371 C CA . GLU A 1 441 ? -29.129 10.806 14.404 1.00 45.50 441 GLU A CA 1
ATOM 3372 C C . GLU A 1 441 ? -28.577 10.875 15.824 1.00 45.50 441 GLU A C 1
ATOM 3374 O O . GLU A 1 441 ? -27.655 11.644 16.115 1.00 45.50 441 GLU A O 1
ATOM 3379 N N . GLY A 1 442 ? -29.160 10.123 16.750 1.00 50.09 442 GLY A N 1
ATOM 3380 C CA . GLY A 1 442 ? -28.584 9.979 18.076 1.00 50.09 442 GLY A CA 1
ATOM 3381 C C . GLY A 1 442 ? -27.328 9.126 17.998 1.00 50.09 442 GLY A C 1
ATOM 3382 O O . GLY A 1 442 ? -27.326 8.022 18.526 1.00 50.09 442 GLY A O 1
ATOM 3383 N N . LYS A 1 443 ? -26.265 9.603 17.337 1.00 57.59 443 LYS A N 1
ATOM 3384 C CA . LYS A 1 443 ? -24.930 9.057 17.548 1.00 57.59 443 LYS A CA 1
ATOM 3385 C C . LYS A 1 443 ? -24.612 9.334 18.995 1.00 57.59 443 LYS A C 1
ATOM 3387 O O . LYS A 1 443 ? -24.495 10.485 19.414 1.00 57.59 443 LYS A O 1
ATOM 3392 N N . VAL A 1 444 ? -24.562 8.270 19.773 1.00 61.44 444 VAL A N 1
ATOM 3393 C CA . VAL A 1 444 ? -24.390 8.337 21.214 1.00 61.44 444 VAL A CA 1
ATOM 3394 C C . VAL A 1 444 ? -23.134 7.567 21.560 1.00 61.44 444 VAL A C 1
ATOM 3396 O O . VAL A 1 444 ? -22.912 6.447 21.093 1.00 61.44 444 VAL A O 1
ATOM 3399 N N . CYS A 1 445 ? -22.263 8.198 22.346 1.00 61.47 445 CYS A N 1
ATOM 3400 C CA . CYS A 1 445 ? -21.039 7.551 22.783 1.00 61.47 445 CYS A CA 1
ATOM 3401 C C . CYS A 1 445 ? -21.402 6.294 23.578 1.00 61.47 445 CYS A C 1
ATOM 3403 O O . CYS A 1 445 ? -22.095 6.429 24.589 1.00 61.47 445 CYS A O 1
ATOM 3405 N N . PRO A 1 446 ? -20.903 5.099 23.190 1.00 61.06 446 PRO A N 1
ATOM 3406 C CA . PRO A 1 446 ? -21.178 3.854 23.919 1.00 61.06 446 PRO A CA 1
ATOM 3407 C C . PRO A 1 446 ? -20.634 3.872 25.357 1.00 61.06 446 PRO A C 1
ATOM 3409 O O . PRO A 1 446 ? -20.916 2.989 26.172 1.00 61.06 446 PRO A O 1
ATOM 3412 N N . VAL A 1 447 ? -19.856 4.898 25.687 1.00 60.50 447 VAL A N 1
ATOM 3413 C CA . VAL A 1 447 ? -19.221 5.094 26.982 1.00 60.50 447 VAL A CA 1
ATOM 3414 C C . VAL A 1 447 ? -19.973 6.086 27.855 1.00 60.50 447 VAL A C 1
ATOM 3416 O O . VAL A 1 447 ? -20.256 5.776 29.003 1.00 60.50 447 VAL A O 1
ATOM 3419 N N . CYS A 1 448 ? -20.252 7.285 27.345 1.00 60.34 448 CYS A N 1
ATOM 3420 C CA . CYS A 1 448 ? -20.736 8.391 28.175 1.00 60.34 448 CYS A CA 1
ATOM 3421 C C . CYS A 1 448 ? -22.073 8.967 27.718 1.00 60.34 448 CYS A C 1
ATOM 3423 O O . CYS A 1 448 ? -22.507 9.990 28.240 1.00 60.34 448 CYS A O 1
ATOM 3425 N N . GLY A 1 449 ? -22.704 8.388 26.698 1.00 62.31 449 GLY A N 1
ATOM 3426 C CA . GLY A 1 449 ? -23.995 8.877 26.236 1.00 62.31 449 GLY A CA 1
ATOM 3427 C C . GLY A 1 449 ? -23.945 10.224 25.489 1.00 62.31 449 GLY A C 1
ATOM 3428 O O . GLY A 1 449 ? -24.984 10.740 25.075 1.00 62.31 449 GLY A O 1
ATOM 3429 N N . SER A 1 450 ? -22.767 10.838 25.316 1.00 60.34 450 SER A N 1
ATOM 3430 C CA . SER A 1 450 ? -22.662 12.153 24.677 1.00 60.34 450 SER A CA 1
ATOM 3431 C C . SER A 1 450 ? -22.746 12.051 23.157 1.00 60.34 450 SER A C 1
ATOM 3433 O O . SER A 1 450 ? -22.144 11.151 22.573 1.00 60.34 450 SER A O 1
ATOM 3435 N N . GLY A 1 451 ? -23.393 13.030 22.521 1.00 55.22 451 GLY A N 1
ATOM 3436 C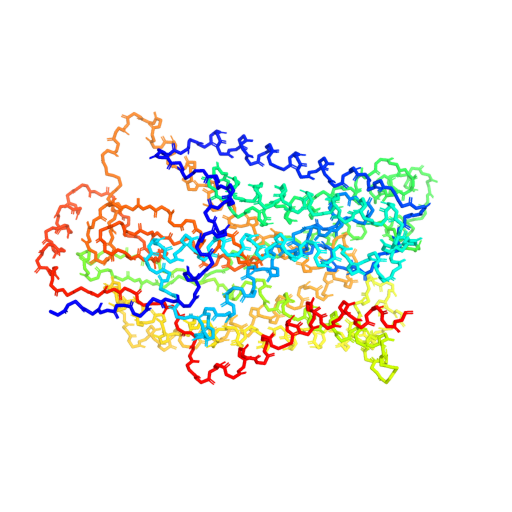 CA . GLY A 1 451 ? -23.384 13.199 21.062 1.00 55.22 451 GLY A CA 1
ATOM 3437 C C . GLY A 1 451 ? -22.213 14.034 20.527 1.00 55.22 451 GLY A C 1
ATOM 3438 O O . GLY A 1 451 ? -22.157 14.325 19.338 1.00 55.22 451 GLY A O 1
ATOM 3439 N N . SER A 1 452 ? -21.281 14.459 21.387 1.00 51.97 452 SER A N 1
ATOM 3440 C CA . SER A 1 452 ? -20.146 15.303 21.003 1.00 51.97 452 SER A CA 1
ATOM 3441 C C . SER A 1 452 ? -18.977 14.467 20.478 1.00 51.97 452 SER A C 1
ATOM 3443 O O . SER A 1 452 ? -17.995 14.206 21.175 1.00 51.97 452 SER A O 1
ATOM 3445 N N . PHE A 1 453 ? -19.070 14.063 19.214 1.00 53.75 453 PHE A N 1
ATOM 3446 C CA . PHE A 1 453 ? -17.998 13.346 18.531 1.00 53.75 453 PHE A CA 1
ATOM 3447 C C . PHE A 1 453 ? -17.212 14.241 17.584 1.00 53.75 453 PHE A C 1
ATOM 3449 O O . PHE A 1 453 ? -17.737 15.166 16.969 1.00 53.75 453 PHE A O 1
ATOM 3456 N N . VAL A 1 454 ? -15.933 13.924 17.451 1.00 48.53 454 VAL A N 1
ATOM 3457 C CA . VAL A 1 454 ? -15.091 14.342 16.336 1.00 48.53 454 VAL A CA 1
ATOM 3458 C C . VAL A 1 454 ? -14.653 13.072 15.637 1.00 48.53 454 VAL A C 1
ATOM 3460 O O . VAL A 1 454 ? -14.298 12.091 16.294 1.00 48.53 454 VAL A O 1
ATOM 3463 N N . HIS A 1 455 ? -14.625 13.087 14.309 1.00 45.00 455 HIS A N 1
ATOM 3464 C CA . HIS A 1 455 ? -13.821 12.112 13.595 1.00 45.00 455 HIS A CA 1
ATOM 3465 C C . HIS A 1 455 ? -12.367 12.313 14.018 1.00 45.00 455 HIS A C 1
ATOM 3467 O O . HIS A 1 455 ? -11.693 13.234 13.556 1.00 45.00 455 HIS A O 1
ATOM 3473 N N . SER A 1 456 ? -11.856 11.458 14.908 1.00 38.69 456 SER A N 1
ATOM 3474 C CA . SER A 1 456 ? -10.419 11.247 14.902 1.00 38.69 456 SER A CA 1
ATOM 3475 C C . SER A 1 456 ? -10.151 10.509 13.607 1.00 38.69 456 SER A C 1
ATOM 3477 O O . SER A 1 456 ? -10.287 9.287 13.552 1.00 38.69 456 SER A O 1
ATOM 3479 N N . GLY A 1 457 ? -9.804 11.258 12.555 1.00 40.00 457 GLY A N 1
ATOM 3480 C CA . GLY A 1 457 ? -9.119 10.678 11.406 1.00 40.00 457 GLY A CA 1
ATOM 3481 C C . GLY A 1 457 ? -8.095 9.670 11.922 1.00 40.00 457 GLY A C 1
ATOM 3482 O O . GLY A 1 457 ? -7.538 9.874 13.011 1.00 40.00 457 GLY A O 1
ATOM 3483 N N . THR A 1 458 ? -7.971 8.555 11.200 1.00 38.53 458 THR A N 1
ATOM 3484 C CA . THR A 1 458 ? -7.144 7.384 11.525 1.00 38.53 458 THR A CA 1
ATOM 3485 C C . THR A 1 458 ? -5.991 7.773 12.441 1.00 38.53 458 THR A C 1
ATOM 3487 O O . THR A 1 458 ? -5.214 8.668 12.120 1.00 38.53 458 THR A O 1
ATOM 3490 N N . PHE A 1 459 ? -5.949 7.171 13.629 1.00 32.50 459 PHE A N 1
ATOM 3491 C CA . PHE A 1 459 ? -5.131 7.583 14.778 1.00 32.50 459 PHE A CA 1
ATOM 3492 C C . PHE A 1 459 ? -3.628 7.756 14.491 1.00 32.50 459 PHE A C 1
ATOM 3494 O O . PHE A 1 459 ? -2.922 8.394 15.261 1.00 32.50 459 PHE A O 1
ATOM 3501 N N . SER A 1 460 ? -3.168 7.324 13.328 1.00 35.56 460 SER A N 1
ATOM 3502 C CA . SER A 1 460 ? -2.101 7.986 12.587 1.00 35.56 460 SER A CA 1
ATOM 3503 C C . SER A 1 460 ? -2.566 8.140 11.139 1.00 35.56 460 SER A C 1
ATOM 3505 O O . SER A 1 460 ? -2.860 7.140 10.489 1.00 35.56 460 SER A O 1
ATOM 3507 N N . GLY A 1 461 ? -2.606 9.363 10.599 1.00 33.56 461 GLY A N 1
ATOM 3508 C CA . GLY A 1 461 ? -2.855 9.629 9.166 1.00 33.56 461 GLY A CA 1
ATOM 3509 C C . GLY A 1 461 ? -1.772 9.062 8.236 1.00 33.56 461 GLY A C 1
ATOM 3510 O O . GLY A 1 461 ? -1.732 9.381 7.056 1.00 33.56 461 GLY A O 1
ATOM 3511 N N . TRP A 1 462 ? -0.889 8.235 8.796 1.00 37.22 462 TRP A N 1
ATOM 3512 C CA . TRP A 1 462 ? 0.383 7.804 8.256 1.00 37.22 462 TRP A CA 1
ATOM 3513 C C . TRP A 1 462 ? 0.731 6.352 8.628 1.00 37.22 462 TRP A C 1
ATOM 3515 O O . TRP A 1 462 ? 1.895 5.958 8.616 1.00 37.22 462 TRP A O 1
ATOM 3525 N N . THR A 1 463 ? -0.256 5.556 9.054 1.00 44.25 463 THR A N 1
ATOM 3526 C CA . THR A 1 463 ? -0.083 4.097 9.135 1.00 44.25 463 THR A CA 1
ATOM 3527 C C . THR A 1 463 ? 0.177 3.520 7.751 1.00 44.25 463 THR A C 1
ATOM 3529 O O . THR A 1 463 ? -0.326 4.062 6.768 1.00 44.25 463 THR A O 1
ATOM 3532 N N . LEU A 1 464 ? 0.912 2.403 7.707 1.00 39.59 464 LEU A N 1
ATOM 3533 C CA . LEU A 1 464 ? 1.142 1.606 6.502 1.00 39.59 464 LEU A CA 1
ATOM 3534 C C . LEU A 1 464 ? -0.139 1.496 5.641 1.00 39.59 464 LEU A C 1
ATOM 3536 O O . LEU A 1 464 ? -1.234 1.336 6.204 1.00 39.59 464 LEU A O 1
ATOM 3540 N N . PRO A 1 465 ? -0.015 1.569 4.302 1.00 32.72 465 PRO A N 1
ATOM 3541 C CA . PRO A 1 465 ? -1.122 1.345 3.378 1.00 32.72 465 PRO A CA 1
ATOM 3542 C C . PRO A 1 465 ? -1.899 0.074 3.768 1.00 32.72 465 PRO A C 1
ATOM 3544 O O . PRO A 1 465 ? -1.333 -1.012 3.814 1.00 32.72 465 PRO A O 1
ATOM 3547 N N . GLY A 1 466 ? -3.182 0.199 4.125 1.00 36.81 466 GLY A N 1
ATOM 3548 C CA . GLY A 1 466 ? -4.026 -0.954 4.483 1.00 36.81 466 GLY A CA 1
ATOM 3549 C C . GLY A 1 466 ? -4.219 -1.252 5.980 1.00 36.81 466 GLY A C 1
ATOM 3550 O O . GLY A 1 466 ? -5.037 -2.105 6.307 1.00 36.81 466 GLY A O 1
ATOM 3551 N N . VAL A 1 467 ? -3.612 -0.508 6.918 1.00 40.91 467 VAL A N 1
ATOM 3552 C CA . VAL A 1 467 ? -3.900 -0.636 8.380 1.00 40.91 467 VAL A CA 1
ATOM 3553 C C . VAL A 1 467 ? -5.223 0.052 8.778 1.00 40.91 467 VAL A C 1
ATOM 3555 O O . VAL A 1 467 ? -5.496 0.354 9.939 1.00 40.91 467 VAL A O 1
ATOM 3558 N N . HIS A 1 468 ? -6.109 0.308 7.818 1.00 40.91 468 HIS A N 1
ATOM 3559 C CA . HIS A 1 468 ? -7.400 0.949 8.053 1.00 40.91 468 HIS A CA 1
ATOM 3560 C C . HIS A 1 468 ? -8.448 -0.057 8.545 1.00 40.91 468 HIS A C 1
ATOM 3562 O O . HIS A 1 468 ? -9.554 -0.155 8.014 1.00 40.91 468 HIS A O 1
ATOM 3568 N N . THR A 1 469 ? -8.129 -0.796 9.607 1.00 35.47 469 THR A N 1
ATOM 3569 C CA . THR A 1 469 ? -9.133 -1.523 10.383 1.00 35.47 469 THR A CA 1
ATOM 3570 C C . THR A 1 469 ? -9.884 -0.515 11.254 1.00 35.47 469 THR A C 1
ATOM 3572 O O . THR A 1 469 ? -9.599 -0.322 12.433 1.00 35.47 469 THR A O 1
ATOM 3575 N N . ALA A 1 470 ? -10.850 0.130 10.600 1.00 35.28 470 ALA A N 1
ATOM 3576 C CA . ALA A 1 470 ? -11.906 0.981 11.129 1.00 35.28 470 ALA A CA 1
ATOM 3577 C C . ALA A 1 470 ? -11.542 2.434 11.513 1.00 35.28 470 ALA A C 1
ATOM 3579 O O . ALA A 1 470 ? -10.619 2.727 12.275 1.00 35.28 470 ALA A O 1
ATOM 3580 N N . GLN A 1 471 ? -12.347 3.367 10.988 1.00 44.06 471 GLN A N 1
ATOM 3581 C CA . GLN A 1 471 ? -12.388 4.764 11.421 1.00 44.06 471 GLN A CA 1
ATOM 3582 C C . GLN A 1 471 ? -12.685 4.815 12.924 1.00 44.06 471 GLN A C 1
ATOM 3584 O O . GLN A 1 471 ? -13.626 4.173 13.382 1.00 44.06 471 GLN A O 1
ATOM 3589 N N . LYS A 1 472 ? -11.900 5.571 13.699 1.00 49.03 472 LYS A N 1
ATOM 3590 C CA . LYS A 1 472 ? -12.141 5.759 15.135 1.00 49.03 472 LYS A CA 1
ATOM 3591 C C . LYS A 1 472 ? -12.910 7.061 15.352 1.00 49.03 472 LYS A C 1
ATOM 3593 O O . LYS A 1 472 ? -12.520 8.113 14.852 1.00 49.03 472 LYS A O 1
ATOM 3598 N N . TYR A 1 473 ? -13.982 7.012 16.125 1.00 52.78 473 TYR A N 1
ATOM 3599 C CA . TYR A 1 473 ? -14.673 8.197 16.616 1.00 52.78 473 TYR A CA 1
ATOM 3600 C C . TYR A 1 473 ? -14.019 8.638 17.918 1.00 52.78 473 TYR A C 1
ATOM 3602 O O . TYR A 1 473 ? -13.858 7.810 18.811 1.00 52.78 473 TYR A O 1
ATOM 3610 N N . LEU A 1 474 ? -13.658 9.919 18.029 1.00 53.03 474 LEU A N 1
ATOM 3611 C CA . LEU A 1 474 ? -13.193 10.530 19.271 1.00 53.03 474 LEU A CA 1
ATOM 3612 C C . LEU A 1 474 ? -14.367 11.236 19.945 1.00 53.03 474 LEU A C 1
ATOM 3614 O O . LEU A 1 474 ? -14.882 12.233 19.443 1.00 53.03 474 LEU A O 1
ATOM 3618 N N . CYS A 1 475 ? -14.768 10.754 21.111 1.00 56.81 475 CYS A N 1
ATOM 3619 C CA . CYS A 1 475 ? -15.710 11.459 21.964 1.00 56.81 475 CYS A CA 1
ATOM 3620 C C . CYS A 1 475 ? -15.007 12.624 22.680 1.00 56.81 475 CYS A C 1
ATOM 3622 O O . CYS A 1 475 ? -14.050 12.404 23.422 1.00 56.81 475 CYS A O 1
ATOM 3624 N N . LYS A 1 476 ? -15.498 13.859 22.511 1.00 55.06 476 LYS A N 1
ATOM 3625 C CA . LYS A 1 476 ? -14.966 15.053 23.198 1.00 55.06 476 LYS A CA 1
ATOM 3626 C C . LYS A 1 476 ? -15.197 15.022 24.707 1.00 55.06 476 LYS A C 1
ATOM 3628 O O . LYS A 1 476 ? -14.428 15.631 25.438 1.00 55.06 476 LYS A O 1
ATOM 3633 N N . ASN A 1 477 ? -16.252 14.343 25.159 1.00 60.59 477 ASN A N 1
ATOM 3634 C CA . ASN A 1 477 ? -16.653 14.350 26.563 1.00 60.59 477 ASN A CA 1
ATOM 3635 C C . ASN A 1 477 ? -15.851 13.354 27.417 1.00 60.59 477 ASN A C 1
ATOM 3637 O O . ASN A 1 477 ? -15.407 13.695 28.504 1.00 60.59 477 ASN A O 1
ATOM 3641 N N . CYS A 1 478 ? -15.646 12.125 26.926 1.00 58.03 478 CYS A N 1
ATOM 3642 C CA . CYS A 1 478 ? -14.951 11.073 27.683 1.00 58.03 478 CYS A CA 1
ATOM 3643 C C . CYS A 1 478 ? -13.616 10.620 27.074 1.00 58.03 478 CYS A C 1
ATOM 3645 O O . CYS A 1 478 ? -12.957 9.750 27.634 1.00 58.03 478 CYS A O 1
ATOM 3647 N N . GLY A 1 479 ? -13.222 11.146 25.910 1.00 54.84 479 GLY A N 1
ATOM 3648 C CA . GLY A 1 479 ? -11.991 10.732 25.230 1.00 54.84 479 GLY A CA 1
ATOM 3649 C C . GLY A 1 479 ? -12.041 9.334 24.601 1.00 54.84 479 GLY A C 1
ATOM 3650 O O . GLY A 1 479 ? -11.005 8.847 24.152 1.00 54.84 479 GLY A O 1
ATOM 3651 N N . TYR A 1 480 ? -13.213 8.682 24.544 1.00 56.22 480 TYR A N 1
ATOM 3652 C CA . TYR A 1 480 ? -13.389 7.401 23.848 1.00 56.22 480 TYR A CA 1
ATOM 3653 C C . TYR A 1 480 ? -12.883 7.508 22.410 1.00 56.22 480 TYR A C 1
ATOM 3655 O O . TYR A 1 480 ? -13.346 8.379 21.679 1.00 56.22 480 TYR A O 1
ATOM 3663 N N . THR A 1 481 ? -11.961 6.624 22.021 1.00 51.00 481 THR A N 1
ATOM 3664 C CA . THR A 1 481 ? -11.512 6.450 20.636 1.00 51.00 481 THR A CA 1
ATOM 3665 C C . THR A 1 481 ? -11.804 5.028 20.192 1.00 51.00 481 THR A C 1
ATOM 3667 O O . THR A 1 481 ? -11.192 4.076 20.669 1.00 51.00 481 THR A O 1
ATOM 3670 N N . GLY A 1 482 ? -12.748 4.852 19.277 1.00 54.16 482 GLY A N 1
ATOM 3671 C CA . GLY A 1 482 ? -13.052 3.515 18.785 1.00 54.16 482 GLY A CA 1
ATOM 3672 C C . GLY A 1 482 ? -14.026 3.502 17.619 1.00 54.16 482 GLY A C 1
ATOM 3673 O O . GLY A 1 482 ? -14.612 4.534 17.295 1.00 54.16 482 GLY A O 1
ATOM 3674 N N . PRO A 1 483 ? -14.159 2.352 16.948 1.00 47.88 483 PRO A N 1
ATOM 3675 C CA . PRO A 1 483 ? -14.930 2.259 15.715 1.00 47.88 483 PRO A CA 1
ATOM 3676 C C . PRO A 1 483 ? -16.433 2.099 15.928 1.00 47.88 483 PRO A C 1
ATOM 3678 O O . PRO A 1 483 ? -17.192 2.145 14.965 1.00 47.88 483 PRO A O 1
ATOM 3681 N N . ILE A 1 484 ? -16.867 1.903 17.173 1.00 53.19 484 ILE A N 1
ATOM 3682 C CA . ILE A 1 484 ? -18.250 1.573 17.493 1.00 53.19 484 ILE A CA 1
ATOM 3683 C C . ILE A 1 484 ? -18.951 2.827 18.006 1.00 53.19 484 ILE A C 1
ATOM 3685 O O . ILE A 1 484 ? -18.580 3.399 19.030 1.00 53.19 484 ILE A O 1
ATOM 3689 N N . ILE A 1 485 ? -19.986 3.241 17.287 1.00 57.97 485 ILE A N 1
ATOM 3690 C CA . ILE A 1 485 ? -20.933 4.272 17.702 1.00 57.97 485 ILE A CA 1
ATOM 3691 C C . ILE A 1 485 ? -22.324 3.653 17.725 1.00 57.97 485 ILE A C 1
ATOM 3693 O O . ILE A 1 485 ? -22.652 2.827 16.877 1.00 57.97 485 ILE A O 1
ATOM 3697 N N . ILE A 1 486 ? -23.126 4.020 18.722 1.00 61.00 486 ILE A N 1
ATOM 3698 C CA . ILE A 1 486 ? -24.525 3.604 18.767 1.00 61.00 486 ILE A CA 1
ATOM 3699 C C . ILE A 1 486 ? -25.277 4.586 17.880 1.00 61.00 486 ILE A C 1
ATOM 3701 O O . ILE A 1 486 ? -25.336 5.772 18.200 1.00 61.00 486 ILE A O 1
ATOM 3705 N N . GLU A 1 487 ? -25.795 4.098 16.760 1.00 58.56 487 GLU A N 1
ATOM 3706 C CA . GLU A 1 487 ? -26.665 4.858 15.866 1.00 58.56 487 GLU A CA 1
ATOM 3707 C C . GLU A 1 487 ? -28.117 4.599 16.278 1.00 58.56 487 GLU A C 1
ATOM 3709 O O . GLU A 1 487 ? -28.587 3.461 16.281 1.00 58.56 487 GLU A O 1
ATOM 3714 N N . LEU A 1 488 ? -28.809 5.656 16.707 1.00 60.69 488 LEU A N 1
ATOM 3715 C CA . LEU A 1 488 ? -30.192 5.591 17.177 1.00 60.69 488 LEU A CA 1
ATOM 3716 C C . LEU A 1 488 ? -31.126 6.183 16.133 1.00 60.69 488 LEU A C 1
ATOM 3718 O O . LEU A 1 488 ? -30.921 7.313 15.691 1.00 60.69 488 LEU A O 1
ATOM 3722 N N . GLN A 1 489 ? -32.171 5.425 15.797 1.00 51.03 489 GLN A N 1
ATOM 3723 C CA . GLN A 1 489 ? -33.157 5.796 14.781 1.00 51.03 489 GLN A CA 1
ATOM 3724 C C . GLN A 1 489 ? -34.320 6.652 15.325 1.00 51.03 489 GLN A C 1
ATOM 3726 O O . GLN A 1 489 ? -35.110 7.152 14.528 1.00 51.03 489 GLN A O 1
ATOM 3731 N N . SER A 1 490 ? -34.449 6.842 16.650 1.00 51.66 490 SER A N 1
ATOM 3732 C CA . SER A 1 490 ? -35.545 7.619 17.262 1.00 51.66 490 SER A CA 1
ATOM 3733 C C . SER A 1 490 ? -35.074 8.563 18.386 1.00 51.66 490 SER A C 1
ATOM 3735 O O . SER A 1 490 ? -34.227 8.193 19.198 1.00 51.66 490 SER A O 1
ATOM 3737 N N . GLU A 1 491 ? -35.632 9.784 18.457 1.00 50.91 491 GLU A N 1
ATOM 3738 C CA . GLU A 1 491 ? -35.290 10.833 19.451 1.00 50.91 491 GLU A CA 1
ATOM 3739 C C . GLU A 1 491 ? -35.622 10.389 20.895 1.00 50.91 491 GLU A C 1
ATOM 3741 O O . GLU A 1 491 ? -34.849 10.644 21.820 1.00 50.91 491 GLU A O 1
ATOM 3746 N N . GLY A 1 492 ? -36.702 9.615 21.079 1.00 55.56 492 GLY A N 1
ATOM 3747 C CA . GLY A 1 492 ? -37.110 9.076 22.383 1.00 55.56 492 GLY A CA 1
ATOM 3748 C C . GLY A 1 492 ? -36.158 8.015 22.948 1.00 55.56 492 GLY A C 1
ATOM 3749 O O . GLY A 1 492 ? -36.011 7.903 24.168 1.00 55.56 492 GLY A O 1
ATOM 3750 N N . ASP A 1 493 ? -35.461 7.268 22.087 1.00 57.97 493 ASP A N 1
ATOM 3751 C CA . ASP A 1 493 ? -34.446 6.310 22.532 1.00 57.97 493 ASP A CA 1
ATOM 3752 C C . ASP A 1 493 ? -33.185 7.022 23.019 1.00 57.97 493 ASP A C 1
ATOM 3754 O O . ASP A 1 493 ? -32.567 6.561 23.976 1.00 57.97 493 ASP A O 1
ATOM 3758 N N . VAL A 1 494 ? -32.842 8.179 22.435 1.00 57.91 494 VAL A N 1
ATOM 3759 C CA . VAL A 1 494 ? -31.690 9.003 22.839 1.00 57.91 494 VAL A CA 1
ATOM 3760 C C . VAL A 1 494 ? -31.864 9.565 24.242 1.00 57.91 494 VAL A C 1
ATOM 3762 O O . VAL A 1 494 ? -30.910 9.565 25.018 1.00 57.91 494 VAL A O 1
ATOM 3765 N N . GLU A 1 495 ? -33.056 10.050 24.585 1.00 58.62 495 GLU A N 1
ATOM 3766 C CA . GLU A 1 495 ? -33.334 10.605 25.914 1.00 58.62 495 GLU A CA 1
ATOM 3767 C C . GLU A 1 495 ? -33.340 9.523 26.996 1.00 58.62 495 GLU A C 1
ATOM 3769 O O . GLU A 1 495 ? -32.707 9.712 28.037 1.00 58.62 495 GLU A O 1
ATOM 3774 N N . LYS A 1 496 ? -33.932 8.352 26.722 1.00 61.44 496 LYS A N 1
ATOM 3775 C CA . LYS A 1 496 ? -33.842 7.173 27.605 1.00 61.44 496 LYS A CA 1
ATOM 3776 C C . LYS A 1 496 ? -32.393 6.735 27.818 1.00 61.44 496 LYS A C 1
ATOM 3778 O O . LYS A 1 496 ? -31.975 6.446 28.937 1.00 61.44 496 LYS A O 1
ATOM 3783 N N . LEU A 1 497 ? -31.605 6.728 26.746 1.00 61.94 497 LEU A N 1
ATOM 3784 C CA . LEU A 1 497 ? -30.185 6.406 26.779 1.00 61.94 497 LEU A CA 1
ATOM 3785 C C . LEU A 1 497 ? -29.371 7.417 27.576 1.00 61.94 497 LEU A C 1
ATOM 3787 O O . LEU A 1 497 ? -28.601 7.027 28.449 1.00 61.94 497 LEU A O 1
ATOM 3791 N N . LYS A 1 498 ? -29.557 8.714 27.324 1.00 61.00 498 LYS A N 1
ATOM 3792 C CA . LYS A 1 498 ? -28.892 9.775 28.084 1.00 61.00 498 LYS A CA 1
ATOM 3793 C C . LYS A 1 498 ? -29.251 9.697 29.563 1.00 61.00 498 LYS A C 1
ATOM 3795 O O . LYS A 1 498 ? -28.351 9.828 30.384 1.00 61.00 498 LYS A O 1
ATOM 3800 N N . GLN A 1 499 ? -30.507 9.426 29.919 1.00 61.16 499 GLN A N 1
ATOM 3801 C CA . GLN A 1 499 ? -30.913 9.225 31.315 1.00 61.16 499 GLN A CA 1
ATOM 3802 C C . GLN A 1 499 ? -30.232 8.006 31.957 1.00 61.16 499 GLN A C 1
ATOM 3804 O O . GLN A 1 499 ? -29.768 8.110 33.094 1.00 61.16 499 GLN A O 1
ATOM 3809 N N . ASN A 1 500 ? -30.096 6.892 31.228 1.00 62.72 500 ASN A N 1
ATOM 3810 C CA . ASN A 1 500 ? -29.362 5.711 31.698 1.00 62.72 500 ASN A CA 1
ATOM 3811 C C . ASN A 1 500 ? -27.863 5.998 31.888 1.00 62.72 500 ASN A C 1
ATOM 3813 O O . ASN A 1 500 ? -27.313 5.683 32.939 1.00 62.72 500 ASN A O 1
ATOM 3817 N N . TYR A 1 501 ? -27.216 6.668 30.927 1.00 59.56 501 TYR A N 1
ATOM 3818 C CA . TYR A 1 501 ? -25.800 7.045 31.027 1.00 59.56 501 TYR A CA 1
ATOM 3819 C C . TYR A 1 501 ? -25.537 8.074 32.136 1.00 59.56 501 TYR A C 1
ATOM 3821 O O . TYR A 1 501 ? -24.508 7.992 32.799 1.00 59.56 501 TYR A O 1
ATOM 3829 N N . SER A 1 502 ? -26.461 9.009 32.387 1.00 52.75 502 SER A N 1
ATOM 3830 C CA . SER A 1 502 ? -26.323 10.050 33.423 1.00 52.75 502 SER A CA 1
ATOM 3831 C C . SER A 1 502 ? -26.278 9.493 34.851 1.00 52.75 502 SER A C 1
ATOM 3833 O O . SER A 1 502 ? -25.727 10.142 35.736 1.00 52.75 502 SER A O 1
ATOM 3835 N N . ARG A 1 503 ? -26.855 8.307 35.095 1.00 48.81 503 ARG A N 1
ATOM 3836 C CA . ARG A 1 503 ? -26.868 7.662 36.420 1.00 48.81 503 ARG A CA 1
ATOM 3837 C C . ARG A 1 503 ? -25.554 6.957 36.778 1.00 48.81 503 ARG A C 1
ATOM 3839 O O . ARG A 1 503 ? -25.327 6.705 37.956 1.00 48.81 503 ARG A O 1
ATOM 3846 N N . GLU A 1 504 ? -24.687 6.684 35.803 1.00 49.41 504 GLU A N 1
ATOM 3847 C CA . GLU A 1 504 ? -23.476 5.862 35.976 1.00 49.41 504 GLU A CA 1
ATOM 3848 C C . GLU A 1 504 ? -22.157 6.604 35.680 1.00 49.41 504 GLU A C 1
ATOM 3850 O O . GLU A 1 504 ? -21.100 5.978 35.657 1.00 49.41 504 GLU A O 1
ATOM 3855 N N . ILE A 1 505 ? -22.155 7.937 35.501 1.00 45.16 505 ILE A N 1
ATOM 3856 C CA . ILE A 1 505 ? -20.906 8.720 35.356 1.00 45.16 505 ILE A CA 1
ATOM 3857 C C . ILE A 1 505 ? -20.226 8.896 36.725 1.00 45.16 505 ILE A C 1
ATOM 3859 O O . ILE A 1 505 ? -20.111 9.990 37.272 1.00 45.16 505 ILE A O 1
ATOM 3863 N N . LYS A 1 506 ? -19.772 7.787 37.294 1.00 39.09 506 LYS A N 1
ATOM 3864 C CA . LYS A 1 506 ? -18.763 7.722 38.344 1.00 39.09 506 LYS A CA 1
ATOM 3865 C C . LYS A 1 506 ? -17.856 6.574 37.961 1.00 39.09 506 LYS A C 1
ATOM 3867 O O . LYS A 1 506 ? -18.140 5.442 38.304 1.00 39.09 506 LYS A O 1
ATOM 3872 N N . ASP A 1 507 ? -16.884 6.882 37.116 1.00 40.41 507 ASP A N 1
ATOM 3873 C CA . ASP A 1 507 ? -15.531 6.334 37.167 1.00 40.41 507 ASP A CA 1
ATOM 3874 C C . ASP A 1 507 ? -14.797 6.836 35.928 1.00 40.41 507 ASP A C 1
ATOM 3876 O O . ASP A 1 507 ? -15.137 6.499 34.792 1.00 40.41 507 ASP A O 1
ATOM 3880 N N . GLY A 1 508 ? -13.813 7.709 36.157 1.00 42.81 508 GLY A N 1
ATOM 3881 C CA . GLY A 1 508 ? -12.964 8.343 35.149 1.00 42.81 508 GLY A CA 1
ATOM 3882 C C . GLY A 1 508 ? -12.058 7.351 34.420 1.00 42.81 508 GLY A C 1
ATOM 3883 O O . GLY A 1 508 ? -10.836 7.470 34.452 1.00 42.81 508 GLY A O 1
ATOM 3884 N N . THR A 1 509 ? -12.648 6.365 33.754 1.00 42.56 509 THR A N 1
ATOM 3885 C CA . THR A 1 509 ? -11.948 5.355 32.969 1.00 42.56 509 THR A CA 1
ATOM 3886 C C . THR A 1 509 ? -11.446 5.986 31.673 1.00 42.56 509 THR A C 1
ATOM 3888 O O . THR A 1 509 ? -12.118 6.021 30.645 1.00 42.56 509 THR A O 1
ATOM 3891 N N . LYS A 1 510 ? -10.224 6.526 31.728 1.00 40.84 510 LYS A N 1
ATOM 3892 C CA . LYS A 1 510 ? -9.458 6.885 30.532 1.00 40.84 510 LYS A CA 1
ATOM 3893 C C . LYS A 1 510 ? -9.172 5.606 29.739 1.00 40.84 510 LYS A C 1
ATOM 3895 O O . LYS A 1 510 ? -8.653 4.628 30.275 1.00 40.84 510 LYS A O 1
ATOM 3900 N N . TYR A 1 511 ? -9.542 5.607 28.463 1.00 43.31 511 TYR A N 1
ATOM 3901 C CA . TYR A 1 511 ? -9.402 4.450 27.581 1.00 43.31 511 TYR A CA 1
ATOM 3902 C C . TYR A 1 511 ? -7.937 4.233 27.228 1.00 43.31 511 TYR A C 1
ATOM 3904 O O . TYR A 1 511 ? -7.362 5.007 26.474 1.00 43.31 511 TYR A O 1
ATOM 3912 N N . SER A 1 512 ? -7.331 3.175 27.759 1.00 41.03 512 SER A N 1
ATOM 3913 C CA . SER A 1 512 ? -5.952 2.820 27.438 1.00 41.03 512 SER A CA 1
ATOM 3914 C C . SER A 1 512 ? -5.816 2.233 26.028 1.00 41.03 512 SER A C 1
ATOM 3916 O O . SER A 1 512 ? -6.708 1.552 25.519 1.00 41.03 512 SER A O 1
ATOM 3918 N N . GLN A 1 513 ? -4.668 2.542 25.423 1.00 44.25 513 GLN A N 1
ATOM 3919 C CA . GLN A 1 513 ? -4.168 2.095 24.119 1.00 44.25 513 GLN A CA 1
ATOM 3920 C C . GLN A 1 513 ? -4.339 0.576 23.901 1.00 44.25 513 GLN A C 1
ATOM 3922 O O . GLN A 1 513 ? -4.314 -0.173 24.883 1.00 44.25 513 GLN A O 1
ATOM 3927 N N . PRO A 1 514 ? -4.367 0.084 22.645 1.00 41.69 514 PRO A N 1
ATOM 3928 C CA . PRO A 1 514 ? -3.894 -1.269 22.376 1.00 41.69 514 PRO A CA 1
ATOM 3929 C C . PRO A 1 514 ? -2.425 -1.328 22.808 1.00 41.69 514 PRO A C 1
ATOM 3931 O O . PRO A 1 514 ? -1.528 -0.774 22.175 1.00 41.69 514 PRO A O 1
ATOM 3934 N N . ILE A 1 515 ? -2.196 -1.905 23.978 1.00 44.19 515 ILE A N 1
ATOM 3935 C CA . ILE A 1 515 ? -0.864 -2.163 24.494 1.00 44.19 515 ILE A CA 1
ATOM 3936 C C . ILE A 1 515 ? -0.366 -3.379 23.726 1.00 44.19 515 ILE A C 1
ATOM 3938 O O . ILE A 1 515 ? -0.953 -4.450 23.861 1.00 44.19 515 ILE A O 1
ATOM 3942 N N . PHE A 1 516 ? 0.720 -3.233 22.962 1.00 48.72 516 PHE A N 1
ATOM 3943 C CA . PHE A 1 516 ? 1.459 -4.402 22.493 1.00 48.72 516 PHE A CA 1
ATOM 3944 C C . PHE A 1 516 ? 1.732 -5.295 23.709 1.00 48.72 516 PHE A C 1
ATOM 3946 O O . PHE A 1 516 ? 2.263 -4.788 24.711 1.00 48.72 516 PHE A O 1
ATOM 3953 N N . PRO A 1 517 ? 1.327 -6.578 23.688 1.00 51.38 517 PRO A N 1
ATOM 3954 C CA . PRO A 1 517 ? 1.453 -7.425 24.860 1.00 51.38 517 PRO A CA 1
ATOM 3955 C C . PRO A 1 517 ? 2.910 -7.415 25.323 1.00 51.38 517 PRO A C 1
ATOM 3957 O O . PRO A 1 517 ? 3.821 -7.541 24.505 1.00 51.38 517 PRO A O 1
ATOM 3960 N N . SER A 1 518 ? 3.154 -7.277 26.630 1.00 55.78 518 SER A N 1
ATOM 3961 C CA . SER A 1 518 ? 4.520 -7.148 27.168 1.00 55.78 518 SER A CA 1
ATOM 3962 C C . SER A 1 518 ? 5.442 -8.298 26.744 1.00 55.78 518 SER A C 1
ATOM 3964 O O . SER A 1 518 ? 6.638 -8.097 26.545 1.00 55.78 518 SER A O 1
ATOM 3966 N N . LYS A 1 519 ? 4.864 -9.485 26.519 1.00 60.84 519 LYS A N 1
ATOM 3967 C CA . LYS A 1 519 ? 5.543 -10.687 26.016 1.00 60.84 519 LYS A CA 1
ATOM 3968 C C . LYS A 1 519 ? 6.144 -10.523 24.612 1.00 60.84 519 LYS A C 1
ATOM 3970 O O . LYS A 1 519 ? 7.121 -11.191 24.300 1.00 60.84 519 LYS A O 1
ATOM 3975 N N . TRP A 1 520 ? 5.596 -9.633 23.785 1.00 57.84 520 TRP A N 1
ATOM 3976 C CA . TRP A 1 520 ? 6.016 -9.410 22.396 1.00 57.84 520 TRP A CA 1
ATOM 3977 C C . TRP A 1 520 ? 6.891 -8.163 22.217 1.00 57.84 520 TRP A C 1
ATOM 3979 O O . TRP A 1 520 ? 7.305 -7.864 21.100 1.00 57.84 520 TRP A O 1
ATOM 3989 N N . ILE A 1 521 ? 7.242 -7.452 23.295 1.00 63.28 521 ILE A N 1
ATOM 3990 C CA . ILE A 1 521 ? 8.136 -6.283 23.217 1.00 63.28 521 ILE A CA 1
ATOM 3991 C C . ILE A 1 521 ? 9.479 -6.663 22.576 1.00 63.28 521 ILE A C 1
ATOM 3993 O O . ILE A 1 521 ? 10.005 -5.899 21.774 1.00 63.28 521 ILE A O 1
ATOM 3997 N N . SER A 1 522 ? 10.021 -7.848 22.874 1.00 59.84 522 SER A N 1
ATOM 3998 C CA . SER A 1 522 ? 11.270 -8.331 22.267 1.00 59.84 522 SER A CA 1
ATOM 3999 C C . SER A 1 522 ? 11.149 -8.541 20.757 1.00 59.84 522 SER A C 1
ATOM 4001 O O . SER A 1 522 ? 12.050 -8.170 20.017 1.00 59.84 522 SER A O 1
ATOM 4003 N N . PHE A 1 523 ? 10.017 -9.064 20.288 1.00 63.19 523 PHE A N 1
ATOM 4004 C CA . PHE A 1 523 ? 9.740 -9.213 18.860 1.00 63.19 523 PHE A CA 1
ATOM 4005 C C . PHE A 1 523 ? 9.642 -7.855 18.159 1.00 63.19 523 PHE A C 1
ATOM 4007 O O . PHE A 1 523 ? 10.268 -7.648 17.124 1.00 63.19 523 PHE A O 1
ATOM 4014 N N . TRP A 1 524 ? 8.937 -6.895 18.762 1.00 61.22 524 TRP A N 1
ATOM 4015 C CA . TRP A 1 524 ? 8.862 -5.537 18.225 1.00 61.22 524 TRP A CA 1
ATOM 4016 C C . TRP A 1 524 ? 10.206 -4.826 18.245 1.00 61.22 524 TRP A C 1
ATOM 4018 O O . TRP A 1 524 ? 10.504 -4.097 17.308 1.00 61.22 524 TRP A O 1
ATOM 4028 N N . LYS A 1 525 ? 11.054 -5.077 19.246 1.00 63.19 525 LYS A N 1
ATOM 4029 C CA . LYS A 1 525 ? 12.445 -4.611 19.243 1.00 63.19 525 LYS A CA 1
ATOM 4030 C C . LYS A 1 525 ? 13.234 -5.215 18.080 1.00 63.19 525 LYS A C 1
ATOM 4032 O O . LYS A 1 525 ? 13.932 -4.471 17.409 1.00 63.19 525 LYS A O 1
ATOM 4037 N N . ILE A 1 526 ? 13.082 -6.510 17.797 1.00 65.12 526 ILE A N 1
ATOM 4038 C CA . ILE A 1 526 ? 13.744 -7.174 16.661 1.00 65.12 526 ILE A CA 1
ATOM 4039 C C . ILE A 1 526 ? 13.251 -6.608 15.326 1.00 65.12 526 ILE A C 1
ATOM 4041 O O . ILE A 1 526 ? 14.075 -6.240 14.499 1.00 65.12 526 ILE A O 1
ATOM 4045 N N . ILE A 1 527 ? 11.937 -6.459 15.128 1.00 64.06 527 ILE A N 1
ATOM 4046 C CA . ILE A 1 527 ? 11.394 -5.800 13.929 1.00 64.06 527 ILE A CA 1
ATOM 4047 C C . ILE A 1 527 ? 11.883 -4.360 13.831 1.00 64.06 527 ILE A C 1
ATOM 4049 O O . ILE A 1 527 ? 12.250 -3.925 12.750 1.00 64.06 527 ILE A O 1
ATOM 4053 N N . THR A 1 528 ? 11.935 -3.628 14.943 1.00 61.22 528 THR A N 1
ATOM 4054 C CA . THR A 1 528 ? 12.454 -2.256 14.945 1.00 61.22 528 THR A CA 1
ATOM 4055 C C . THR A 1 528 ? 13.912 -2.232 14.514 1.00 61.22 528 THR A C 1
ATOM 4057 O O . THR A 1 528 ? 14.279 -1.376 13.725 1.00 61.22 528 THR A O 1
ATOM 4060 N N . VAL A 1 529 ? 14.729 -3.182 14.971 1.00 62.50 529 VAL A N 1
ATOM 4061 C CA . VAL A 1 529 ? 16.120 -3.318 14.529 1.00 62.50 529 VAL A CA 1
ATOM 4062 C C . VAL A 1 529 ? 16.191 -3.693 13.051 1.00 62.50 529 VAL A C 1
ATOM 4064 O O . VAL A 1 529 ? 16.976 -3.088 12.342 1.00 62.50 529 VAL A O 1
ATOM 4067 N N . LEU A 1 530 ? 15.367 -4.619 12.556 1.00 61.19 530 LEU A N 1
ATOM 4068 C CA . LEU A 1 530 ? 15.354 -5.006 11.138 1.00 61.19 530 LEU A CA 1
ATOM 4069 C C . LEU A 1 530 ? 14.927 -3.852 10.227 1.00 61.19 530 LEU A C 1
ATOM 4071 O O . LEU A 1 530 ? 15.615 -3.556 9.260 1.00 61.19 530 LEU A O 1
ATOM 4075 N N . VAL A 1 531 ? 13.848 -3.156 10.578 1.00 62.84 531 VAL A N 1
ATOM 4076 C CA . VAL A 1 531 ? 13.363 -1.975 9.854 1.00 62.84 531 VAL A CA 1
ATOM 4077 C C . VAL A 1 531 ? 14.381 -0.838 9.949 1.00 62.84 531 VAL A C 1
ATOM 4079 O O . VAL A 1 531 ? 14.634 -0.155 8.969 1.00 62.84 531 VAL A O 1
ATOM 4082 N N . PHE A 1 532 ? 15.027 -0.641 11.100 1.00 64.69 532 PHE A N 1
ATOM 4083 C CA . PHE A 1 532 ? 16.107 0.338 11.235 1.00 64.69 532 PHE A CA 1
ATOM 4084 C C . PHE A 1 532 ? 17.338 -0.047 10.403 1.00 64.69 532 PHE A C 1
ATOM 4086 O O . PHE A 1 532 ? 17.944 0.818 9.780 1.00 64.69 532 PHE A O 1
ATOM 4093 N N . MET A 1 533 ? 17.688 -1.333 10.337 1.00 61.94 533 MET A N 1
ATOM 4094 C CA . MET A 1 533 ? 18.747 -1.838 9.461 1.00 61.94 533 MET A CA 1
ATOM 4095 C C . MET A 1 533 ? 18.382 -1.616 7.988 1.00 61.94 533 MET A C 1
ATOM 4097 O O . MET A 1 533 ? 19.227 -1.172 7.226 1.00 61.94 533 MET A O 1
ATOM 4101 N N . GLU A 1 534 ? 17.133 -1.828 7.583 1.00 65.25 534 GLU A N 1
ATOM 4102 C CA . GLU A 1 534 ? 16.676 -1.574 6.211 1.00 65.25 534 GLU A CA 1
ATOM 4103 C C . GLU A 1 534 ? 16.653 -0.076 5.867 1.00 65.25 534 GLU A C 1
ATOM 4105 O O . GLU A 1 534 ? 17.048 0.319 4.777 1.00 65.25 534 GLU A O 1
ATOM 4110 N N . ILE A 1 535 ? 16.230 0.774 6.806 1.00 64.19 535 ILE A N 1
ATOM 4111 C CA . ILE A 1 535 ? 16.096 2.221 6.592 1.00 64.19 535 ILE A CA 1
ATOM 4112 C C . ILE A 1 535 ? 17.440 2.945 6.692 1.00 64.19 535 ILE A C 1
ATOM 4114 O O . ILE A 1 535 ? 17.617 3.959 6.032 1.00 64.19 535 ILE A O 1
ATOM 4118 N N . VAL A 1 536 ? 18.368 2.481 7.532 1.00 63.91 536 VAL A N 1
ATOM 4119 C CA . VAL A 1 536 ? 19.616 3.202 7.840 1.00 63.91 536 VAL A CA 1
ATOM 4120 C C . VAL A 1 536 ? 20.840 2.437 7.366 1.00 63.91 536 VAL A C 1
ATOM 4122 O O . VAL A 1 536 ? 21.720 3.028 6.752 1.00 63.91 536 VAL A O 1
ATOM 4125 N N . VAL A 1 537 ? 20.908 1.128 7.601 1.00 60.91 537 VAL A N 1
ATOM 4126 C CA . VAL A 1 537 ? 22.109 0.338 7.292 1.00 60.91 537 VAL A CA 1
ATOM 4127 C C . VAL A 1 537 ? 22.154 -0.089 5.832 1.00 60.91 537 VAL A C 1
ATOM 4129 O O . VAL A 1 537 ? 23.223 -0.031 5.245 1.00 60.91 537 VAL A O 1
ATOM 4132 N N . LEU A 1 538 ? 21.024 -0.436 5.215 1.00 63.09 538 LEU A N 1
ATOM 4133 C CA . LEU A 1 538 ? 20.963 -0.771 3.791 1.00 63.09 538 LEU A CA 1
ATOM 4134 C C . LEU A 1 538 ? 21.404 0.412 2.919 1.00 63.09 538 LEU A C 1
ATOM 4136 O O . LEU A 1 538 ? 22.275 0.211 2.079 1.00 63.09 538 LEU A O 1
ATOM 4140 N N . PRO A 1 539 ? 20.921 1.651 3.149 1.00 63.22 539 PRO A N 1
ATOM 4141 C CA . PRO A 1 539 ? 21.366 2.794 2.374 1.00 63.22 539 PRO A CA 1
ATOM 4142 C C . PRO A 1 539 ? 22.853 3.088 2.610 1.00 63.22 539 PRO A C 1
ATOM 4144 O O . PRO A 1 539 ? 23.560 3.378 1.659 1.00 63.22 539 PRO A O 1
ATOM 4147 N N . ILE A 1 540 ? 23.361 2.927 3.839 1.00 63.31 540 ILE A N 1
ATOM 4148 C CA . ILE A 1 540 ? 24.792 3.094 4.150 1.00 63.31 540 ILE A CA 1
ATOM 4149 C C . ILE A 1 540 ? 25.663 1.997 3.516 1.00 63.31 540 ILE A C 1
ATOM 4151 O O . ILE A 1 540 ? 26.762 2.290 3.062 1.00 63.31 540 ILE A O 1
ATOM 4155 N N . LEU A 1 541 ? 25.197 0.746 3.462 1.00 59.88 541 LEU A N 1
ATOM 4156 C CA . LEU A 1 541 ? 25.907 -0.359 2.809 1.00 59.88 541 LEU A CA 1
ATOM 4157 C C . LEU A 1 541 ? 26.024 -0.135 1.301 1.00 59.88 541 LEU A C 1
ATOM 4159 O O . LEU A 1 541 ? 27.069 -0.439 0.736 1.00 59.88 541 LEU A O 1
ATOM 4163 N N . ILE A 1 542 ? 24.997 0.451 0.676 1.00 59.22 542 ILE A N 1
ATOM 4164 C CA . ILE A 1 542 ? 25.058 0.882 -0.727 1.00 59.22 542 ILE A CA 1
ATOM 4165 C C . ILE A 1 542 ? 26.184 1.910 -0.935 1.00 59.22 542 ILE A C 1
ATOM 4167 O O . ILE A 1 542 ? 26.806 1.885 -1.981 1.00 59.22 542 ILE A O 1
ATOM 4171 N N . LEU A 1 543 ? 26.503 2.760 0.051 1.00 56.62 543 LEU A N 1
ATOM 4172 C CA . LEU A 1 543 ? 27.591 3.750 -0.061 1.00 56.62 543 LEU A CA 1
ATOM 4173 C C . LEU A 1 543 ? 29.005 3.161 -0.011 1.00 56.62 543 LEU A C 1
ATOM 4175 O O . LEU A 1 543 ? 29.968 3.878 -0.272 1.00 56.62 543 LEU A O 1
ATOM 4179 N N . LEU A 1 544 ? 29.151 1.910 0.434 1.00 53.31 544 LEU A N 1
ATOM 4180 C CA . LEU A 1 544 ? 30.449 1.240 0.557 1.00 53.31 544 LEU A CA 1
ATOM 4181 C C . LEU A 1 544 ? 30.863 0.499 -0.724 1.00 53.31 544 LEU A C 1
ATOM 4183 O O . LEU A 1 544 ? 31.973 -0.035 -0.771 1.00 53.31 544 LEU A O 1
ATOM 4187 N N . VAL A 1 545 ? 29.981 0.463 -1.725 1.00 47.09 545 VAL A N 1
ATOM 4188 C CA . VAL A 1 545 ? 30.194 -0.077 -3.076 1.00 47.09 545 VAL A CA 1
ATOM 4189 C C . VAL A 1 545 ? 30.228 1.094 -4.044 1.00 47.09 545 VAL A C 1
ATOM 4191 O O . VAL A 1 545 ? 31.103 1.067 -4.938 1.00 47.09 545 VAL A O 1
#

Foldseek 3Di:
DPPPPPDWPLVVCVVVLVPDDADDFDPDDFALVQQVVLLVVLLVVLVVQLPAFFPLFPDFFDDPQPQCCLQQVAHTRGLRNCRCVLLLLLVVLLCLCVQLVVIVQDLLDPVSLSSSLSSSLVSSLVLQLVLLQLCQLLCRRVHHPPDPSSVSSSVSNSVSSNVLSNSQSSSLRRYFAGSSLSSSLSSLVCLLCCLQPVCDPPAHAPNVLVVCVVVVHDPCCNADPDDLGRHVLQNVLLVVLLVVLLVQQPDWDWFWKFQQLQVGDIDTDIQRLLNVALQLLVVLVLVLSLLLLVCVVPVVSPVVNQLCDAQAEQVSCVVPVPSLVSNLVSLLVSLLVSLLVVCLQQLVALVSVLVVCVQLSMAGPDNVVVSVVRNVSSNVSSNVSSNVLSNSQSVSRHSRHSRRSSSSSLSSLSVVSRVVRSVVSVVVVVCVVVPPPPPDQQQARSNQLDPAKDFPRPSDSNHRRNPCPAGWIQHPPQSGTHRDTDGDPDPVSSVVSNVSSVVPPPDNDRDDDSRRPNVCSVVSVVVSVSSCCVSPVSSVSSSVD

Radius of gyration: 25.0 Å; chains: 1; bounding box: 68×52×84 Å

Secondary structure (DSSP, 8-state):
--------GGGGGHHHHTTS--PPPPSSPPPHHHHHHHHHHHHHHHHHHHHSBPTT-SSPPP-SSGGGHHHHT--TTBTTSSTTHHHHHHHHHHHHHHHTTSS---TTSHHHHHHHHHHHHHHHHHHHHHHHHHHHHTTTTS--TTSHHHHHHHHHHHHHHHHHHHHHHHHHHHSSS-HHHHHHHHHHHHHHHHHHH--STTT-HHHHHHHHHHTT--HHHHH--SSSS--HHHHHHHHHHHHHHHHHHH-EEEEEEEEGGGTTEEEEEEEESSTTTTHHHHHHHHHHHHHHHHHHH-GGGHHHHHHHS---SHHHHHH-HHHHHHHHHHHHHHHHHHHHHHHHHTT-SHHHHHHHHHHTTEEESSHHHHHHHHHHHHHHHHHHHHHHHHHHHHHHHHHT-SS-HHHHHHHHHHHHHHHHHHHHHHHHHHHHHTS--------B-TTT----EEEE-SSSTTS-TT--S-PEEEETTT--EES--B--S-HHHHHHHHHHHHT-----------PPPGGGHHHHHHHHHHHHIIIIIHHHHHTT-

Sequence (545 aa):
MEEQQVRSRLHVLEPLVSWLPEIKTPEHRVPLQNKIIVTCLALVLFFIMTQIPIYGMPAEPASFFGQLRVVFASHAGSLMELGIMPIVHAGGLMQLLVGSKIIGLDITNSKDRAIFRGVQKLLAILMGVFLGSVFVLAGYYDVGLGSSAGIFIIIQLTLATLILVYLCELVSKYGFGSGIGLFVVGDIATTIVWQAANPMAPYGAIPHFAGTLLGGGGMANAFFRSGALPNMMGVVATILVFLIVVYVEKIRIEIPIVHKRAGGLRGLYQIKFLYTSVIPIILTMTVFTSIITLGIFFPPLQGISYYLTPPIGIPAVLADPLQAAIYFVVLVFLCMGFSWLWVKATGMESRDLSEQFKRLGISPLNAEATNQVLDRQIIIFALLGGALVGGLVGLADFTGTLVSGYGIILAVGILYVLYGEVVREHAWDIEAWRGKKTKFEGKVCPVCGSGSFVHSGTFSGWTLPGVHTAQKYLCKNCGYTGPIIIELQSEGDVEKLKQNYSREIKDGTKYSQPIFPSKWISFWKIITVLVFMEIVVLPILILLV

pLDDT: mean 75.97, std 16.0, range [29.61, 96.75]